Protein 4P1N (pdb70)

CATH classification: 6.10.140.1900

Organism: Kluyveromyces marxianus (strain DMKU3-1042 / BCC 29191 / NBRC 104275) (NCBI:txid1003335)

Foldseek 3Di:
DDPDCLVVLVLLLLLLVLLLVLLVVLVVVLVPDDDLVRNLVSLVLSLVSLVLSLLSLVVSVVVVVVCCVPPPPNDDDPSVVVSNVVSVVSNVVSVVSSVVSVVVNVVSPVVDDDPPPVDPDDDNLVVLLVVLVVLQVVLVVVVVVPCVVSNVVSLVSSLSSLVLVVDPSRDPVVNPVVSVCVNVVSVVVD/DVVLLVVLVLLLLLLVLLLVLLVVLVVVQCVDLVVNLVSLVLSLQSLVLSLLSLVVSVVSVVVCVVPPPDPSRVVSNVVSVVSNVVSVVSNVVSVVVNVVSPVVDDCPVVDDDDANLVVLLVVLVVLQVVLVVCVVVVHDLVSSLVSLVSSLSSLVLCLDPSRVFRPVQADVVRDGHHPDDPVRNVVSVVVSVVSVVVNVVSVVVVD/DVVVVCPVVVDDDDDDVDPVVVVVVVVVCVVVVVVVVVVVVVVVDPD/DVVVVVVVVVVPDDDDDDDDPVPPDDDDPVVVVVVVVVCVVVVVVVVVVVVVD

InterPro domains:
  IPR000719 Protein kinase domain [PF00069] (21-319)
  IPR000719 Protein kinase domain [PS50011] (21-321)
  IPR000719 Protein kinase domain [SM00220] (21-321)
  IPR008271 Serine/threonine-protein kinase, active site [PS00108] (164-176)
  IPR011009 Protein kinase-like domain superfamily [SSF56112] (12-341)
  IPR017441 Protein kinase, ATP binding site [PS00107] (27-50)
  IPR022708 Serine/threonine-protein kinase Atg1-like, tMIT domain [PF12063] (573-729)
  IPR045269 Serine/threonine-protein kinase Atg1-like [PTHR24348] (18-558)
  IPR048941 ATG1-like, MIT domain 2 [PF21127] (740-835)

Radius of gyration: 26.04 Å; Cα contacts (8 Å, |Δi|>4): 509; chains: 4; bounding box: 64×63×70 Å

Nearest PDB structures (foldseek):
  4p1n-assembly1_A  TM=1.005E+00  e=1.321E-25  Kluyveromyces marxianus
  4p1n-assembly1_B  TM=9.255E-01  e=1.155E-19  Kluyveromyces marxianus
  8srm-assembly1_C  TM=8.147E-01  e=5.857E-05  Homo sapiens
  8srm-assembly1_D  TM=7.429E-01  e=1.122E-03  Homo sapiens
  6xf1-assembly2_C  TM=4.183E-01  e=5.594E+00  Homo sapiens

GO terms:
  GO:0005515 protein binding (F, IPI)

Sequence (497 aa):
SDSNITPFVESLSAKAFVMYSFAEMKFSQILNLIPAPELKKLCMESLLLYLKSLTILASSMKLTSKWWYENESKNCTLKLNILVQWIRDRFNECLDKAEFLRLKLHTLNQSEDPQVLDDPTIFVEKLIYDRALDISRNAARLEMEGNYNTCELAYATSLWMLEILLDEHLSDESDKEMIRKYVSSIANRLDSNITPFVESLSAKAFVMYSFAEMKFSQILIPAPELKKLCMESLLLYLKSLTILASSMKLTSKWWYENCTLKLNILVQWIRDRFNECLDKAEFLRLKLHTLNQSEDVLDDEPTIFVEKLIYDRALDISRNAARLEMEGGNYNTCELAYATSLWMLEILLDEHLSSNEVYDDGYSSNITSLDESDKEMIRKYVSSIANRLKALKSKMSLLEFVKLLEDKKELNMKDISSSLIKFQSMKPNNDTLSDNLSMSMSIDEDLLEFVKLLEDKKELNMKPSTILPQQDISSSLIKFQSMKPNNDTLSDNLSMS

B-factor: mean 66.01, std 24.95, range [24.0, 143.3]

Solvent-accessible surface area: 24767 Å² total; per-residue (Å²): 99,70,72,77,0,10,83,132,0,52,37,29,1,8,22,1,15,1,0,12,30,11,0,44,70,27,19,66,94,27,145,151,110,74,80,55,102,91,28,54,98,19,0,62,5,0,2,29,0,0,18,21,0,0,40,3,1,12,30,1,9,159,51,0,34,124,6,59,161,106,40,175,50,44,32,8,51,31,74,2,2,10,12,0,4,0,0,29,20,7,0,45,38,0,0,86,45,0,50,90,0,76,55,68,21,115,92,27,73,136,92,88,130,69,149,82,146,145,77,147,95,41,82,24,64,89,20,0,0,34,72,0,13,58,21,4,33,85,3,0,115,47,50,102,114,67,61,88,123,74,6,52,36,22,6,37,33,1,33,66,4,3,80,3,28,75,39,93,164,10,112,111,70,83,18,29,106,66,10,151,67,20,29,68,34,9,57,85,80,74,88,96,58,15,18,67,129,0,57,38,20,1,7,19,1,4,10,0,13,32,15,0,43,74,30,17,68,104,21,155,120,80,55,103,104,30,32,110,24,0,23,7,0,0,6,0,0,0,1,0,0,26,0,1,3,25,1,7,119,68,0,33,50,41,61,129,142,124,38,82,36,78,1,5,12,15,0,3,0,0,38,20,5,0,38,39,0,0,88,46,0,66,93,0,17,126,65,13,127,68,27,62,156,94,47,137,108,99,146,82,79,114,79,32,37,2,1,74,17,0,0,30,30,0,3,43,8,0,77,44,0,0,42,53,6,94,142,66,22,75,73,74,37,0,45,41,3,0,28,20,0,20,66,1,0,59,0,3,56,31,84,148,0,8,26,4,5,4,13,26,61,67,186,73,49,35,49,27,0,0,31,107,68,1,50,76,60,0,105,134,14,28,64,28,0,28,88,20,26,136,38,0,99,76,107,65,141,67,131,140,15,20,40,75,13,133,106,66,52,93,20,118,62,155,109,44,55,64,37,2,114,137,17,74,73,52,59,84,95,5,62,77,12,3,70,40,0,27,140,36,22,43,36,124,109,97,25,107,131,15,24,48,85,4,120,116,55,53,97,18,112,12,56,76,92,127,110,18,44,156,61,54,40,60,26,1,5,120,53,8,69,77,33,63,84,101,6,67,69,3,2,74,58,0,36,170,76

Secondary structure (DSSP, 8-state):
--S--HHHHHHHHHHHHHHHHHHHHHHHHH-----HHHHHHHHHHHHHHHHHHHHHHHHHHHHHHHHHHH-SS----HHHHHHHHHHHHHHHHHHHHHHHHHHHHHHHHTT---S-----PPPHHHHHHHHHHHHHHHHHHHHHH--HHHHHHHHHHHHHHHHHHH-TT---HHHHHHHHHHHHHHHHH-/--SHHHHHHHHHHHHHHHHHHHHHHHHTT---HHHHHHHHHHHHHHHHHHHHHHHHHHHHHHHHHHH---HHHHHHHHHHHHHHHHHHHHHHHHHHHHHHHHHH---TTTSPPP-HHHHHHHHHHHHHHHHHHHHHTT--HHHHHHHHHHHHHHHHHHH-TTTSSEEEEE-SSS-EE----HHHHHHHHHHHHHHHHHHHHHHHHT-/-HHHHHHHHTPPPP----HHHHHHHHHHHHHHHHHHHHHHHHHTS--/-HHHHHHHHHHTPPPP----GGGSPPP-HHHHHHHHHHHHHHHHHHHHHHHH-

Structure (mmCIF, N/CA/C/O backbone):
data_4P1N
#
_entry.id   4P1N
#
_cell.length_a   51.995
_cell.length_b   96.622
_cell.length_c   63.330
_cell.angle_alpha   90.00
_cell.angle_beta   93.15
_cell.angle_gamma   90.00
#
_symmetry.space_group_name_H-M   'P 1 21 1'
#
loop_
_entity.id
_entity.type
_entity.pdbx_description
1 polymer 'Atg1 tMIT'
2 polymer 'Atg13 MIM'
3 water water
#
loop_
_atom_site.group_PDB
_atom_site.id
_atom_site.type_symbol
_atom_site.label_atom_id
_atom_site.label_alt_id
_atom_site.label_comp_id
_atom_site.label_asym_id
_atom_site.label_entity_id
_atom_site.label_seq_id
_atom_site.pdbx_PDB_ins_code
_atom_site.Cartn_x
_atom_site.Cartn_y
_atom_site.Cartn_z
_atom_site.occupancy
_atom_site.B_iso_or_equiv
_atom_site.auth_seq_id
_atom_site.auth_comp_id
_atom_site.auth_asym_id
_atom_site.auth_atom_id
_atom_site.pdbx_PDB_model_num
ATOM 1 N N . SER A 1 6 ? 60.259 20.001 51.152 1.00 112.53 567 SER A N 1
ATOM 2 C CA . SER A 1 6 ? 58.800 20.281 50.968 1.00 110.27 567 SER A CA 1
ATOM 3 C C . SER A 1 6 ? 58.202 19.373 49.874 1.00 109.67 567 SER A C 1
ATOM 4 O O . SER A 1 6 ? 58.573 19.474 48.698 1.00 111.27 567 SER A O 1
ATOM 7 N N . ASP A 1 7 ? 57.280 18.496 50.281 1.00 105.77 568 ASP A N 1
ATOM 8 C CA . ASP A 1 7 ? 56.754 17.421 49.425 1.00 103.84 568 ASP A CA 1
ATOM 9 C C . ASP A 1 7 ? 55.616 17.868 48.510 1.00 101.45 568 ASP A C 1
ATOM 10 O O . ASP A 1 7 ? 55.189 19.019 48.540 1.00 99.66 568 ASP A O 1
ATOM 12 N N . SER A 1 8 ? 55.110 16.940 47.706 1.00 100.92 569 SER A N 1
ATOM 13 C CA . SER A 1 8 ? 54.032 17.250 46.773 1.00 97.02 569 SER A CA 1
ATOM 14 C C . SER A 1 8 ? 52.799 17.788 47.500 1.00 90.88 569 SER A C 1
ATOM 15 O O . SER A 1 8 ? 51.973 18.455 46.879 1.00 88.34 569 SER A O 1
ATOM 18 N N . ASN A 1 9 ? 52.664 17.486 48.798 1.00 87.56 570 ASN A N 1
ATOM 19 C CA . ASN A 1 9 ? 51.652 18.140 49.623 1.00 83.55 570 ASN A CA 1
ATOM 20 C C . ASN A 1 9 ? 52.284 18.891 50.795 1.00 79.58 570 ASN A C 1
ATOM 21 O O . ASN A 1 9 ? 52.861 18.291 51.711 1.00 90.32 570 ASN A O 1
ATOM 26 N N . ILE A 1 10 ? 52.189 20.216 50.728 1.00 72.81 571 ILE A N 1
ATOM 27 C CA . ILE A 1 10 ? 52.5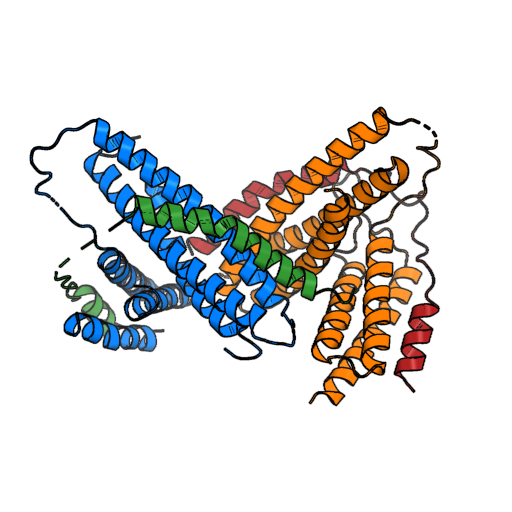90 21.114 51.819 1.00 61.75 571 ILE A CA 1
ATOM 28 C C . ILE A 1 10 ? 51.389 21.564 52.659 1.00 53.57 571 ILE A C 1
ATOM 29 O O . ILE A 1 10 ? 51.536 22.301 53.612 1.00 51.38 571 ILE A O 1
ATOM 34 N N . THR A 1 11 ? 50.207 21.082 52.325 1.00 51.41 572 THR A N 1
ATOM 35 C CA . THR A 1 11 ? 48.998 21.469 53.012 1.00 50.34 572 THR A CA 1
ATOM 36 C C . THR A 1 11 ? 49.121 21.348 54.525 1.00 51.21 572 THR A C 1
ATOM 37 O O . THR A 1 11 ? 48.897 22.329 55.222 1.00 51.08 572 THR A O 1
ATOM 41 N N . PRO A 1 12 ? 49.525 20.172 55.046 1.00 53.10 573 PRO A N 1
ATOM 42 C CA . PRO A 1 12 ? 49.645 20.103 56.518 1.00 52.92 573 PRO A CA 1
ATOM 43 C C . PRO A 1 12 ? 50.588 21.120 57.146 1.00 51.46 573 PRO A C 1
ATOM 44 O O . PRO A 1 12 ? 50.315 21.584 58.245 1.00 51.94 573 PRO A O 1
ATOM 48 N N . PHE A 1 13 ? 51.688 21.449 56.469 1.00 49.91 574 PHE A N 1
ATOM 49 C CA . PHE A 1 13 ? 52.592 22.498 56.951 1.00 50.03 574 PHE A CA 1
ATOM 50 C C . PHE A 1 13 ? 51.941 23.880 56.978 1.00 45.20 574 PHE A C 1
ATOM 51 O O . PHE A 1 13 ? 52.042 24.619 57.951 1.00 43.99 574 PHE A O 1
ATOM 59 N N . VAL A 1 14 ? 51.303 24.242 55.880 1.00 42.89 575 VAL A N 1
ATOM 60 C CA . VAL A 1 14 ? 50.640 25.536 55.797 1.00 41.62 575 VAL A CA 1
ATOM 61 C C . VAL A 1 14 ? 49.529 25.565 56.860 1.00 41.29 575 VAL A C 1
ATOM 62 O O . VAL A 1 14 ? 49.307 26.579 57.478 1.00 39.01 575 VAL A O 1
ATOM 66 N N . GLU A 1 15 ? 48.923 24.408 57.121 1.00 41.36 576 GLU A N 1
ATOM 67 C CA . GLU A 1 15 ? 47.821 24.298 58.065 1.00 44.10 576 GLU A CA 1
ATOM 68 C C . GLU A 1 15 ? 48.321 24.576 59.463 1.00 43.80 576 GLU A C 1
ATOM 69 O O . GLU A 1 15 ? 47.747 25.361 60.166 1.00 44.59 576 GLU A O 1
ATOM 75 N N . SER A 1 16 ? 49.466 24.007 59.827 1.00 43.84 577 SER A N 1
ATOM 76 C CA . SER A 1 16 ? 50.063 24.247 61.127 1.00 44.62 577 SER A CA 1
ATOM 77 C C . SER A 1 16 ? 50.512 25.717 61.323 1.00 44.01 577 SER A C 1
ATOM 78 O O . SER A 1 16 ? 50.275 26.330 62.375 1.00 44.86 577 SER A O 1
ATOM 81 N N . LEU A 1 17 ? 51.107 26.297 60.297 1.00 41.97 578 LEU A N 1
ATOM 82 C CA . LEU A 1 17 ? 51.437 27.708 60.328 1.00 41.25 578 LEU A CA 1
ATOM 83 C C . LEU A 1 17 ? 50.199 28.585 60.466 1.00 37.80 578 LEU A C 1
ATOM 84 O O . LEU A 1 17 ? 50.250 29.575 61.180 1.00 36.79 578 LEU A O 1
ATOM 89 N N . SER A 1 18 ? 49.119 28.249 59.777 1.00 36.55 579 SER A N 1
ATOM 90 C CA . SER A 1 18 ? 47.864 29.027 59.897 1.00 37.15 579 SER A CA 1
ATOM 91 C C . SER A 1 18 ? 47.278 29.000 61.300 1.00 37.00 579 SER A C 1
ATOM 92 O O . SER A 1 18 ? 46.816 30.024 61.805 1.00 35.99 579 SER A O 1
ATOM 95 N N . ALA A 1 19 ? 47.352 27.853 61.953 1.00 39.42 580 ALA A N 1
ATOM 96 C CA . ALA A 1 19 ? 46.921 27.747 63.354 1.00 42.24 580 ALA A CA 1
ATOM 97 C C . ALA A 1 19 ? 47.777 28.644 64.257 1.00 42.11 580 ALA A C 1
ATOM 98 O O . ALA A 1 19 ? 47.253 29.341 65.121 1.00 42.97 580 ALA A O 1
ATOM 100 N N . LYS A 1 20 ? 49.076 28.713 63.996 1.00 43.48 581 LYS A N 1
ATOM 101 C CA . LYS A 1 20 ? 49.941 29.597 64.760 1.00 43.71 581 LYS A CA 1
ATOM 102 C C . LYS A 1 20 ? 49.620 31.049 64.523 1.00 42.07 581 LYS A C 1
ATOM 103 O O . LYS A 1 20 ? 49.524 31.825 65.482 1.00 41.03 581 LYS A O 1
ATOM 109 N N . ALA A 1 21 ? 49.483 31.427 63.256 1.00 37.80 582 ALA A N 1
ATOM 110 C CA . ALA A 1 21 ? 49.074 32.785 62.923 1.00 39.91 582 ALA A CA 1
ATOM 111 C C . ALA A 1 21 ? 47.706 33.093 63.563 1.00 38.50 582 ALA A C 1
ATOM 112 O O . ALA A 1 21 ? 47.509 34.162 64.114 1.00 38.34 582 ALA A O 1
ATOM 114 N N . PHE A 1 22 ? 46.800 32.121 63.534 1.00 39.00 583 PHE A N 1
ATOM 115 C CA . PHE A 1 22 ? 45.482 32.352 64.059 1.00 40.02 583 PHE A CA 1
ATOM 116 C C . PHE A 1 22 ? 45.495 32.746 65.533 1.00 39.09 583 PHE A C 1
ATOM 117 O O . PHE A 1 22 ? 44.886 33.761 65.906 1.00 38.79 583 PHE A O 1
ATOM 125 N N . VAL A 1 23 ? 46.229 31.992 66.349 1.00 41.13 584 VAL A N 1
ATOM 126 C CA . VAL A 1 23 ? 46.224 32.254 67.773 1.00 44.62 584 VAL A CA 1
ATOM 127 C C . VAL A 1 23 ? 46.993 33.500 68.103 1.00 43.53 584 VAL A C 1
ATOM 128 O O . VAL A 1 23 ? 46.685 34.151 69.065 1.00 45.41 584 VAL A O 1
ATOM 132 N N . MET A 1 24 ? 47.960 33.868 67.272 1.00 43.28 585 MET A N 1
ATOM 133 C CA . MET A 1 24 ? 48.682 35.121 67.473 1.00 43.29 585 MET A CA 1
ATOM 134 C C . MET A 1 24 ? 47.766 36.311 67.126 1.00 41.82 585 MET A C 1
ATOM 135 O O . MET A 1 24 ? 47.690 37.290 67.866 1.00 40.38 585 MET A O 1
ATOM 140 N N . TYR A 1 25 ? 47.041 36.172 66.020 1.00 39.14 586 TYR A N 1
ATOM 141 C CA . TYR A 1 25 ? 46.092 37.171 65.561 1.00 39.09 586 TYR A CA 1
ATOM 142 C C . TYR A 1 25 ? 44.956 37.397 66.588 1.00 43.27 586 TYR A C 1
ATOM 143 O O . TYR A 1 25 ? 44.579 38.540 66.874 1.00 42.56 586 TYR A O 1
ATOM 152 N N . SER A 1 26 ? 44.431 36.320 67.163 1.00 43.63 587 SER A N 1
ATOM 153 C CA . SER A 1 26 ? 43.315 36.454 68.105 1.00 43.92 587 SER A CA 1
ATOM 154 C C . SER A 1 26 ? 43.815 37.133 69.364 1.00 46.11 587 SER A C 1
ATOM 155 O O . SER A 1 26 ? 43.083 37.900 69.996 1.00 46.91 587 SER A O 1
ATOM 158 N N . PHE A 1 27 ? 45.058 36.859 69.744 1.00 47.82 588 PHE A N 1
ATOM 159 C CA . PHE A 1 27 ? 45.605 37.513 70.924 1.00 48.16 588 PHE A CA 1
ATOM 160 C C . PHE A 1 27 ? 45.765 39.012 70.605 1.00 46.58 588 PHE A C 1
ATOM 161 O O . PHE A 1 27 ? 45.301 39.854 71.351 1.00 51.55 588 PHE A O 1
ATOM 169 N N . ALA A 1 28 ? 46.362 39.344 69.477 1.00 42.36 589 ALA A N 1
ATOM 170 C CA . ALA A 1 28 ? 46.456 40.748 69.056 1.00 42.12 589 ALA A CA 1
ATOM 171 C C . ALA A 1 28 ? 45.080 41.448 69.070 1.00 44.16 589 ALA A C 1
ATOM 172 O O . ALA A 1 28 ? 44.919 42.573 69.570 1.00 44.39 589 ALA A O 1
ATOM 174 N N . GLU A 1 29 ? 44.089 40.774 68.509 1.00 43.31 590 GLU A N 1
ATOM 175 C CA . GLU A 1 29 ? 42.741 41.301 68.415 1.00 47.72 590 GLU A CA 1
ATOM 176 C C . GLU A 1 29 ? 42.114 41.595 69.750 1.00 49.51 590 GLU A C 1
ATOM 177 O O . GLU A 1 29 ? 41.366 42.557 69.880 1.00 49.39 590 GLU A O 1
ATOM 183 N N . MET A 1 30 ? 42.352 40.739 70.731 1.00 53.09 591 MET A N 1
ATOM 184 C CA . MET A 1 30 ? 41.772 40.997 72.039 1.00 59.77 591 MET A CA 1
ATOM 185 C C . MET A 1 30 ? 42.364 42.260 72.705 1.00 59.33 591 MET A C 1
ATOM 186 O O . MET A 1 30 ? 41.634 43.002 73.378 1.00 58.81 591 MET A O 1
ATOM 191 N N . LYS A 1 31 ? 43.655 42.521 72.475 1.00 56.85 592 LYS A N 1
ATOM 192 C CA . LYS A 1 31 ? 44.285 43.780 72.894 1.00 59.13 592 LYS A CA 1
ATOM 193 C C . LYS A 1 31 ? 43.666 44.946 72.154 1.00 58.50 592 LYS A C 1
ATOM 194 O O . LYS A 1 31 ? 43.308 45.955 72.753 1.00 59.51 592 LYS A O 1
ATOM 200 N N . PHE A 1 32 ? 43.532 44.777 70.847 1.00 57.90 593 PHE A N 1
ATOM 201 C CA . PHE A 1 32 ? 43.052 45.823 69.956 1.00 58.08 593 PHE A CA 1
ATOM 202 C C . PHE A 1 32 ? 41.647 46.276 70.340 1.00 62.03 593 PHE A C 1
ATOM 203 O O . PHE A 1 32 ? 41.350 47.466 70.322 1.00 59.77 593 PHE A O 1
ATOM 211 N N . SER A 1 33 ? 40.786 45.318 70.672 1.00 61.25 594 SER A N 1
ATOM 212 C CA . SER A 1 33 ? 39.401 45.621 70.993 1.00 65.23 594 SER A CA 1
ATOM 213 C C . SER A 1 33 ? 39.267 46.519 72.238 1.00 66.40 594 SER A C 1
ATOM 214 O O . SER A 1 33 ? 38.280 47.248 72.374 1.00 64.74 594 SER A O 1
ATOM 217 N N . GLN A 1 34 ? 40.251 46.467 73.138 1.00 68.07 595 GLN A N 1
ATOM 218 C CA . GLN A 1 34 ? 40.263 47.349 74.328 1.00 71.76 595 GLN A CA 1
ATOM 219 C C . GLN A 1 34 ? 40.534 48.803 73.937 1.00 74.66 595 GLN A C 1
ATOM 220 O O . GLN A 1 34 ? 39.989 49.717 74.537 1.00 77.18 595 GLN A O 1
ATOM 226 N N . ILE A 1 35 ? 41.377 49.006 72.929 1.00 75.02 596 ILE A N 1
ATOM 227 C CA . ILE A 1 35 ? 41.606 50.330 72.365 1.00 79.67 596 ILE A CA 1
ATOM 228 C C . ILE A 1 35 ? 40.287 50.894 71.819 1.00 84.33 596 ILE A C 1
ATOM 229 O O . ILE A 1 35 ? 39.894 51.998 72.177 1.00 90.98 596 ILE A O 1
ATOM 234 N N . LEU A 1 36 ? 39.599 50.135 70.967 1.00 87.45 597 LEU A N 1
ATOM 235 C CA . LEU A 1 36 ? 38.295 50.569 70.432 1.00 90.69 597 LEU A CA 1
ATOM 236 C C . LEU A 1 36 ? 37.175 50.418 71.464 1.00 93.00 597 LEU A C 1
ATOM 237 O O . LEU A 1 36 ? 36.708 51.398 72.041 1.00 93.79 597 LEU A O 1
ATOM 242 N N . ASN A 1 91 ? 35.592 55.999 76.356 1.00 126.23 652 ASN A N 1
ATOM 243 C CA . ASN A 1 91 ? 36.081 57.297 76.799 1.00 131.12 652 ASN A CA 1
ATOM 244 C C . ASN A 1 91 ? 37.246 57.169 77.783 1.00 133.22 652 ASN A C 1
ATOM 245 O O . ASN A 1 91 ? 38.405 57.371 77.406 1.00 133.38 652 ASN A O 1
ATOM 247 N N . LEU A 1 92 ? 36.933 56.810 79.029 1.00 135.57 653 LEU A N 1
ATOM 248 C CA . LEU A 1 92 ? 37.901 56.853 80.133 1.00 134.86 653 LEU A CA 1
ATOM 249 C C . LEU A 1 92 ? 38.975 55.760 80.048 1.00 129.56 653 LEU A C 1
ATOM 250 O O . LEU A 1 92 ? 38.739 54.613 80.442 1.00 130.78 653 LEU A O 1
ATOM 252 N N . ILE A 1 93 ? 40.149 56.134 79.531 1.00 123.34 654 ILE A N 1
ATOM 253 C CA . ILE A 1 93 ? 41.319 55.245 79.461 1.00 112.97 654 ILE A CA 1
ATOM 254 C C . ILE A 1 93 ? 42.631 56.064 79.557 1.00 105.63 654 ILE A C 1
ATOM 255 O O . ILE A 1 93 ? 42.943 56.836 78.649 1.00 103.08 654 ILE A O 1
ATOM 260 N N . PRO A 1 94 ? 43.385 55.913 80.672 1.00 99.80 655 PRO A N 1
ATOM 261 C CA . PRO A 1 94 ? 44.661 56.612 80.892 1.00 96.15 655 PRO A CA 1
ATOM 262 C C . PRO A 1 94 ? 45.651 56.485 79.737 1.00 89.26 655 PRO A C 1
ATOM 263 O O . PRO A 1 94 ? 45.805 55.403 79.184 1.00 84.78 655 PRO A O 1
ATOM 267 N N . ALA A 1 95 ? 46.339 57.579 79.421 1.00 87.31 656 ALA A N 1
ATOM 268 C CA . ALA A 1 95 ? 47.348 57.621 78.352 1.00 84.14 656 ALA A CA 1
ATOM 269 C C . ALA A 1 95 ? 48.464 56.568 78.461 1.00 81.04 656 ALA A C 1
ATOM 270 O O . ALA A 1 95 ? 48.775 55.908 77.474 1.00 78.13 656 ALA A O 1
ATOM 272 N N . PRO A 1 96 ? 49.071 56.404 79.652 1.00 81.86 657 PRO A N 1
ATOM 273 C CA . PRO A 1 96 ? 50.188 55.451 79.751 1.00 80.77 657 PRO A CA 1
ATOM 274 C C . PRO A 1 96 ? 49.762 53.997 79.556 1.00 80.63 657 PRO A C 1
ATOM 275 O O . PRO A 1 96 ? 50.577 53.156 79.185 1.00 75.85 657 PRO A O 1
ATOM 279 N N . GLU A 1 97 ? 48.494 53.721 79.836 1.00 82.20 658 GLU A N 1
ATOM 280 C CA . GLU A 1 97 ? 47.928 52.399 79.672 1.00 81.08 658 GLU A CA 1
ATOM 281 C C . GLU A 1 97 ? 47.493 52.197 78.209 1.00 75.73 658 GLU A C 1
ATOM 282 O O . GLU A 1 97 ? 47.775 51.155 77.604 1.00 70.00 658 GLU A O 1
ATOM 288 N N . LEU A 1 98 ? 46.831 53.210 77.648 1.00 73.09 659 LEU A N 1
ATOM 289 C CA . LEU A 1 98 ? 46.509 53.255 76.223 1.00 71.01 659 LEU A CA 1
ATOM 290 C C . LEU A 1 98 ? 47.754 52.983 75.399 1.00 67.00 659 LEU A C 1
ATOM 291 O O . LEU A 1 98 ? 47.688 52.285 74.407 1.00 65.33 659 LEU A O 1
ATOM 296 N N . LYS A 1 99 ? 48.885 53.524 75.823 1.00 66.02 660 LYS A N 1
ATOM 297 C CA . LYS A 1 99 ? 50.134 53.399 75.078 1.00 66.31 660 LYS A CA 1
ATOM 298 C C . LYS A 1 99 ? 50.688 51.985 75.136 1.00 63.46 660 LYS A C 1
ATOM 299 O O . LYS A 1 99 ? 51.077 51.415 74.102 1.00 61.73 660 LYS A O 1
ATOM 305 N N . LYS A 1 100 ? 50.771 51.453 76.345 1.00 60.75 661 LYS A N 1
ATOM 306 C CA . LYS A 1 100 ? 51.242 50.099 76.553 1.00 62.29 661 LYS A CA 1
ATOM 307 C C . LYS A 1 100 ? 50.394 49.079 75.780 1.00 59.58 661 LYS A C 1
ATOM 308 O O . LYS A 1 100 ? 50.933 48.193 75.147 1.00 54.66 661 LYS A O 1
ATOM 314 N N . LEU A 1 101 ? 49.073 49.180 75.913 1.00 60.42 662 LEU A N 1
ATOM 315 C CA . LEU A 1 101 ? 48.165 48.343 75.157 1.00 62.21 662 LEU A CA 1
ATOM 316 C C . LEU A 1 101 ? 48.449 48.467 73.663 1.00 60.18 662 LEU A C 1
ATOM 317 O O . LEU A 1 101 ? 48.455 47.460 72.966 1.00 56.16 662 LEU A O 1
ATOM 322 N N . CYS A 1 102 ? 48.710 49.691 73.189 1.00 59.21 663 CYS A N 1
ATOM 323 C CA . CYS A 1 102 ? 48.930 49.912 71.757 1.00 58.48 663 CYS A CA 1
ATOM 324 C C . CYS A 1 102 ? 50.202 49.208 71.301 1.00 55.76 663 CYS A C 1
ATOM 325 O O . CYS A 1 102 ? 50.228 48.612 70.209 1.00 52.06 663 CYS A O 1
ATOM 328 N N . MET A 1 103 ? 51.228 49.219 72.150 1.00 52.71 664 MET A N 1
ATOM 329 C CA . MET A 1 103 ? 52.481 48.579 71.775 1.00 52.93 664 MET A CA 1
ATOM 330 C C . MET A 1 103 ? 52.330 47.092 71.738 1.00 49.17 664 MET A C 1
ATOM 331 O O . MET A 1 103 ? 52.839 46.464 70.835 1.00 46.23 664 MET A O 1
ATOM 336 N N . GLU A 1 104 ? 51.694 46.559 72.775 1.00 49.87 665 GLU A N 1
ATOM 337 C CA . GLU A 1 104 ? 51.470 45.128 72.910 1.00 50.56 665 GLU A CA 1
ATOM 338 C C . GLU A 1 104 ? 50.672 44.608 71.718 1.00 48.62 665 GLU A C 1
ATOM 339 O O . GLU A 1 104 ? 51.041 43.597 71.098 1.00 46.17 665 GLU A O 1
ATOM 345 N N . SER A 1 105 ? 49.618 45.331 71.369 1.00 46.69 666 SER A N 1
ATOM 346 C CA . SER A 1 105 ? 48.820 44.944 70.232 1.00 46.35 666 SER A CA 1
ATOM 347 C C . SER A 1 105 ? 49.640 44.969 68.926 1.00 45.54 666 SER A C 1
ATOM 348 O O . SER A 1 105 ? 49.541 44.053 68.120 1.00 43.07 666 SER A O 1
ATOM 351 N N . LEU A 1 106 ? 50.451 46.007 68.751 1.00 45.73 667 LEU A N 1
ATOM 352 C CA . LEU A 1 106 ? 51.317 46.151 67.590 1.00 46.31 667 LEU A CA 1
ATOM 353 C C . LEU A 1 106 ? 52.292 44.990 67.447 1.00 44.34 667 LEU A C 1
ATOM 354 O O . LEU A 1 106 ? 52.392 44.385 66.370 1.00 42.02 667 LEU A O 1
ATOM 359 N N . LEU A 1 107 ? 53.017 44.692 68.518 1.00 43.34 668 LEU A N 1
ATOM 360 C CA . LEU A 1 107 ? 53.982 43.583 68.485 1.00 44.36 668 LEU A CA 1
ATOM 361 C C . LEU A 1 107 ? 53.329 42.234 68.156 1.00 42.44 668 LEU A C 1
ATOM 362 O O . LEU A 1 107 ? 53.922 41.392 67.492 1.00 42.14 668 LEU A O 1
ATOM 367 N N . LEU A 1 108 ? 52.093 42.042 68.591 1.00 42.60 669 LEU A N 1
ATOM 368 C CA . LEU A 1 108 ? 51.373 40.808 68.328 1.00 40.46 669 LEU A CA 1
ATOM 369 C C . LEU A 1 108 ? 50.912 40.758 66.879 1.00 38.46 669 LEU A C 1
ATOM 370 O O . LEU A 1 108 ? 51.014 39.705 66.242 1.00 36.38 669 LEU A O 1
ATOM 375 N N . TYR A 1 109 ? 50.444 41.876 66.316 1.00 38.92 670 TYR A N 1
ATOM 376 C CA . TYR A 1 109 ? 50.163 41.874 64.865 1.00 38.01 670 TYR A CA 1
ATOM 377 C C . TYR A 1 109 ? 51.431 41.597 64.037 1.00 38.99 670 TYR A C 1
ATOM 378 O O . TYR A 1 109 ? 51.384 40.908 62.999 1.00 37.95 670 TYR A O 1
ATOM 387 N N . LEU A 1 110 ? 52.541 42.175 64.454 1.00 39.34 671 LEU A N 1
ATOM 388 C CA . LEU A 1 110 ? 53.811 41.972 63.741 1.00 41.70 671 LEU A CA 1
ATOM 389 C C . LEU A 1 110 ? 54.266 40.538 63.804 1.00 39.29 671 LEU A C 1
ATOM 390 O O . LEU A 1 110 ? 54.753 40.007 62.824 1.00 39.25 671 LEU A O 1
ATOM 395 N N . LYS A 1 111 ? 54.113 39.919 64.964 1.00 39.38 672 LYS A N 1
ATOM 396 C CA . LYS A 1 111 ? 54.392 38.524 65.087 1.00 40.53 672 LYS A CA 1
ATOM 397 C C . LYS A 1 111 ? 53.444 37.701 64.204 1.00 40.58 672 LYS A C 1
ATOM 398 O O . LYS A 1 111 ? 53.890 36.796 63.489 1.00 39.29 672 LYS A O 1
ATOM 404 N N . SER A 1 112 ? 52.134 38.000 64.257 1.00 38.23 673 SER A N 1
ATOM 405 C CA . SER A 1 112 ? 51.213 37.362 63.336 1.00 38.27 673 SER A CA 1
ATOM 406 C C . SER A 1 112 ? 51.720 37.511 61.893 1.00 36.82 673 SER A C 1
ATOM 407 O O . SER A 1 112 ? 51.713 36.557 61.150 1.00 34.06 673 SER A O 1
ATOM 410 N N . LEU A 1 113 ? 52.117 38.727 61.515 1.00 36.79 674 LEU A N 1
ATOM 411 C CA . LEU A 1 113 ? 52.572 39.009 60.154 1.00 36.66 674 LEU A CA 1
ATOM 412 C C . LEU A 1 113 ? 53.800 38.205 59.773 1.00 36.92 674 LEU A C 1
ATOM 413 O O . LEU A 1 113 ? 53.912 37.770 58.645 1.00 34.95 674 LEU A O 1
ATOM 418 N N . THR A 1 114 ? 54.701 37.994 60.722 1.00 37.60 675 THR A N 1
ATOM 419 C CA . THR A 1 114 ? 55.871 37.147 60.503 1.00 38.53 675 THR A CA 1
ATOM 420 C C . THR A 1 114 ? 55.462 35.694 60.189 1.00 38.23 675 THR A C 1
ATOM 421 O O . THR A 1 114 ? 56.006 35.074 59.300 1.00 37.61 675 THR A O 1
ATOM 425 N N . ILE A 1 115 ? 54.496 35.164 60.925 1.00 37.47 676 ILE A N 1
ATOM 426 C CA . ILE A 1 115 ? 54.079 33.787 60.742 1.00 37.78 676 ILE A CA 1
ATOM 427 C C . ILE A 1 115 ? 53.344 33.708 59.395 1.00 36.99 676 ILE A C 1
ATOM 428 O O . ILE A 1 115 ? 53.545 32.781 58.613 1.00 35.55 676 ILE A O 1
ATOM 433 N N . LEU A 1 116 ? 52.494 34.693 59.099 1.00 36.24 677 LEU A N 1
ATOM 434 C CA . LEU A 1 116 ? 51.768 34.673 57.808 1.00 34.42 677 LEU A CA 1
ATOM 435 C C . LEU A 1 116 ? 52.751 34.732 56.640 1.00 35.68 677 LEU A C 1
ATOM 436 O O . LEU A 1 116 ? 52.582 34.021 55.646 1.00 34.71 677 LEU A O 1
ATOM 441 N N . ALA A 1 117 ? 53.739 35.621 56.743 1.00 35.38 678 ALA A N 1
ATOM 442 C CA . ALA A 1 117 ? 54.744 35.776 55.678 1.00 38.99 678 ALA A CA 1
ATOM 443 C C . ALA A 1 117 ? 55.535 34.484 55.426 1.00 41.57 678 ALA A C 1
ATOM 444 O O . ALA A 1 117 ? 55.762 34.094 54.277 1.00 44.17 678 ALA A O 1
ATOM 446 N N . SER A 1 118 ? 55.943 33.823 56.502 1.00 39.93 679 SER A N 1
ATOM 447 C CA . SER A 1 118 ? 56.635 32.542 56.397 1.00 43.23 679 SER A CA 1
ATOM 448 C C . SER A 1 118 ? 55.810 31.491 55.668 1.00 41.51 679 SER A C 1
ATOM 449 O O . SER A 1 118 ? 56.339 30.638 54.949 1.00 41.76 679 SER A O 1
ATOM 452 N N . SER A 1 119 ? 54.490 31.554 55.825 1.00 41.31 680 SER A N 1
ATOM 453 C CA . SER A 1 119 ? 53.583 30.622 55.149 1.00 39.42 680 SER A CA 1
ATOM 454 C C . SER A 1 119 ? 53.625 30.835 53.671 1.00 37.39 680 SER A C 1
ATOM 455 O O . SER A 1 119 ? 53.619 29.885 52.873 1.00 39.86 680 SER A O 1
ATOM 458 N N . MET A 1 120 ? 53.576 32.095 53.304 1.00 35.86 681 MET A N 1
ATOM 459 C CA . MET A 1 120 ? 53.604 32.455 51.922 1.00 40.15 681 MET A CA 1
ATOM 460 C C . MET A 1 120 ? 54.984 32.090 51.355 1.00 39.69 681 MET A C 1
ATOM 461 O O . MET A 1 120 ? 55.097 31.576 50.241 1.00 42.74 681 MET A O 1
ATOM 466 N N . LYS A 1 121 ? 56.022 32.327 52.138 1.00 38.99 682 LYS A N 1
ATOM 467 C CA . LYS A 1 121 ? 57.371 32.077 51.674 1.00 41.73 682 LYS A CA 1
ATOM 468 C C . LYS A 1 121 ? 57.497 30.594 51.354 1.00 42.50 682 LYS A C 1
ATOM 469 O O . LYS A 1 121 ? 57.933 30.243 50.276 1.00 41.39 682 LYS A O 1
ATOM 475 N N . LEU A 1 122 ? 57.042 29.749 52.276 1.00 41.47 683 LEU A N 1
ATOM 476 C CA . LEU A 1 122 ? 57.058 28.313 52.071 1.00 45.10 683 LEU A CA 1
ATOM 477 C C . LEU A 1 122 ? 56.238 27.902 50.838 1.00 42.67 683 LEU A C 1
ATOM 478 O O . LEU A 1 122 ? 56.700 27.113 50.003 1.00 47.09 683 LEU A O 1
ATOM 483 N N . THR A 1 123 ? 55.032 28.435 50.712 1.00 38.83 684 THR A N 1
ATOM 484 C CA . THR A 1 123 ? 54.135 28.012 49.650 1.00 37.97 684 THR A CA 1
ATOM 485 C C . THR A 1 123 ? 54.679 28.453 48.297 1.00 37.34 684 THR A C 1
ATOM 486 O O . THR A 1 123 ? 54.584 27.732 47.337 1.00 36.56 684 THR A O 1
ATOM 490 N N . SER A 1 124 ? 55.269 29.640 48.252 1.00 38.15 685 SER A N 1
ATOM 491 C CA . SER A 1 124 ? 55.854 30.174 47.018 1.00 40.48 685 SER A CA 1
ATOM 492 C C . SER A 1 124 ? 57.079 29.379 46.563 1.00 43.18 685 SER A C 1
ATOM 493 O O . SER A 1 124 ? 57.220 29.064 45.395 1.00 42.99 685 SER A O 1
ATOM 496 N N . LYS A 1 125 ? 57.956 29.053 47.503 1.00 43.99 686 LYS A N 1
ATOM 497 C CA . LYS A 1 125 ? 59.085 28.209 47.210 1.00 48.75 686 LYS A CA 1
ATOM 498 C C . LYS A 1 125 ? 58.599 26.868 46.653 1.00 48.85 686 LYS A C 1
ATOM 499 O O . LYS A 1 125 ? 59.086 26.397 45.616 1.00 49.91 686 LYS A O 1
ATOM 505 N N . TRP A 1 126 ? 57.652 26.255 47.353 1.00 49.39 687 TRP A N 1
ATOM 506 C CA . TRP A 1 126 ? 57.062 24.964 46.910 1.00 49.21 687 TRP A CA 1
ATOM 507 C C . TRP A 1 126 ? 56.473 25.093 45.520 1.00 47.90 687 TRP A C 1
ATOM 508 O O . TRP A 1 126 ? 56.716 24.271 44.677 1.00 49.68 687 TRP A O 1
ATOM 519 N N . TRP A 1 127 ? 55.734 26.160 45.260 1.00 48.66 688 TRP A N 1
ATOM 520 C CA . TRP A 1 127 ? 55.071 26.318 43.965 1.00 48.54 688 TRP A CA 1
ATOM 521 C C . TRP A 1 127 ? 56.053 26.444 42.823 1.00 51.81 688 TRP A C 1
ATOM 522 O O . TRP A 1 127 ? 55.866 25.841 41.775 1.00 51.00 688 TRP A O 1
ATOM 533 N N . TYR A 1 128 ? 57.116 27.225 43.021 1.00 54.06 689 TYR A N 1
ATOM 534 C CA . TYR A 1 128 ? 58.131 27.392 41.980 1.00 56.09 689 TYR A CA 1
ATOM 535 C C . TYR A 1 128 ? 59.021 26.165 41.819 1.00 59.56 689 TYR A C 1
ATOM 536 O O . TYR A 1 128 ? 59.552 25.950 40.750 1.00 60.87 689 TYR A O 1
ATOM 545 N N . GLU A 1 129 ? 59.196 25.363 42.864 1.00 61.60 690 GLU A N 1
ATOM 546 C CA . GLU A 1 129 ? 60.087 24.194 42.760 1.00 68.07 690 GLU A CA 1
ATOM 547 C C . GLU A 1 129 ? 59.365 22.911 42.316 1.00 68.90 690 GLU A C 1
ATOM 548 O O . GLU A 1 129 ? 59.910 22.145 41.556 1.00 74.20 690 GLU A O 1
ATOM 554 N N . ASN A 1 130 ? 58.159 22.663 42.803 1.00 70.12 691 ASN A N 1
ATOM 555 C CA . ASN A 1 130 ? 57.456 21.431 42.448 1.00 74.54 691 ASN A CA 1
ATOM 556 C C . ASN A 1 130 ? 56.951 21.467 40.990 1.00 73.87 691 ASN A C 1
ATOM 557 O O . ASN A 1 130 ? 56.260 22.395 40.588 1.00 70.12 691 ASN A O 1
ATOM 562 N N . GLU A 1 131 ? 57.307 20.458 40.198 1.00 79.45 692 GLU A N 1
ATOM 563 C CA . GLU A 1 131 ? 56.991 20.481 38.753 1.00 84.68 692 GLU A CA 1
ATOM 564 C C . GLU A 1 131 ? 55.496 20.282 38.402 1.00 84.42 692 GLU A C 1
ATOM 565 O O . GLU A 1 131 ? 55.019 20.820 37.402 1.00 83.66 692 GLU A O 1
ATOM 571 N N . SER A 1 132 ? 54.772 19.528 39.230 1.00 86.78 693 SER A N 1
ATOM 572 C CA . SER A 1 132 ? 53.314 19.338 39.083 1.00 89.36 693 SER A CA 1
ATOM 573 C C . SER A 1 132 ? 52.509 20.613 38.757 1.00 88.71 693 SER A C 1
ATOM 574 O O . SER A 1 132 ? 51.801 20.681 37.752 1.00 89.41 693 SER A O 1
ATOM 577 N N . LYS A 1 133 ? 52.621 21.612 39.626 1.00 90.93 694 LYS A N 1
ATOM 578 C CA . LYS A 1 133 ? 51.654 22.715 39.691 1.00 90.27 694 LYS A CA 1
ATOM 579 C C . LYS A 1 133 ? 50.259 22.192 40.116 1.00 86.74 694 LYS A C 1
ATOM 580 O O . LYS A 1 133 ? 49.224 22.709 39.674 1.00 83.06 694 LYS A O 1
ATOM 582 N N . ASN A 1 134 ? 50.241 21.174 40.981 1.00 79.85 695 ASN A N 1
ATOM 583 C CA . ASN A 1 134 ? 48.984 20.597 41.480 1.00 77.84 695 ASN A CA 1
ATOM 584 C C . ASN A 1 134 ? 48.671 21.102 42.892 1.00 71.89 695 ASN A C 1
ATOM 585 O O . ASN A 1 134 ? 49.381 20.808 43.858 1.00 70.48 695 ASN A O 1
ATOM 590 N N . CYS A 1 135 ? 47.592 21.866 42.990 1.00 65.34 696 CYS A N 1
ATOM 591 C CA . CYS A 1 135 ? 47.200 22.472 44.228 1.00 57.40 696 CYS A CA 1
ATOM 592 C C . CYS A 1 135 ? 45.868 21.908 44.657 1.00 52.88 696 CYS A C 1
ATOM 593 O O . CYS A 1 135 ? 45.030 21.595 43.828 1.00 57.92 696 CYS A O 1
ATOM 596 N N . THR A 1 136 ? 45.681 21.743 45.956 1.00 45.84 697 THR A N 1
ATOM 597 C CA . THR A 1 136 ? 44.389 21.334 46.467 1.00 42.84 697 THR A CA 1
ATOM 598 C C . THR A 1 136 ? 43.514 22.558 46.669 1.00 37.91 697 THR A C 1
ATOM 599 O O . THR A 1 136 ? 43.992 23.680 46.848 1.00 34.52 697 THR A O 1
ATOM 603 N N . LEU A 1 137 ? 42.232 22.313 46.626 1.00 36.19 698 LEU A N 1
ATOM 604 C CA . LEU A 1 137 ? 41.245 23.272 47.031 1.00 38.25 698 LEU A CA 1
ATOM 605 C C . LEU A 1 137 ? 41.604 23.845 48.406 1.00 38.74 698 LEU A C 1
ATOM 606 O O . LEU A 1 137 ? 41.671 25.089 48.625 1.00 34.09 698 LEU A O 1
ATOM 611 N N . LYS A 1 138 ? 41.896 22.945 49.330 1.00 37.41 699 LYS A N 1
ATOM 612 C CA . LYS A 1 138 ? 42.268 23.353 50.677 1.00 37.94 699 LYS A CA 1
ATOM 613 C C . LYS A 1 138 ? 43.415 24.323 50.802 1.00 35.41 699 LYS A C 1
ATOM 614 O O . LYS A 1 138 ? 43.359 25.265 51.566 1.00 34.18 699 LYS A O 1
ATOM 620 N N . LEU A 1 139 ? 44.485 24.060 50.088 1.00 33.71 700 LEU A N 1
ATOM 621 C CA . LEU A 1 139 ? 45.618 24.931 50.119 1.00 34.97 700 LEU A CA 1
ATOM 622 C C . LEU A 1 139 ? 45.277 26.293 49.545 1.00 33.45 700 LEU A C 1
ATOM 623 O O . LEU A 1 139 ? 45.709 27.314 50.072 1.00 32.18 700 LEU A O 1
ATOM 628 N N . ASN A 1 140 ? 44.499 26.300 48.461 1.00 33.69 701 ASN A N 1
ATOM 629 C CA . ASN A 1 140 ? 43.979 27.545 47.914 1.00 33.80 701 ASN A CA 1
ATOM 630 C C . ASN A 1 140 ? 43.199 28.335 48.929 1.00 31.58 701 ASN A C 1
ATOM 631 O O . ASN A 1 140 ? 43.388 29.531 49.081 1.00 30.37 701 ASN A O 1
ATOM 636 N N . ILE A 1 141 ? 42.294 27.662 49.621 1.00 30.25 702 ILE A N 1
ATOM 637 C CA . ILE A 1 141 ? 41.496 28.340 50.634 1.00 31.20 702 ILE A CA 1
ATOM 638 C C . ILE A 1 141 ? 42.359 28.911 51.730 1.00 30.52 702 ILE A C 1
ATOM 639 O O . ILE A 1 141 ? 42.220 30.073 52.103 1.00 29.92 702 ILE A O 1
ATOM 644 N N . LEU A 1 142 ? 43.263 28.109 52.257 1.00 32.64 703 LEU A N 1
ATOM 645 C CA . LEU A 1 142 ? 44.157 28.609 53.310 1.00 33.94 703 LEU A CA 1
ATOM 646 C C . LEU A 1 142 ? 45.026 29.739 52.847 1.00 32.18 703 LEU A C 1
ATOM 647 O O . LEU A 1 142 ? 45.300 30.671 53.602 1.00 32.51 703 LEU A O 1
ATOM 652 N N . VAL A 1 143 ? 45.506 29.657 51.626 1.00 33.11 704 VAL A N 1
ATOM 653 C CA . VAL A 1 143 ? 46.317 30.747 51.120 1.00 33.21 704 VAL A CA 1
ATOM 654 C C . VAL A 1 143 ? 45.483 32.013 50.960 1.00 31.84 704 VAL A C 1
ATOM 655 O O . VAL A 1 143 ? 45.958 33.139 51.264 1.00 32.94 704 VAL A O 1
ATOM 659 N N . GLN A 1 144 ? 44.252 31.882 50.491 1.00 29.78 705 GLN A N 1
ATOM 660 C CA . GLN A 1 144 ? 43.354 33.069 50.524 1.00 29.27 705 GLN A CA 1
ATOM 661 C C . GLN A 1 144 ? 43.160 33.605 51.939 1.00 27.56 705 GLN A C 1
ATOM 662 O O . GLN A 1 144 ? 43.218 34.789 52.151 1.00 29.17 705 GLN A O 1
ATOM 668 N N . TRP A 1 145 ? 42.968 32.757 52.918 1.00 28.23 706 TRP A N 1
ATOM 669 C CA . TRP A 1 145 ? 42.806 33.225 54.310 1.00 29.73 706 TRP A CA 1
ATOM 670 C C . TRP A 1 145 ? 44.101 33.954 54.838 1.00 31.55 706 TRP A C 1
ATOM 671 O O . TRP A 1 145 ? 44.057 34.975 55.554 1.00 31.23 706 TRP A O 1
ATOM 682 N N . ILE A 1 146 ? 45.242 33.408 54.475 1.00 31.34 707 ILE A N 1
ATOM 683 C CA . ILE A 1 146 ? 46.519 33.977 54.823 1.00 30.82 707 ILE A CA 1
ATOM 684 C C . ILE A 1 146 ? 46.649 35.371 54.265 1.00 32.14 707 ILE A C 1
ATOM 685 O O . ILE A 1 146 ? 47.010 36.318 54.996 1.00 33.37 707 ILE A O 1
ATOM 690 N N . ARG A 1 147 ? 46.399 35.505 52.971 1.00 33.30 708 ARG A N 1
ATOM 691 C CA . ARG A 1 147 ? 46.451 36.820 52.328 1.00 35.12 708 ARG A CA 1
ATOM 692 C C . ARG A 1 147 ? 45.494 37.784 53.004 1.00 35.85 708 ARG A C 1
ATOM 693 O O . ARG A 1 147 ? 45.881 38.907 53.263 1.00 39.47 708 ARG A O 1
ATOM 701 N N . ASP A 1 148 ? 44.258 37.364 53.274 1.00 35.37 709 ASP A N 1
ATOM 702 C CA . ASP A 1 148 ? 43.245 38.250 53.882 1.00 37.98 709 ASP A CA 1
ATOM 703 C C . ASP A 1 148 ? 43.753 38.697 55.239 1.00 36.38 709 ASP A C 1
ATOM 704 O O . ASP A 1 148 ? 43.651 39.873 55.623 1.00 38.24 709 ASP A O 1
ATOM 709 N N . ARG A 1 149 ? 44.280 37.746 55.982 1.00 33.85 710 ARG A N 1
ATOM 710 C CA . ARG A 1 149 ? 44.690 38.034 57.352 1.00 35.93 710 ARG A CA 1
ATOM 711 C C . ARG A 1 149 ? 45.933 38.910 57.337 1.00 36.65 710 ARG A C 1
ATOM 712 O O . ARG A 1 149 ? 46.093 39.788 58.179 1.00 36.70 710 ARG A O 1
ATOM 720 N N . PHE A 1 150 ? 46.802 38.723 56.345 1.00 35.95 711 PHE A N 1
ATOM 721 C CA . PHE A 1 150 ? 48.009 39.548 56.240 1.00 34.40 711 PHE A CA 1
ATOM 722 C C . PHE A 1 150 ? 47.617 40.994 55.971 1.00 37.47 711 PHE A C 1
ATOM 723 O O . PHE A 1 150 ? 48.156 41.912 56.562 1.00 33.96 711 PHE A O 1
ATOM 731 N N . ASN A 1 151 ? 46.667 41.200 55.059 1.00 38.41 712 ASN A N 1
ATOM 732 C CA . ASN A 1 151 ? 46.148 42.553 54.801 1.00 39.86 712 ASN A CA 1
ATOM 733 C C . ASN A 1 151 ? 45.546 43.213 56.041 1.00 39.51 712 ASN A C 1
ATOM 734 O O . ASN A 1 151 ? 45.809 44.379 56.322 1.00 39.95 712 ASN A O 1
ATOM 739 N N . GLU A 1 152 ? 44.738 42.457 56.767 1.00 40.00 713 GLU A N 1
ATOM 740 C CA . GLU A 1 152 ? 44.099 42.931 57.985 1.00 42.51 713 GLU A CA 1
ATOM 741 C C . GLU A 1 152 ? 45.107 43.313 59.068 1.00 42.61 713 GLU A C 1
ATOM 742 O O . GLU A 1 152 ? 45.042 44.426 59.592 1.00 43.04 713 GLU A O 1
ATOM 748 N N . CYS A 1 153 ? 46.019 42.391 59.395 1.00 42.14 714 CYS A N 1
ATOM 749 C CA . CYS A 1 153 ? 47.085 42.629 60.381 1.00 40.28 714 CYS A CA 1
ATOM 750 C C . CYS A 1 153 ? 47.938 43.835 60.032 1.00 41.83 714 CYS A C 1
ATOM 751 O O . CYS A 1 153 ? 48.275 44.645 60.907 1.00 42.81 714 CYS A O 1
ATOM 754 N N . LEU A 1 154 ? 48.287 43.962 58.753 1.00 41.95 715 LEU A N 1
ATOM 755 C CA . LEU A 1 154 ? 49.111 45.059 58.282 1.00 42.81 715 LEU A CA 1
ATOM 756 C C . LEU A 1 154 ? 48.402 46.421 58.401 1.00 47.24 715 LEU A C 1
ATOM 757 O O . LEU A 1 154 ? 48.988 47.424 58.887 1.00 45.69 715 LEU A O 1
ATOM 762 N N . ASP A 1 155 ? 47.138 46.468 57.995 1.00 48.17 716 ASP A N 1
ATOM 763 C CA . ASP A 1 155 ? 46.346 47.679 58.207 1.00 50.65 716 ASP A CA 1
ATOM 764 C C . ASP A 1 155 ? 46.266 48.057 59.698 1.00 50.08 716 ASP A C 1
ATOM 765 O O . ASP A 1 155 ? 46.413 49.241 60.064 1.00 48.50 716 ASP A O 1
ATOM 770 N N . LYS A 1 156 ? 46.017 47.069 60.558 1.00 45.75 717 LYS A N 1
ATOM 771 C CA . LYS A 1 156 ? 45.889 47.364 61.979 1.00 45.01 717 LYS A CA 1
ATOM 772 C C . LYS A 1 156 ? 47.220 47.788 62.626 1.00 45.72 717 LYS A C 1
ATOM 773 O O . LYS A 1 156 ? 47.237 48.742 63.417 1.00 46.54 717 LYS A O 1
ATOM 779 N N . ALA A 1 157 ? 48.321 47.119 62.250 1.00 44.45 718 ALA A N 1
ATOM 780 C CA . ALA A 1 157 ? 49.659 47.496 62.693 1.00 43.76 718 ALA A CA 1
ATOM 781 C C . ALA A 1 157 ? 50.039 48.923 62.247 1.00 48.15 718 ALA A C 1
ATOM 782 O O . ALA A 1 157 ? 50.638 49.683 63.014 1.00 47.57 718 ALA A O 1
ATOM 784 N N . GLU A 1 158 ? 49.641 49.308 61.033 1.00 50.19 719 GLU A N 1
ATOM 785 C CA . GLU A 1 158 ? 49.880 50.663 60.563 1.00 53.64 719 GLU A CA 1
ATOM 786 C C . GLU A 1 158 ? 49.100 51.621 61.417 1.00 54.02 719 GLU A C 1
ATOM 787 O O . GLU A 1 158 ? 49.616 52.641 61.825 1.00 53.59 719 GLU A O 1
ATOM 793 N N . PHE A 1 159 ? 47.841 51.298 61.657 1.00 54.83 720 PHE A N 1
ATOM 794 C CA . PHE A 1 159 ? 46.981 52.151 62.473 1.00 55.87 720 PHE A CA 1
ATOM 795 C C . PHE A 1 159 ? 47.558 52.319 63.888 1.00 55.56 720 PHE A C 1
ATOM 796 O O . PHE A 1 159 ? 47.562 53.429 64.430 1.00 54.22 720 PHE A O 1
ATOM 804 N N . LEU A 1 160 ? 48.060 51.230 64.469 1.00 51.72 721 LEU A N 1
ATOM 805 C CA . LEU A 1 160 ? 48.690 51.298 65.787 1.00 52.43 721 LEU A CA 1
ATOM 806 C C . LEU A 1 160 ? 50.003 52.095 65.768 1.00 54.33 721 LEU A C 1
ATOM 807 O O . LEU A 1 160 ? 50.208 52.931 66.647 1.00 53.71 721 LEU A O 1
ATOM 812 N N . ARG A 1 161 ? 50.875 51.858 64.788 1.00 55.86 722 ARG A N 1
ATOM 813 C CA . ARG A 1 161 ? 52.078 52.687 64.630 1.00 60.46 722 ARG A CA 1
ATOM 814 C C . ARG A 1 161 ? 51.730 54.176 64.623 1.00 61.39 722 ARG A C 1
ATOM 815 O O . ARG A 1 161 ? 52.356 54.965 65.330 1.00 58.58 722 ARG A O 1
ATOM 823 N N . LEU A 1 162 ? 50.729 54.538 63.827 1.00 60.13 723 LEU A N 1
ATOM 824 C CA . LEU A 1 162 ? 50.289 55.913 63.727 1.00 61.50 723 LEU A CA 1
ATOM 825 C C . LEU A 1 162 ? 49.810 56.482 65.063 1.00 61.93 723 LEU A C 1
ATOM 826 O O . LEU A 1 162 ? 50.254 57.555 65.488 1.00 64.11 723 LEU A O 1
ATOM 828 N N . LYS A 1 163 ? 48.908 55.764 65.721 1.00 59.43 724 LYS A N 1
ATOM 829 C CA . LYS A 1 163 ? 48.341 56.192 67.002 1.00 62.44 724 LYS A CA 1
ATOM 830 C C . LYS A 1 163 ? 49.412 56.353 68.076 1.00 62.45 724 LYS A C 1
ATOM 831 O O . LYS A 1 163 ? 49.354 57.284 68.883 1.00 63.43 724 LYS A O 1
ATOM 837 N N . LEU A 1 164 ? 50.386 55.445 68.070 1.00 61.07 725 LEU A N 1
ATOM 838 C CA . LEU A 1 164 ? 51.560 55.529 68.931 1.00 63.16 725 LEU A CA 1
ATOM 839 C C . LEU A 1 164 ? 52.368 56.802 68.684 1.00 64.68 725 LEU A C 1
ATOM 840 O O . LEU A 1 164 ? 52.794 57.455 69.627 1.00 61.99 725 LEU A O 1
ATOM 845 N N . HIS A 1 165 ? 52.593 57.113 67.413 1.00 64.67 726 HIS A N 1
ATOM 846 C CA . HIS A 1 165 ? 53.346 58.282 67.025 1.00 68.42 726 HIS A CA 1
ATOM 847 C C . HIS A 1 165 ? 52.606 59.521 67.502 1.00 70.11 726 HIS A C 1
ATOM 848 O O . HIS A 1 165 ? 53.193 60.419 68.122 1.00 67.54 726 HIS A O 1
ATOM 855 N N . THR A 1 166 ? 51.304 59.551 67.251 1.00 69.07 727 THR A N 1
ATOM 856 C CA . THR A 1 166 ? 50.500 60.672 67.707 1.00 72.68 727 THR A CA 1
ATOM 857 C C . THR A 1 166 ? 50.593 60.851 69.214 1.00 72.40 727 THR A C 1
ATOM 858 O O . THR A 1 166 ? 50.778 61.952 69.673 1.00 74.57 727 THR A O 1
ATOM 862 N N . LEU A 1 167 ? 50.468 59.767 69.978 1.00 71.37 728 LEU A N 1
ATOM 863 C CA . LEU A 1 167 ? 50.466 59.865 71.435 1.00 73.54 728 LEU A CA 1
ATOM 864 C C . LEU A 1 167 ? 51.794 60.418 71.934 1.00 72.21 728 LEU A C 1
ATOM 865 O O . LEU A 1 167 ? 51.836 61.273 72.821 1.00 71.75 728 LEU A O 1
ATOM 870 N N . ASN A 1 168 ? 52.873 59.928 71.338 1.00 70.82 729 ASN A N 1
ATOM 871 C CA . ASN A 1 168 ? 54.222 60.356 71.690 1.00 75.01 729 ASN A CA 1
ATOM 872 C C . ASN A 1 168 ? 54.447 61.877 71.480 1.00 77.71 729 ASN A C 1
ATOM 873 O O . ASN A 1 168 ? 55.184 62.504 72.228 1.00 77.36 729 ASN A O 1
ATOM 878 N N . GLN A 1 169 ? 53.764 62.466 70.500 1.00 79.73 730 GLN A N 1
ATOM 879 C CA . GLN A 1 169 ? 53.862 63.899 70.223 1.00 86.38 730 GLN A CA 1
ATOM 880 C C . GLN A 1 169 ? 53.029 64.766 71.183 1.00 90.76 730 GLN A C 1
ATOM 881 O O . GLN A 1 169 ? 52.853 65.964 70.958 1.00 97.70 730 GLN A O 1
ATOM 887 N N . SER A 1 170 ? 52.540 64.169 72.265 1.00 91.62 731 SER A N 1
ATOM 888 C CA . SER A 1 170 ? 51.821 64.898 73.303 1.00 92.46 731 SER A CA 1
ATOM 889 C C . SER A 1 170 ? 52.568 64.813 74.630 1.00 92.28 731 SER A C 1
ATOM 890 O O . SER A 1 170 ? 51.971 65.013 75.685 1.00 95.89 731 SER A O 1
ATOM 893 N N . GLU A 1 171 ? 53.875 64.543 74.552 1.00 90.97 732 GLU A N 1
ATOM 894 C CA . GLU A 1 171 ? 54.765 64.266 75.698 1.00 88.65 732 GLU A CA 1
ATOM 895 C C . GLU A 1 171 ? 56.132 64.856 75.316 1.00 83.40 732 GLU A C 1
ATOM 896 O O . GLU A 1 171 ? 56.196 65.394 74.203 1.00 80.33 732 GLU A O 1
ATOM 902 N N . ASP A 1 172 ? 57.199 64.704 76.148 1.00 77.08 733 ASP A N 1
ATOM 903 C CA . ASP A 1 172 ? 58.612 65.020 75.726 1.00 76.80 733 ASP A CA 1
ATOM 904 C C . ASP A 1 172 ? 59.851 64.623 76.642 1.00 78.68 733 ASP A C 1
ATOM 905 O O . ASP A 1 172 ? 60.094 65.265 77.659 1.00 77.39 733 ASP A O 1
ATOM 910 N N . PRO A 1 173 ? 60.688 63.628 76.239 1.00 80.02 734 PRO A N 1
ATOM 911 C CA . PRO A 1 173 ? 61.349 62.814 77.269 1.00 82.08 734 PRO A CA 1
ATOM 912 C C . PRO A 1 173 ? 62.825 63.062 77.587 1.00 83.89 734 PRO A C 1
ATOM 913 O O . PRO A 1 173 ? 63.660 63.163 76.696 1.00 81.74 734 PRO A O 1
ATOM 917 N N . GLN A 1 174 ? 63.119 63.157 78.879 1.00 87.66 735 GLN A N 1
ATOM 918 C CA . GLN A 1 174 ? 64.494 63.149 79.391 1.00 92.28 735 GLN A CA 1
ATOM 919 C C . GLN A 1 174 ? 64.901 61.732 79.760 1.00 93.16 735 GLN A C 1
ATOM 920 O O . GLN A 1 174 ? 66.040 61.500 80.143 1.00 92.06 735 GLN A O 1
ATOM 926 N N . VAL A 1 175 ? 63.958 60.796 79.673 1.00 98.86 736 VAL A N 1
ATOM 927 C CA . VAL A 1 175 ? 64.266 59.369 79.757 1.00 103.79 736 VAL A CA 1
ATOM 928 C C . VAL A 1 175 ? 63.929 58.690 78.442 1.00 108.12 736 VAL A C 1
ATOM 929 O O . VAL A 1 175 ? 63.043 57.828 78.373 1.00 111.12 736 VAL A O 1
ATOM 933 N N . LEU A 1 176 ? 64.633 59.088 77.385 1.00 113.25 737 LEU A N 1
ATOM 934 C CA . LEU A 1 176 ? 64.828 58.182 76.249 1.00 114.96 737 LEU A CA 1
ATOM 935 C C . LEU A 1 176 ? 66.172 57.465 76.448 1.00 118.59 737 LEU A C 1
ATOM 936 O O . LEU A 1 176 ? 66.762 56.917 75.519 1.00 118.07 737 LEU A O 1
ATOM 941 N N 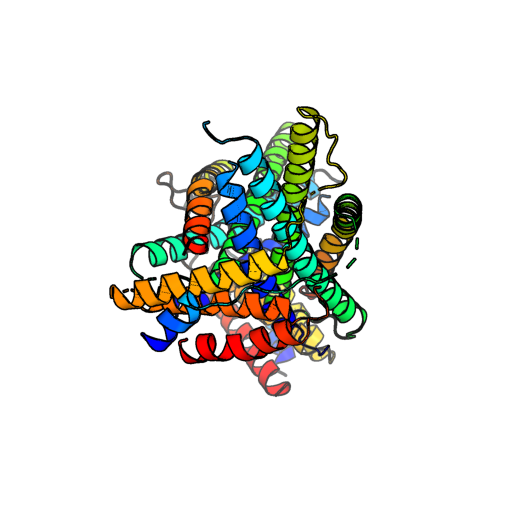. ASP A 1 177 ? 66.646 57.508 77.691 1.00 123.18 738 ASP A N 1
ATOM 942 C CA . ASP A 1 177 ? 67.505 56.476 78.234 1.00 122.69 738 ASP A CA 1
ATOM 943 C C . ASP A 1 177 ? 66.624 55.236 78.496 1.00 121.82 738 ASP A C 1
ATOM 944 O O . ASP A 1 177 ? 67.094 54.101 78.407 1.00 123.03 738 ASP A O 1
ATOM 949 N N . ASP A 1 178 ? 65.347 55.469 78.813 1.00 120.48 739 ASP A N 1
ATOM 950 C CA . ASP A 1 178 ? 64.348 54.406 78.965 1.00 114.65 739 ASP A CA 1
ATOM 951 C C . ASP A 1 178 ? 63.908 53.884 77.607 1.00 108.94 739 ASP A C 1
ATOM 952 O O . ASP A 1 178 ? 62.740 53.538 77.420 1.00 106.47 739 ASP A O 1
ATOM 954 N N . PRO A 1 180 ? 60.702 51.538 78.887 1.00 93.38 741 PRO A N 1
ATOM 955 C CA . PRO A 1 180 ? 61.107 50.149 79.091 1.00 93.68 741 PRO A CA 1
ATOM 956 C C . PRO A 1 180 ? 60.695 49.243 77.920 1.00 89.29 741 PRO A C 1
ATOM 957 O O . PRO A 1 180 ? 59.835 49.611 77.105 1.00 86.56 741 PRO A O 1
ATOM 961 N N . THR A 1 181 ? 61.302 48.067 77.833 1.00 83.01 742 THR A N 1
ATOM 962 C CA . THR A 1 181 ? 60.989 47.171 76.735 1.00 81.44 742 THR A CA 1
ATOM 963 C C . THR A 1 181 ? 59.719 46.362 77.018 1.00 76.69 742 THR A C 1
ATOM 964 O O . THR A 1 181 ? 59.440 45.975 78.168 1.00 71.60 742 THR A O 1
ATOM 968 N N . ILE A 1 182 ? 58.940 46.166 75.952 1.00 70.95 743 ILE A N 1
ATOM 969 C CA . ILE A 1 182 ? 57.878 45.182 75.914 1.00 66.66 743 ILE A CA 1
ATOM 970 C C . ILE A 1 182 ? 58.464 44.021 75.122 1.00 64.13 743 ILE A C 1
ATOM 971 O O . ILE A 1 182 ? 58.942 44.199 74.013 1.00 60.87 743 ILE A O 1
ATOM 976 N N . PHE A 1 183 ? 58.473 42.837 75.707 1.00 65.00 744 PHE A N 1
ATOM 977 C CA . PHE A 1 183 ? 58.931 41.670 74.989 1.00 65.77 744 PHE A CA 1
ATOM 978 C C . PHE A 1 183 ? 57.731 40.869 74.508 1.00 61.76 744 PHE A C 1
ATOM 979 O O . PHE A 1 183 ? 56.921 40.397 75.309 1.00 58.61 744 PHE A O 1
ATOM 987 N N . VAL A 1 184 ? 57.6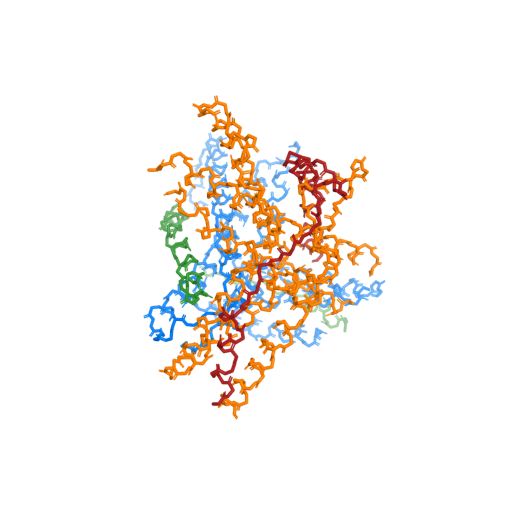18 40.735 73.193 1.00 58.33 745 VAL A N 1
ATOM 988 C CA . VAL A 1 184 ? 56.535 39.977 72.627 1.00 55.90 745 VAL A CA 1
ATOM 989 C C . VAL A 1 184 ? 56.520 38.567 73.244 1.00 56.05 745 VAL A C 1
ATOM 990 O O . VAL A 1 184 ? 55.464 38.098 73.640 1.00 56.05 745 VAL A O 1
ATOM 994 N N . GLU A 1 185 ? 57.679 37.931 73.405 1.00 57.93 746 GLU A N 1
ATOM 995 C CA . GLU A 1 185 ? 57.733 36.559 73.943 1.00 59.97 746 GLU A CA 1
ATOM 996 C C . GLU A 1 185 ? 57.133 36.408 75.339 1.00 62.20 746 GLU A C 1
ATOM 997 O O . GLU A 1 185 ? 56.537 35.371 75.657 1.00 60.82 746 GLU A O 1
ATOM 1003 N N . LYS A 1 186 ? 57.303 37.428 76.175 1.00 61.55 747 LYS A N 1
ATOM 1004 C CA . LYS A 1 186 ? 56.708 37.417 77.496 1.00 64.84 747 LYS A CA 1
ATOM 1005 C C . LYS A 1 186 ? 55.202 37.558 77.396 1.00 61.76 747 LYS A C 1
ATOM 1006 O O . LYS A 1 186 ? 54.444 36.939 78.162 1.00 61.05 747 LYS A O 1
ATOM 1012 N N . LEU A 1 187 ? 54.771 38.406 76.478 1.00 57.59 748 LEU A N 1
ATOM 1013 C CA . LEU A 1 187 ? 53.366 38.564 76.225 1.00 58.86 748 LEU A CA 1
ATOM 1014 C C . LEU A 1 187 ? 52.765 37.199 75.880 1.00 58.25 748 LEU A C 1
ATOM 1015 O O . LEU A 1 187 ? 51.778 36.800 76.476 1.00 61.29 748 LEU A O 1
ATOM 1020 N N . ILE A 1 188 ? 53.386 36.493 74.936 1.00 55.27 749 ILE A N 1
ATOM 1021 C CA . ILE A 1 188 ? 52.907 35.184 74.483 1.00 55.98 749 ILE A CA 1
ATOM 1022 C C . ILE A 1 188 ? 52.925 34.130 75.615 1.00 58.34 749 ILE A C 1
ATOM 1023 O O . ILE A 1 188 ? 51.936 33.441 75.864 1.00 56.98 749 ILE A O 1
ATOM 1028 N N . TYR A 1 189 ? 54.045 34.041 76.310 1.00 62.84 750 TYR A N 1
ATOM 1029 C CA . TYR A 1 189 ? 54.220 33.111 77.434 1.00 65.92 750 TYR A CA 1
ATOM 1030 C C . TYR A 1 189 ? 53.179 33.275 78.556 1.00 66.03 750 TYR A C 1
ATOM 1031 O O . TYR A 1 189 ? 52.534 32.314 78.963 1.00 67.41 750 TYR A O 1
ATOM 1040 N N . ASP A 1 190 ? 52.994 34.498 79.024 1.00 65.58 751 ASP A N 1
ATOM 1041 C CA . ASP A 1 190 ? 52.038 34.784 80.095 1.00 66.58 751 ASP A CA 1
ATOM 1042 C C . ASP A 1 190 ? 50.604 34.499 79.698 1.00 67.42 751 ASP A C 1
ATOM 1043 O O . ASP A 1 190 ? 49.841 33.889 80.457 1.00 66.04 751 ASP A O 1
ATOM 1048 N N . ARG A 1 191 ? 50.228 34.996 78.524 1.00 62.85 752 ARG A N 1
ATOM 1049 C CA . ARG A 1 191 ? 48.871 34.823 78.039 1.00 65.02 752 ARG A CA 1
ATOM 1050 C C . ARG A 1 191 ? 48.585 33.324 77.916 1.00 64.78 752 ARG A C 1
ATOM 1051 O O . ARG A 1 191 ? 47.517 32.867 78.328 1.00 64.54 752 ARG A O 1
ATOM 1059 N N . ALA A 1 192 ? 49.553 32.557 77.416 1.00 63.58 753 ALA A N 1
ATOM 1060 C CA . ALA A 1 192 ? 49.325 31.136 77.168 1.00 64.66 753 ALA A CA 1
ATOM 1061 C C . ALA A 1 192 ? 48.915 30.398 78.446 1.00 69.12 753 ALA A C 1
ATOM 1062 O O . ALA A 1 192 ? 48.084 29.476 78.420 1.00 73.02 753 ALA A O 1
ATOM 1064 N N . LEU A 1 193 ? 49.489 30.818 79.567 1.00 70.84 754 LEU A N 1
ATOM 1065 C CA . LEU A 1 193 ? 49.221 30.175 80.840 1.00 72.66 754 LEU A CA 1
ATOM 1066 C C . LEU A 1 193 ? 47.958 30.732 81.492 1.00 73.83 754 LEU A C 1
ATOM 1067 O O . LEU A 1 193 ? 47.215 29.985 82.135 1.00 73.57 754 LEU A O 1
ATOM 1072 N N . ASP A 1 194 ? 47.680 32.016 81.270 1.00 72.38 755 ASP A N 1
ATOM 1073 C CA . ASP A 1 194 ? 46.389 32.597 81.677 1.00 76.65 755 ASP A CA 1
ATOM 1074 C C . ASP A 1 194 ? 45.199 31.865 81.029 1.00 76.30 755 ASP A C 1
ATOM 1075 O O . ASP A 1 194 ? 44.150 31.684 81.652 1.00 78.22 755 ASP A O 1
ATOM 1077 N N . ILE A 1 195 ? 45.377 31.441 79.784 1.00 73.69 756 ILE A N 1
ATOM 1078 C CA . ILE A 1 195 ? 44.365 30.665 79.070 1.00 73.97 756 ILE A CA 1
ATOM 1079 C C . ILE A 1 195 ? 44.149 29.306 79.718 1.00 76.14 756 ILE A C 1
ATOM 1080 O O . ILE A 1 195 ? 43.014 28.920 79.963 1.00 76.96 756 ILE A O 1
ATOM 1085 N N . SER A 1 196 ? 45.243 28.578 79.934 1.00 76.63 757 SER A N 1
ATOM 1086 C CA . SER A 1 196 ? 45.204 27.243 80.513 1.00 79.46 757 SER A CA 1
ATOM 1087 C C . SER A 1 196 ? 44.631 27.267 81.967 1.00 82.91 757 SER A C 1
ATOM 1088 O O . SER A 1 196 ? 43.810 26.427 82.348 1.00 81.71 757 SER A O 1
ATOM 1091 N N . ARG A 1 197 ? 45.065 28.244 82.749 1.00 82.04 758 ARG A N 1
ATOM 1092 C CA . ARG A 1 197 ? 44.603 28.404 84.116 1.00 88.50 758 ARG A CA 1
ATOM 1093 C C . ARG A 1 197 ? 43.125 28.793 84.177 1.00 91.02 758 ARG A C 1
ATOM 1094 O O . ARG A 1 197 ? 42.397 28.348 85.065 1.00 89.15 758 ARG A O 1
ATOM 1096 N N . ASN A 1 198 ? 42.681 29.627 83.242 1.00 91.35 759 ASN A N 1
ATOM 1097 C CA . ASN A 1 198 ? 41.267 30.000 83.179 1.00 96.28 759 ASN A CA 1
ATOM 1098 C C . ASN A 1 198 ? 40.421 28.767 82.901 1.00 97.15 759 ASN A C 1
ATOM 1099 O O . ASN A 1 198 ? 39.353 28.576 83.496 1.00 97.48 759 ASN A O 1
ATOM 1104 N N . ALA A 1 199 ? 40.927 27.937 81.987 1.00 94.28 760 ALA A N 1
ATOM 1105 C CA . ALA A 1 199 ? 40.300 26.674 81.624 1.00 92.12 760 ALA A CA 1
ATOM 1106 C C . ALA A 1 199 ? 40.274 25.646 82.756 1.00 94.16 760 ALA A C 1
ATOM 1107 O O . ALA A 1 199 ? 39.257 24.963 82.944 1.00 96.40 760 ALA A O 1
ATOM 1109 N N . ALA A 1 200 ? 41.383 25.485 83.475 1.00 94.69 761 ALA A N 1
ATOM 1110 C CA . ALA A 1 200 ? 41.418 24.513 84.598 1.00 104.17 761 ALA A CA 1
ATOM 1111 C C . ALA A 1 200 ? 40.388 24.874 85.665 1.00 109.51 761 ALA A C 1
ATOM 1112 O O . ALA A 1 200 ? 39.691 24.003 86.186 1.00 112.59 761 ALA A O 1
ATOM 1114 N N . ARG A 1 201 ? 40.308 26.170 85.964 1.00 112.86 762 ARG A N 1
ATOM 1115 C CA . ARG A 1 201 ? 39.325 26.729 86.892 1.00 121.42 762 ARG A CA 1
ATOM 1116 C C . ARG A 1 201 ? 37.892 26.654 86.331 1.00 122.70 762 ARG A C 1
ATOM 1117 O O . ARG A 1 201 ? 36.943 26.437 87.086 1.00 126.23 762 ARG A O 1
ATOM 1125 N N . LEU A 1 202 ? 37.736 26.819 85.018 1.00 119.95 763 LEU A N 1
ATOM 1126 C CA . LEU A 1 202 ? 36.437 26.605 84.367 1.00 119.75 763 LEU A CA 1
ATOM 1127 C C . LEU A 1 202 ? 36.052 25.124 84.425 1.00 121.96 763 LEU A C 1
ATOM 1128 O O . LEU A 1 202 ? 34.893 24.789 84.687 1.00 122.75 763 LEU A O 1
ATOM 1133 N N . GLU A 1 203 ? 37.031 24.251 84.177 1.00 120.53 764 GLU A N 1
ATOM 1134 C CA . GLU A 1 203 ? 36.869 22.796 84.327 1.00 123.07 764 GLU A CA 1
ATOM 1135 C C . GLU A 1 203 ? 36.333 22.443 85.727 1.00 127.47 764 GLU A C 1
ATOM 1136 O O . GLU A 1 203 ? 35.439 21.603 85.879 1.00 132.25 764 GLU A O 1
ATOM 1142 N N . MET A 1 204 ? 36.881 23.101 86.744 1.00 128.63 765 MET A N 1
ATOM 1143 C CA . MET A 1 204 ? 36.409 22.937 88.126 1.00 132.33 765 MET A CA 1
ATOM 1144 C C . MET A 1 204 ? 34.968 23.445 88.324 1.00 133.56 765 MET A C 1
ATOM 1145 O O . MET A 1 204 ? 34.246 22.943 89.185 1.00 136.64 765 MET A O 1
ATOM 1150 N N . GLU A 1 205 ? 34.547 24.421 87.518 1.00 132.48 766 GLU A N 1
ATOM 1151 C CA . GLU A 1 205 ? 33.167 24.938 87.569 1.00 133.41 766 GLU A CA 1
ATOM 1152 C C . GLU A 1 205 ? 32.105 24.016 86.934 1.00 132.44 766 GLU A C 1
ATOM 1153 O O . GLU A 1 205 ? 30.909 24.231 87.141 1.00 135.47 766 GLU A O 1
ATOM 1159 N N . GLY A 1 206 ? 32.526 22.998 86.179 1.00 126.73 767 GLY A N 1
ATOM 1160 C CA . GLY A 1 206 ? 31.580 22.071 85.555 1.00 128.18 767 GLY A CA 1
ATOM 1161 C C . GLY A 1 206 ? 32.156 21.272 84.402 1.00 123.63 767 GLY A C 1
ATOM 1162 O O . GLY A 1 206 ? 32.942 21.783 83.608 1.00 119.46 767 GLY A O 1
ATOM 1163 N N . ASN A 1 208 ? 31.917 22.570 81.281 1.00 111.60 769 ASN A N 1
ATOM 1164 C CA . ASN A 1 208 ? 32.290 23.142 80.001 1.00 111.06 769 ASN A CA 1
ATOM 1165 C C . ASN A 1 208 ? 33.470 22.379 79.394 1.00 111.08 769 ASN A C 1
ATOM 1166 O O . ASN A 1 208 ? 34.556 22.926 79.229 1.00 111.15 769 ASN A O 1
ATOM 1168 N N . TYR A 1 209 ? 33.239 21.111 79.058 1.00 114.71 770 TYR A N 1
ATOM 1169 C CA . TYR A 1 209 ? 34.313 20.192 78.679 1.00 114.10 770 TYR A CA 1
ATOM 1170 C C . TYR A 1 209 ? 35.025 20.587 77.394 1.00 112.07 770 TYR A C 1
ATOM 1171 O O . TYR A 1 209 ? 36.254 20.541 77.332 1.00 115.67 770 TYR A O 1
ATOM 1173 N N . ASN A 1 210 ? 34.264 20.974 76.373 1.00 108.06 771 ASN A N 1
ATOM 1174 C CA . ASN A 1 210 ? 34.853 21.341 75.075 1.00 106.01 771 ASN A CA 1
ATOM 1175 C C . ASN A 1 210 ? 35.648 22.653 75.040 1.00 101.72 771 ASN A C 1
ATOM 1176 O O . ASN A 1 210 ? 36.641 22.749 74.316 1.00 98.45 771 ASN A O 1
ATOM 1181 N N . THR A 1 211 ? 35.183 23.658 75.780 1.00 101.51 772 THR A N 1
ATOM 1182 C CA . THR A 1 211 ? 35.871 24.955 75.888 1.00 103.10 772 THR A CA 1
ATOM 1183 C C . THR A 1 211 ? 37.246 24.791 76.531 1.00 101.01 772 THR A C 1
ATOM 1184 O O . THR A 1 211 ? 38.192 25.503 76.193 1.00 99.71 772 THR A O 1
ATOM 1188 N N . CYS A 1 212 ? 37.340 23.851 77.466 1.00 103.10 773 CYS A N 1
ATOM 1189 C CA . CYS A 1 212 ? 38.612 23.499 78.088 1.00 103.06 773 CYS A CA 1
ATOM 1190 C C . CYS A 1 212 ? 39.572 22.854 77.074 1.00 100.62 773 CYS A C 1
ATOM 1191 O O . CYS A 1 212 ? 40.772 23.103 77.122 1.00 97.72 773 CYS A O 1
ATOM 1194 N N . GLU A 1 213 ? 39.038 22.051 76.152 1.00 98.74 774 GLU A N 1
ATOM 1195 C CA . GLU A 1 213 ? 39.826 21.516 75.027 1.00 96.81 774 GLU A CA 1
ATOM 1196 C C . GLU A 1 213 ? 40.495 22.613 74.178 1.00 92.95 774 GLU A C 1
ATOM 1197 O O . GLU A 1 213 ? 41.714 22.606 73.986 1.00 91.69 774 GLU A O 1
ATOM 1199 N N . LEU A 1 214 ? 39.684 23.530 73.652 1.00 90.92 775 LEU A N 1
ATOM 1200 C CA . LEU A 1 214 ? 40.161 24.538 72.704 1.00 84.76 775 LEU A CA 1
ATOM 1201 C C . LEU A 1 214 ? 41.094 25.508 73.398 1.00 86.90 775 LEU A C 1
ATOM 1202 O O . LEU A 1 214 ? 42.213 25.755 72.931 1.00 89.87 775 LEU A O 1
ATOM 1204 N N . ALA A 1 215 ? 40.622 26.064 74.515 1.00 84.35 776 ALA A N 1
ATOM 1205 C CA . ALA A 1 215 ? 41.473 26.854 75.380 1.00 81.51 776 ALA A CA 1
ATOM 1206 C C . ALA A 1 215 ? 42.812 26.146 75.481 1.00 76.54 776 ALA A C 1
ATOM 1207 O O . ALA A 1 215 ? 43.847 26.708 75.147 1.00 77.11 776 ALA A O 1
ATOM 1209 N N . TYR A 1 216 ? 42.786 24.893 75.904 1.00 74.24 777 TYR A N 1
ATOM 1210 C CA . TYR A 1 216 ? 44.028 24.193 76.152 1.00 75.29 777 TYR A CA 1
ATOM 1211 C C . TYR A 1 216 ? 44.841 24.185 74.879 1.00 72.15 777 TYR A C 1
ATOM 1212 O O . TYR A 1 216 ? 45.986 24.609 74.911 1.00 70.32 777 TYR A O 1
ATOM 1221 N N . ALA A 1 217 ? 44.218 23.789 73.758 1.00 72.89 778 ALA A N 1
ATOM 1222 C CA . ALA A 1 217 ? 44.871 23.760 72.416 1.00 67.68 778 ALA A CA 1
ATOM 1223 C C . ALA A 1 217 ? 45.622 25.030 72.039 1.00 62.70 778 ALA A C 1
ATOM 1224 O O . ALA A 1 217 ? 46.729 24.976 71.513 1.00 57.10 778 ALA A O 1
ATOM 1226 N N . THR A 1 218 ? 44.983 26.164 72.291 1.00 61.08 779 THR A N 1
ATOM 1227 C CA . THR A 1 218 ? 45.521 27.457 71.933 1.00 58.01 779 THR A CA 1
ATOM 1228 C C . THR A 1 218 ? 46.806 27.772 72.690 1.00 57.96 779 THR A C 1
ATOM 1229 O O . THR A 1 218 ? 47.740 28.338 72.151 1.00 54.19 779 THR A O 1
ATOM 1233 N N . SER A 1 219 ? 46.851 27.359 73.947 1.00 63.92 780 SER A N 1
ATOM 1234 C CA . SER A 1 219 ? 48.034 27.530 74.775 1.00 63.24 780 SER A CA 1
ATOM 1235 C C . SER A 1 219 ? 49.289 26.873 74.175 1.00 62.33 780 SER A C 1
ATOM 1236 O O . SER A 1 219 ? 50.370 27.435 74.244 1.00 60.09 780 SER A O 1
ATOM 1239 N N . LEU A 1 220 ? 49.147 25.723 73.534 1.00 64.39 781 LEU A N 1
ATOM 1240 C CA . LEU A 1 220 ? 50.331 24.978 73.056 1.00 66.73 781 LEU A CA 1
ATOM 1241 C C . LEU A 1 220 ? 50.878 25.462 71.735 1.00 64.37 781 LEU A C 1
ATOM 1242 O O . LEU A 1 220 ? 52.084 25.453 71.514 1.00 67.17 781 LEU A O 1
ATOM 1247 N N . TRP A 1 221 ? 49.984 25.829 70.827 1.00 63.63 782 TRP A N 1
ATOM 1248 C CA . TRP A 1 221 ? 50.401 26.521 69.590 1.00 59.64 782 TRP A CA 1
ATOM 1249 C C . TRP A 1 221 ? 51.302 27.717 69.957 1.00 57.98 782 TRP A C 1
ATOM 1250 O O . TRP A 1 221 ? 52.317 27.971 69.305 1.00 56.53 782 TRP A O 1
ATOM 1261 N N . MET A 1 222 ? 50.918 28.422 71.020 1.00 57.51 783 MET A N 1
ATOM 1262 C CA . MET A 1 222 ? 51.592 29.651 71.429 1.00 58.76 783 MET A CA 1
ATOM 1263 C C . MET A 1 222 ? 52.982 29.380 71.898 1.00 61.63 783 MET A C 1
ATOM 1264 O O . MET A 1 222 ? 53.927 30.048 71.475 1.00 61.72 783 MET A O 1
ATOM 1269 N N . LEU A 1 223 ? 53.122 28.380 72.763 1.00 67.05 784 LEU A N 1
ATOM 1270 C CA . LEU A 1 223 ? 54.440 28.024 73.256 1.00 69.61 784 LEU A CA 1
ATOM 1271 C C . LEU A 1 223 ? 55.298 27.464 72.145 1.00 67.97 784 LEU A C 1
ATOM 1272 O O . LEU A 1 223 ? 56.511 27.601 72.174 1.00 65.65 784 LEU A O 1
ATOM 1277 N N . GLU A 1 224 ? 54.674 26.820 71.163 1.00 69.80 785 GLU A N 1
ATOM 1278 C CA . GLU A 1 224 ? 55.440 26.244 70.060 1.00 71.35 785 GLU A CA 1
ATOM 1279 C C . GLU A 1 224 ? 56.064 27.322 69.203 1.00 67.83 785 GLU A C 1
ATOM 1280 O O . GLU A 1 224 ? 57.198 27.177 68.753 1.00 73.94 785 GLU A O 1
ATOM 1286 N N . ILE A 1 225 ? 55.332 28.413 69.003 1.00 64.21 786 ILE A N 1
ATOM 1287 C CA . ILE A 1 225 ? 55.869 29.581 68.302 1.00 61.81 786 ILE A CA 1
ATOM 1288 C C . ILE A 1 225 ? 57.142 30.059 68.988 1.00 61.81 786 ILE A C 1
ATOM 1289 O O . ILE A 1 225 ? 58.099 30.432 68.326 1.00 63.71 786 ILE A O 1
ATOM 1294 N N . LEU A 1 226 ? 57.154 30.052 70.311 1.00 64.68 787 LEU A N 1
ATOM 1295 C CA . LEU A 1 226 ? 58.333 30.507 71.036 1.00 69.13 787 LEU A CA 1
ATOM 1296 C C . LEU A 1 226 ? 59.550 29.643 70.687 1.00 74.37 787 LEU A C 1
ATOM 1297 O O . LEU A 1 226 ? 60.602 30.168 70.361 1.00 76.80 787 LEU A O 1
ATOM 1302 N N . LEU A 1 227 ? 59.377 28.326 70.672 1.00 82.72 788 LEU A N 1
ATOM 1303 C CA . LEU A 1 227 ? 60.465 27.398 70.319 1.00 89.15 788 LEU A CA 1
ATOM 1304 C C . LEU A 1 227 ? 60.808 27.316 68.824 1.00 92.10 788 LEU A C 1
ATOM 1305 O O . LEU A 1 227 ? 61.745 26.615 68.455 1.00 90.51 788 LEU A O 1
ATOM 1310 N N . ASP A 1 228 ? 60.075 28.023 67.966 1.00 94.32 789 ASP A N 1
ATOM 1311 C CA . ASP A 1 228 ? 60.294 27.924 66.515 1.00 99.45 789 ASP A CA 1
ATOM 1312 C C . ASP A 1 228 ? 61.377 28.901 66.046 1.00 103.24 789 ASP A C 1
ATOM 1313 O O . ASP A 1 228 ? 61.274 30.104 66.287 1.00 104.99 789 ASP A O 1
ATOM 1318 N N . GLU A 1 229 ? 62.400 28.381 65.364 1.00 110.93 790 GLU A N 1
ATOM 1319 C CA . GLU A 1 229 ? 63.573 29.180 64.954 1.00 114.56 790 GLU A CA 1
ATOM 1320 C C . GLU A 1 229 ? 63.370 30.020 63.682 1.00 116.83 790 GLU A C 1
ATOM 1321 O O . GLU A 1 229 ? 64.124 30.963 63.439 1.00 115.01 790 GLU A O 1
ATOM 1323 N N . HIS A 1 230 ? 62.363 29.679 62.878 1.00 119.77 791 HIS A N 1
ATOM 1324 C CA . HIS A 1 230 ? 62.037 30.444 61.662 1.00 119.87 791 HIS A CA 1
ATOM 1325 C C . HIS A 1 230 ? 61.179 31.680 61.935 1.00 112.66 791 HIS A C 1
ATOM 1326 O O . HIS A 1 230 ? 60.969 32.494 61.037 1.00 108.36 791 HIS A O 1
ATOM 1333 N N . LEU A 1 231 ? 60.685 31.815 63.165 1.00 111.36 792 LEU A N 1
ATOM 1334 C CA . LEU A 1 231 ? 59.686 32.833 63.494 1.00 106.74 792 LEU A CA 1
ATOM 1335 C C . LEU A 1 231 ? 60.165 33.886 64.501 1.00 106.85 792 LEU A C 1
ATOM 1336 O O . LEU A 1 231 ? 59.429 34.835 64.786 1.00 103.49 792 LEU A O 1
ATOM 1338 N N . SER A 1 232 ? 61.383 33.732 65.027 1.00 106.88 793 SER A N 1
ATOM 1339 C CA . SER A 1 232 ? 61.909 34.642 66.053 1.00 105.12 793 SER A CA 1
ATOM 1340 C C . SER A 1 232 ? 62.329 35.998 65.479 1.00 102.13 793 SER A C 1
ATOM 1341 O O . SER A 1 232 ? 61.931 36.378 64.376 1.00 96.63 793 SER A O 1
ATOM 1344 N N . ASP A 1 249 ? 68.985 32.061 77.021 1.00 112.60 810 ASP A N 1
ATOM 1345 C CA . ASP A 1 249 ? 67.597 31.690 76.741 1.00 112.93 810 ASP A CA 1
ATOM 1346 C C . ASP A 1 249 ? 67.370 30.181 76.801 1.00 114.12 810 ASP A C 1
ATOM 1347 O O . ASP A 1 249 ? 66.238 29.724 76.633 1.00 110.58 810 ASP A O 1
ATOM 1349 N N . GLU A 1 250 ? 68.436 29.413 77.030 1.00 117.80 811 GLU A N 1
ATOM 1350 C CA . GLU A 1 250 ? 68.339 27.954 77.051 1.00 120.44 811 GLU A CA 1
ATOM 1351 C C . GLU A 1 250 ? 67.548 27.487 78.266 1.00 121.41 811 GLU A C 1
ATOM 1352 O O . GLU A 1 250 ? 66.779 26.533 78.175 1.00 122.47 811 GLU A O 1
ATOM 1354 N N . SER A 1 251 ? 67.749 28.168 79.396 1.00 122.57 812 SER A N 1
ATOM 1355 C CA . SER A 1 251 ? 66.979 27.925 80.625 1.00 121.19 812 SER A CA 1
ATOM 1356 C C . SER A 1 251 ? 65.490 28.170 80.383 1.00 115.08 812 SER A C 1
ATOM 1357 O O . SER A 1 251 ? 64.627 27.461 80.904 1.00 114.77 812 SER A O 1
ATOM 1360 N N . ASP A 1 252 ? 65.202 29.178 79.572 1.00 108.19 813 ASP A N 1
ATOM 1361 C CA . ASP A 1 252 ? 63.837 29.525 79.237 1.00 101.81 813 ASP A CA 1
ATOM 1362 C C . ASP A 1 252 ? 63.262 28.509 78.242 1.00 97.78 813 ASP A C 1
ATOM 1363 O O . ASP A 1 252 ? 62.176 27.958 78.459 1.00 90.76 813 ASP A O 1
ATOM 1368 N N . LYS A 1 253 ? 64.012 28.245 77.172 1.00 97.89 814 LYS A N 1
ATOM 1369 C CA . LYS A 1 253 ? 63.600 27.281 76.154 1.00 98.01 814 LYS A CA 1
ATOM 1370 C C . LYS A 1 253 ? 63.351 25.917 76.787 1.00 100.72 814 LYS A C 1
ATOM 1371 O O . LYS A 1 253 ? 62.365 25.259 76.456 1.00 98.95 814 LYS A O 1
ATOM 1373 N N . GLU A 1 254 ? 64.238 25.509 77.697 1.00 107.17 815 GLU A N 1
ATOM 1374 C CA . GLU A 1 254 ? 64.042 24.300 78.519 1.00 111.30 815 GLU A CA 1
ATOM 1375 C C . GLU A 1 254 ? 62.729 24.345 79.307 1.00 109.35 815 GLU A C 1
ATOM 1376 O O . GLU A 1 254 ? 61.934 23.405 79.277 1.00 108.91 815 GLU A O 1
ATOM 1382 N N . MET A 1 255 ? 62.538 25.436 80.039 1.00 108.98 816 MET A N 1
ATOM 1383 C CA . MET A 1 255 ? 61.304 25.692 80.781 1.00 110.90 816 MET A CA 1
ATOM 1384 C C . MET A 1 255 ? 60.083 25.509 79.862 1.00 109.46 816 MET A C 1
ATOM 1385 O O . MET A 1 255 ? 59.078 24.902 80.243 1.00 109.20 816 MET A O 1
ATOM 1390 N N . ILE A 1 256 ? 60.186 26.038 78.646 1.00 104.34 817 ILE A N 1
ATOM 1391 C CA . ILE A 1 256 ? 59.125 25.904 77.656 1.00 102.07 817 ILE A CA 1
ATOM 1392 C C . ILE A 1 256 ? 59.101 24.479 77.098 1.00 101.87 817 ILE A C 1
ATOM 1393 O O . ILE A 1 256 ? 58.035 23.846 77.047 1.00 96.14 817 ILE A O 1
ATOM 1398 N N . ARG A 1 257 ? 60.275 23.973 76.709 1.00 102.95 818 ARG A N 1
ATOM 1399 C CA . ARG A 1 257 ? 60.398 22.607 76.160 1.00 104.46 818 ARG A CA 1
ATOM 1400 C C . ARG A 1 257 ? 59.677 21.569 77.009 1.00 105.53 818 ARG A C 1
ATOM 1401 O O . ARG A 1 257 ? 59.211 20.560 76.480 1.00 100.52 818 ARG A O 1
ATOM 1409 N N . LYS A 1 258 ? 59.590 21.831 78.315 1.00 109.25 819 LYS A N 1
ATOM 1410 C CA . LYS A 1 258 ? 58.848 20.983 79.249 1.00 114.08 819 LYS A CA 1
ATOM 1411 C C . LYS A 1 258 ? 57.387 21.410 79.440 1.00 111.55 819 LYS A C 1
ATOM 1412 O O . LYS A 1 258 ? 56.540 20.580 79.769 1.00 112.06 819 LYS A O 1
ATOM 1414 N N . TYR A 1 259 ? 57.093 22.694 79.241 1.00 112.18 820 TYR A N 1
ATOM 1415 C CA . TYR A 1 259 ? 55.752 23.237 79.517 1.00 110.70 820 TYR A CA 1
ATOM 1416 C C . TYR A 1 259 ? 54.627 22.711 78.629 1.00 105.28 820 TYR A C 1
ATOM 1417 O O . TYR A 1 259 ? 53.470 22.646 79.064 1.00 102.15 820 TYR A O 1
ATOM 1426 N N . VAL A 1 260 ? 54.948 22.344 77.394 1.00 104.00 821 VAL A N 1
ATOM 1427 C CA . VAL A 1 260 ? 53.920 21.854 76.470 1.00 100.54 821 VAL A CA 1
ATOM 1428 C C . VAL A 1 260 ? 53.283 20.574 77.026 1.00 101.06 821 VAL A C 1
ATOM 1429 O O . VAL A 1 260 ? 52.083 20.321 76.851 1.00 95.57 821 VAL A O 1
ATOM 1431 N N . SER A 1 261 ? 54.103 19.797 77.731 1.00 100.01 822 SER A N 1
ATOM 1432 C CA . SER A 1 261 ? 53.752 18.447 78.147 1.00 99.66 822 SER A CA 1
ATOM 1433 C C . SER A 1 261 ? 52.631 18.396 79.178 1.00 98.43 822 SER A C 1
ATOM 1434 O O . SER A 1 261 ? 51.706 17.606 79.040 1.00 95.05 822 SER A O 1
ATOM 1437 N N . SER A 1 262 ? 52.712 19.230 80.212 1.00 100.97 823 SER A N 1
ATOM 1438 C CA . SER A 1 262 ? 51.643 19.284 81.215 1.00 103.17 823 SER A CA 1
ATOM 1439 C C . SER A 1 262 ? 50.304 19.695 80.606 1.00 102.62 823 SER A C 1
ATOM 1440 O O . SER A 1 262 ? 49.262 19.108 80.927 1.00 102.96 823 SER A O 1
ATOM 1443 N N . ILE A 1 263 ? 50.358 20.709 79.737 1.00 100.69 824 ILE A N 1
ATOM 1444 C CA . ILE A 1 263 ? 49.216 21.173 78.949 1.00 97.09 824 ILE A CA 1
ATOM 1445 C C . ILE A 1 263 ? 48.692 20.098 77.994 1.00 98.50 824 ILE A C 1
ATOM 1446 O O . ILE A 1 263 ? 47.470 19.941 77.841 1.00 97.75 824 ILE A O 1
ATOM 1448 N N . ALA A 1 264 ? 49.612 19.381 77.341 1.00 98.16 825 ALA A N 1
ATOM 1449 C CA . ALA A 1 264 ? 49.259 18.245 76.472 1.00 97.54 825 ALA A CA 1
ATOM 1450 C C . ALA A 1 264 ? 48.685 17.061 77.293 1.00 100.96 825 ALA A C 1
ATOM 1451 O O . ALA A 1 264 ? 47.723 16.409 76.877 1.00 98.43 825 ALA A O 1
ATOM 1453 N N . ASN A 1 265 ? 49.275 16.804 78.457 1.00 104.39 826 ASN A N 1
ATOM 1454 C CA . ASN A 1 265 ? 48.747 15.811 79.384 1.00 115.55 826 ASN A CA 1
ATOM 1455 C C . ASN A 1 265 ? 47.304 16.140 79.755 1.00 119.39 826 ASN A C 1
ATOM 1456 O O . ASN A 1 265 ? 46.408 15.303 79.596 1.00 122.73 826 ASN A O 1
ATOM 1458 N N . ARG A 1 266 ? 47.084 17.368 80.224 1.00 118.87 827 ARG A N 1
ATOM 1459 C CA . ARG A 1 266 ? 45.741 17.836 80.579 1.00 116.23 827 ARG A CA 1
ATOM 1460 C C . ARG A 1 266 ? 44.768 17.648 79.411 1.00 114.33 827 ARG A C 1
ATOM 1461 O O . ARG A 1 266 ? 43.767 16.940 79.542 1.00 114.99 827 ARG A O 1
ATOM 1469 N N . LEU A 1 267 ? 45.079 18.276 78.276 1.00 110.27 828 LEU A N 1
ATOM 1470 C CA . LEU A 1 267 ? 44.281 18.122 77.053 1.00 105.63 828 LEU A CA 1
ATOM 1471 C C . LEU A 1 267 ? 44.559 16.765 76.416 1.00 105.23 828 LEU A C 1
ATOM 1472 O O . LEU A 1 267 ? 43.878 15.784 76.710 1.00 107.42 828 LEU A O 1
ATOM 1474 N N . ASP B 1 7 ? 28.016 17.926 66.073 1.00 102.50 568 ASP B N 1
ATOM 1475 C CA . ASP B 1 7 ? 28.947 18.800 66.847 1.00 104.19 568 ASP B CA 1
ATOM 1476 C C . ASP B 1 7 ? 30.334 18.834 66.211 1.00 102.22 568 ASP B C 1
ATOM 1477 O O . ASP B 1 7 ? 30.855 19.902 65.887 1.00 107.25 568 ASP B O 1
ATOM 1479 N N . SER B 1 8 ? 30.926 17.655 66.050 1.00 103.62 569 SER B N 1
ATOM 1480 C CA . SER B 1 8 ? 32.190 17.502 65.337 1.00 99.68 569 SER B CA 1
ATOM 1481 C C . SER B 1 8 ? 31.906 17.180 63.869 1.00 98.16 569 SER B C 1
ATOM 1482 O O . SER B 1 8 ? 32.830 17.062 63.063 1.00 100.59 569 SER B O 1
ATOM 1484 N N . ASN B 1 9 ? 30.615 17.037 63.547 1.00 95.16 570 ASN B N 1
ATOM 1485 C CA . ASN B 1 9 ? 30.136 16.806 62.183 1.00 86.66 570 ASN B CA 1
ATOM 1486 C C . ASN B 1 9 ? 29.767 18.092 61.408 1.00 80.98 570 ASN B C 1
ATOM 1487 O O . ASN B 1 9 ? 29.624 18.054 60.165 1.00 78.08 570 ASN B O 1
ATOM 1489 N N . ILE B 1 10 ? 29.625 19.225 62.102 1.00 70.21 571 ILE B N 1
ATOM 1490 C CA . ILE B 1 10 ? 29.323 20.462 61.392 1.00 63.48 571 ILE B CA 1
ATOM 1491 C C . ILE B 1 10 ? 30.499 20.933 60.533 1.00 57.76 571 ILE B C 1
ATOM 1492 O O . ILE B 1 10 ? 30.298 21.538 59.493 1.00 52.97 571 ILE B O 1
ATOM 1497 N N . THR B 1 11 ? 31.721 20.668 60.978 1.00 55.66 572 THR B N 1
ATOM 1498 C CA . THR B 1 11 ? 32.887 21.116 60.250 1.00 55.57 572 THR B CA 1
ATOM 1499 C C . THR B 1 11 ? 32.972 20.521 58.841 1.00 51.75 572 THR B C 1
ATOM 1500 O O . THR B 1 11 ? 33.208 21.270 57.888 1.00 48.00 572 THR B O 1
ATOM 1504 N N . PRO B 1 12 ? 32.769 19.200 58.704 1.00 52.22 573 PRO B N 1
ATOM 1505 C CA . PRO B 1 12 ? 32.780 18.630 57.354 1.00 50.31 573 PRO B CA 1
ATOM 1506 C C . PRO B 1 12 ? 31.638 19.144 56.487 1.00 48.22 573 PRO B C 1
ATOM 1507 O O . PRO B 1 12 ? 31.804 19.217 55.276 1.00 45.61 573 PRO B O 1
ATOM 1511 N N . PHE B 1 13 ? 30.495 19.497 57.082 1.00 48.22 574 PHE B N 1
ATOM 1512 C CA . PHE B 1 13 ? 29.420 20.110 56.310 1.00 49.49 574 PHE B CA 1
ATOM 1513 C C . PHE B 1 13 ? 29.834 21.494 55.799 1.00 46.32 574 PHE B C 1
ATOM 1514 O O . PHE B 1 13 ? 29.554 21.860 54.663 1.00 43.32 574 PHE B O 1
ATOM 1522 N N . VAL B 1 14 ? 30.531 22.240 56.644 1.00 45.53 575 VAL B N 1
ATOM 1523 C CA . VAL B 1 14 ? 31.023 23.541 56.293 1.00 41.99 575 VAL B CA 1
ATOM 1524 C C . VAL B 1 14 ? 32.157 23.420 55.272 1.00 39.02 575 VAL B C 1
ATOM 1525 O O . VAL B 1 14 ? 32.201 24.192 54.352 1.00 35.65 575 VAL B O 1
ATOM 1529 N N . GLU B 1 15 ? 33.035 22.425 55.399 1.00 40.87 576 GLU B N 1
ATOM 1530 C CA . GLU B 1 15 ? 34.090 22.222 54.396 1.00 43.16 576 GLU B CA 1
ATOM 1531 C C . GLU B 1 15 ? 33.523 21.938 53.011 1.00 42.38 576 GLU B C 1
ATOM 1532 O O . GLU B 1 15 ? 34.045 22.416 52.017 1.00 38.13 576 GLU B O 1
ATOM 1538 N N . SER B 1 16 ? 32.495 21.094 52.984 1.00 42.03 577 SER B N 1
ATOM 1539 C CA . SER B 1 16 ? 31.749 20.737 51.765 1.00 42.71 577 SER B CA 1
ATOM 1540 C C . SER B 1 16 ? 31.080 21.972 51.087 1.00 38.61 577 SER B C 1
ATOM 1541 O O . SER B 1 16 ? 31.153 22.154 49.884 1.00 35.42 577 SER B O 1
ATOM 1544 N N . LEU B 1 17 ? 30.447 22.831 51.870 1.00 38.34 578 LEU B N 1
ATOM 1545 C CA . LEU B 1 17 ? 29.913 24.067 51.341 1.00 36.11 578 LEU B CA 1
ATOM 1546 C C . LEU B 1 17 ? 30.993 24.978 50.856 1.00 31.83 578 LEU B C 1
ATOM 1547 O O . LEU B 1 17 ? 30.797 25.646 49.859 1.00 32.84 578 LEU B O 1
ATOM 1552 N N . SER B 1 18 ? 32.125 25.001 51.540 1.00 33.23 579 SER B N 1
ATOM 1553 C CA . SER B 1 18 ? 33.246 25.895 51.184 1.00 32.18 579 SER B CA 1
ATOM 1554 C C . SER B 1 18 ? 33.909 25.449 49.897 1.00 30.93 579 SER B C 1
ATOM 1555 O O . SER B 1 18 ? 34.383 26.283 49.103 1.00 31.57 579 SER B O 1
ATOM 1558 N N . ALA B 1 19 ? 33.929 24.148 49.662 1.00 29.91 580 ALA B N 1
ATOM 1559 C CA . ALA B 1 19 ? 34.373 23.640 48.365 1.00 30.74 580 ALA B CA 1
ATOM 1560 C C . ALA B 1 19 ? 33.493 24.114 47.210 1.00 28.92 580 ALA B C 1
ATOM 1561 O O . ALA B 1 19 ? 33.961 24.552 46.131 1.00 27.18 580 ALA B O 1
ATOM 1563 N N . LYS B 1 20 ? 32.204 24.026 47.437 1.00 30.27 581 LYS B N 1
ATOM 1564 C CA . LYS B 1 20 ? 31.231 24.558 46.504 1.00 30.48 581 LYS B CA 1
ATOM 1565 C C . LYS B 1 20 ? 31.334 26.072 46.285 1.00 27.97 581 LYS B C 1
ATOM 1566 O O . LYS B 1 20 ? 31.263 26.555 45.126 1.00 28.20 581 LYS B O 1
ATOM 1572 N N . ALA B 1 21 ? 31.491 26.828 47.373 1.00 26.05 582 ALA B N 1
ATOM 1573 C CA . ALA B 1 21 ? 31.646 28.285 47.249 1.00 26.15 582 ALA B CA 1
ATOM 1574 C C . ALA B 1 21 ? 32.915 28.588 46.485 1.00 24.00 582 ALA B C 1
ATOM 1575 O O . ALA B 1 21 ? 32.933 29.381 45.535 1.00 26.22 582 ALA B O 1
ATOM 1577 N N . PHE B 1 22 ? 33.967 27.856 46.785 1.00 25.58 583 PHE B N 1
ATOM 1578 C CA . PHE B 1 22 ? 35.246 28.121 46.131 1.00 26.71 583 PHE B CA 1
ATOM 1579 C C . PHE B 1 22 ? 35.172 27.935 44.625 1.00 27.04 583 PHE B C 1
ATOM 1580 O O . PHE B 1 22 ? 35.671 28.735 43.852 1.00 27.60 583 PHE B O 1
ATOM 1588 N N . VAL B 1 23 ? 34.580 26.825 44.204 1.00 29.24 584 VAL B N 1
ATOM 1589 C CA . VAL B 1 23 ? 34.493 26.505 42.791 1.00 30.32 584 VAL B CA 1
ATOM 1590 C C . VAL B 1 23 ? 33.633 27.534 42.033 1.00 28.55 584 VAL B C 1
ATOM 1591 O O . VAL B 1 23 ? 33.930 27.945 40.927 1.00 30.23 584 VAL B O 1
ATOM 1595 N N . MET B 1 24 ? 32.583 28.000 42.666 1.00 28.18 585 MET B N 1
ATOM 1596 C CA . MET B 1 24 ? 31.720 28.988 42.069 1.00 28.93 585 MET B CA 1
ATOM 1597 C C . MET B 1 24 ? 32.421 30.372 42.045 1.00 27.82 585 MET B C 1
ATOM 1598 O O . MET B 1 24 ? 32.386 31.116 41.054 1.00 28.44 585 MET B O 1
ATOM 1603 N N . TYR B 1 25 ? 33.068 30.716 43.143 1.00 26.29 586 TYR B N 1
ATOM 1604 C CA . TYR B 1 25 ? 33.797 31.947 43.215 1.00 26.08 586 TYR B CA 1
ATOM 1605 C C . TYR B 1 25 ? 34.874 31.994 42.142 1.00 26.77 586 TYR B C 1
ATOM 1606 O O . TYR B 1 25 ? 35.046 33.047 41.483 1.00 25.76 586 TYR B O 1
ATOM 1615 N N . SER B 1 26 ? 35.620 30.898 41.981 1.00 27.92 587 SER B N 1
ATOM 1616 C CA . SER B 1 26 ? 36.715 30.884 40.983 1.00 29.95 587 SER B CA 1
ATOM 1617 C C . SER B 1 26 ? 36.139 31.016 39.550 1.00 30.49 587 SER B C 1
ATOM 1618 O O . SER B 1 26 ? 36.756 31.603 38.690 1.00 30.69 587 SER B O 1
ATOM 1621 N N . PHE B 1 27 ? 34.949 30.483 39.312 1.00 32.23 588 PHE B N 1
ATOM 1622 C CA . PHE B 1 27 ? 34.275 30.634 38.009 1.00 33.08 588 PHE B CA 1
ATOM 1623 C C . PHE B 1 27 ? 33.888 32.083 37.847 1.00 32.46 588 PHE B C 1
ATOM 1624 O O . PHE B 1 27 ? 34.233 32.689 36.849 1.00 36.01 588 PHE B O 1
ATOM 1632 N N . ALA B 1 28 ? 33.225 32.678 38.830 1.00 33.51 589 ALA B N 1
ATOM 1633 C CA . ALA B 1 28 ? 32.955 34.124 38.782 1.00 32.61 589 ALA B CA 1
ATOM 1634 C C . ALA B 1 28 ? 34.188 34.970 38.508 1.00 34.29 589 ALA B C 1
ATOM 1635 O O . ALA B 1 28 ? 34.134 35.933 37.709 1.00 37.28 589 ALA B O 1
ATOM 1637 N N . GLU B 1 29 ? 35.274 34.661 39.180 1.00 33.90 590 GLU B N 1
ATOM 1638 C CA . GLU B 1 29 ? 36.535 35.402 38.994 1.00 37.77 590 GLU B CA 1
ATOM 1639 C C . GLU B 1 29 ? 37.148 35.257 37.614 1.00 39.17 590 GLU B C 1
ATOM 1640 O O . GLU B 1 29 ? 37.792 36.187 37.136 1.00 42.34 590 GLU B O 1
ATOM 1646 N N . MET B 1 30 ? 36.996 34.083 37.010 1.00 39.88 591 MET B N 1
ATOM 1647 C CA . MET B 1 30 ? 37.451 33.875 35.645 1.00 45.09 591 MET B CA 1
ATOM 1648 C C . MET B 1 30 ? 36.617 34.760 34.648 1.00 45.91 591 MET B C 1
ATOM 1649 O O . MET B 1 30 ? 37.146 35.275 33.692 1.00 47.15 591 MET B O 1
ATOM 1654 N N . LYS B 1 31 ? 35.332 34.969 34.905 1.00 44.58 592 LYS B N 1
ATOM 1655 C CA . LYS B 1 31 ? 34.537 35.864 34.069 1.00 46.09 592 LYS B CA 1
ATOM 1656 C C . LYS B 1 31 ? 34.875 37.305 34.400 1.00 46.79 592 LYS B C 1
ATOM 1657 O O . LYS B 1 31 ? 35.041 38.107 33.509 1.00 48.46 592 LYS B O 1
ATOM 1663 N N . PHE B 1 32 ? 34.999 37.611 35.689 1.00 45.33 593 PHE B N 1
ATOM 1664 C CA . PHE B 1 32 ? 35.312 38.948 36.155 1.00 46.70 593 PHE B CA 1
ATOM 1665 C C . PHE B 1 32 ? 36.631 39.442 35.552 1.00 50.91 593 PHE B C 1
ATOM 1666 O O . PHE B 1 32 ? 36.702 40.578 35.084 1.00 50.73 593 PHE B O 1
ATOM 1674 N N . SER B 1 33 ? 37.651 38.596 35.575 1.00 50.19 594 SER B N 1
ATOM 1675 C CA . SER B 1 33 ? 38.974 38.937 35.007 1.00 53.85 594 SER B CA 1
ATOM 1676 C C . SER B 1 33 ? 38.942 39.427 33.574 1.00 56.74 594 SER B C 1
ATOM 1677 O O . SER B 1 33 ? 39.646 40.374 33.242 1.00 60.48 594 SER B O 1
ATOM 1680 N N . GLN B 1 34 ? 38.117 38.805 32.733 1.00 58.35 595 GLN B N 1
ATOM 1681 C CA . GLN B 1 34 ? 37.996 39.223 31.314 1.00 61.13 595 GLN B CA 1
ATOM 1682 C C . GLN B 1 34 ? 37.339 40.583 31.156 1.00 65.04 595 GLN B C 1
ATOM 1683 O O . GLN B 1 34 ? 37.202 41.088 30.043 1.00 68.11 595 GLN B O 1
ATOM 1689 N N . ILE B 1 35 ? 36.926 41.169 32.270 1.00 66.42 596 ILE B N 1
ATOM 1690 C CA . ILE B 1 35 ? 36.352 42.506 32.308 1.00 67.67 596 ILE B CA 1
ATOM 1691 C C . ILE B 1 35 ? 37.389 43.553 32.734 1.00 72.46 596 ILE B C 1
ATOM 1692 O O . ILE B 1 35 ? 37.234 44.732 32.431 1.00 73.78 596 ILE B O 1
ATOM 1697 N N . LEU B 1 36 ? 38.429 43.128 33.447 1.00 78.11 597 LEU B N 1
ATOM 1698 C CA . LEU B 1 36 ? 39.526 44.025 33.839 1.00 84.18 597 LEU B CA 1
ATOM 1699 C C . LEU B 1 36 ? 40.692 43.945 32.863 1.00 87.32 597 LEU B C 1
ATOM 1700 O O . LEU B 1 36 ? 40.526 43.534 31.714 1.00 89.04 597 LEU B O 1
ATOM 1705 N N . ILE B 1 93 ? 36.841 46.286 23.764 1.00 99.26 654 ILE B N 1
ATOM 1706 C CA . ILE B 1 93 ? 35.794 45.974 24.739 1.00 95.19 654 ILE B CA 1
ATOM 1707 C C . ILE B 1 93 ? 34.386 46.117 24.140 1.00 95.26 654 ILE B C 1
ATOM 1708 O O . ILE B 1 93 ? 33.637 47.017 24.532 1.00 96.70 654 ILE B O 1
ATOM 1710 N N . PRO B 1 94 ? 34.015 45.227 23.190 1.00 95.46 655 PRO B N 1
ATOM 1711 C CA . PRO B 1 94 ? 32.754 45.437 22.456 1.00 94.78 655 PRO B CA 1
ATOM 1712 C C . PRO B 1 94 ? 31.557 45.462 23.400 1.00 92.19 655 PRO B C 1
ATOM 1713 O O . PRO B 1 94 ? 31.522 44.712 24.375 1.00 86.99 655 PRO B O 1
ATOM 1717 N N . ALA B 1 95 ? 30.586 46.315 23.110 1.00 91.47 656 ALA B N 1
ATOM 1718 C CA . ALA B 1 95 ? 29.424 46.487 23.980 1.00 91.11 656 ALA B CA 1
ATOM 1719 C C . ALA B 1 95 ? 28.602 45.214 24.254 1.00 90.31 656 ALA B C 1
ATOM 1720 O O . ALA B 1 95 ? 28.158 45.014 25.387 1.00 87.27 656 ALA B O 1
ATOM 1722 N N . PRO B 1 96 ? 28.375 44.369 23.227 1.00 92.84 657 PRO B N 1
ATOM 1723 C CA . PRO B 1 96 ? 27.599 43.138 23.452 1.00 88.84 657 PRO B CA 1
ATOM 1724 C C . PRO B 1 96 ? 28.302 42.094 24.318 1.00 84.58 657 PRO B C 1
ATOM 1725 O O . PRO B 1 96 ? 27.657 41.434 25.132 1.00 76.56 657 PRO B O 1
ATOM 1729 N N . GLU B 1 97 ? 29.607 41.948 24.117 1.00 83.25 658 GLU B N 1
ATOM 1730 C CA . GLU B 1 97 ? 30.378 40.933 24.787 1.00 81.38 658 GLU B CA 1
ATOM 1731 C C . GLU B 1 97 ? 30.572 41.335 26.243 1.00 77.20 658 GLU B C 1
ATOM 1732 O O . GLU B 1 97 ? 30.439 40.494 27.153 1.00 69.99 658 GLU B O 1
ATOM 1738 N N . LEU B 1 98 ? 30.859 42.620 26.454 1.00 74.01 659 LEU B N 1
ATOM 1739 C CA . LEU B 1 98 ? 31.009 43.159 27.792 1.00 72.56 659 LEU B CA 1
ATOM 1740 C C . LEU B 1 98 ? 29.746 42.958 28.616 1.00 70.97 659 LEU B C 1
ATOM 1741 O O . LEU B 1 98 ? 29.806 42.470 29.755 1.00 63.66 659 LEU B O 1
ATOM 1746 N N . LYS B 1 99 ? 28.600 43.324 28.053 1.00 71.82 660 LYS B N 1
ATOM 1747 C CA . LYS B 1 99 ? 27.345 43.141 28.783 1.00 71.16 660 LYS B CA 1
ATOM 1748 C C . LYS B 1 99 ? 27.117 41.661 29.150 1.00 67.24 660 LYS B C 1
ATOM 1749 O O . LYS B 1 99 ? 26.613 41.358 30.232 1.00 60.97 660 LYS B O 1
ATOM 1755 N N . LYS B 1 100 ? 27.489 40.762 28.247 1.00 65.26 661 LYS B N 1
ATOM 1756 C CA . LYS B 1 100 ? 27.339 39.338 28.485 1.00 68.27 661 LYS B CA 1
ATOM 1757 C C . LYS B 1 100 ? 28.252 38.859 29.637 1.00 61.22 661 LYS B C 1
ATOM 1758 O O . LYS B 1 100 ? 27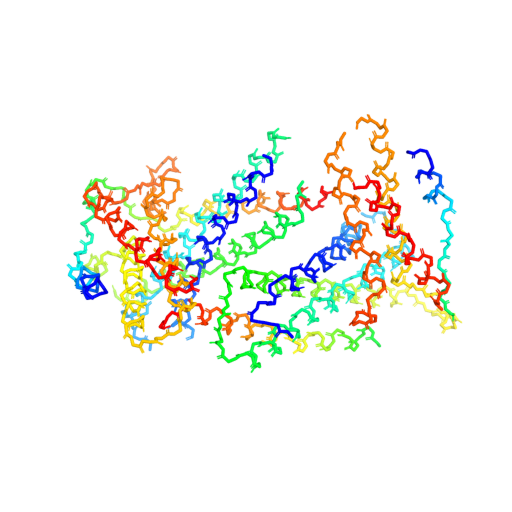.813 38.146 30.536 1.00 59.80 661 LYS B O 1
ATOM 1764 N N . LEU B 1 101 ? 29.511 39.268 29.596 1.00 56.49 662 LEU B N 1
ATOM 1765 C CA . LEU B 1 101 ? 30.452 38.953 30.634 1.00 57.47 662 LEU B CA 1
ATOM 1766 C C . LEU B 1 101 ? 30.041 39.519 31.992 1.00 55.56 662 LEU B C 1
ATOM 1767 O O . LEU B 1 101 ? 30.206 38.852 33.006 1.00 50.71 662 LEU B O 1
ATOM 1772 N N . CYS B 1 102 ? 29.538 40.749 32.002 1.00 54.65 663 CYS B N 1
ATOM 1773 C CA . CYS B 1 102 ? 29.132 41.411 33.233 1.00 54.05 663 CYS B CA 1
ATOM 1774 C C . CYS B 1 102 ? 27.953 40.661 33.884 1.00 53.51 663 CYS B C 1
ATOM 1775 O O . CYS B 1 102 ? 27.988 40.365 35.110 1.00 47.01 663 CYS B O 1
ATOM 1778 N N . MET B 1 103 ? 26.939 40.342 33.075 1.00 50.58 664 MET B N 1
ATOM 1779 C CA . MET B 1 103 ? 25.827 39.546 33.562 1.00 52.88 664 MET B CA 1
ATOM 1780 C C . MET B 1 103 ? 26.263 38.180 34.086 1.00 46.36 664 MET B C 1
ATOM 1781 O O . MET B 1 103 ? 25.832 37.785 35.136 1.00 44.84 664 MET B O 1
ATOM 1786 N N . GLU B 1 104 ? 27.066 37.475 33.309 1.00 46.15 665 GLU B N 1
ATOM 1787 C CA . GLU B 1 104 ? 27.548 36.145 33.647 1.00 46.15 665 GLU B CA 1
ATOM 1788 C C . GLU B 1 104 ? 28.310 36.177 34.963 1.00 43.94 665 GLU B C 1
ATOM 1789 O O . GLU B 1 104 ? 28.028 35.391 35.855 1.00 38.47 665 GLU B O 1
ATOM 1795 N N . SER B 1 105 ? 29.220 37.131 35.088 1.00 42.84 666 SER B N 1
ATOM 1796 C CA . SER B 1 105 ? 29.998 37.285 36.303 1.00 40.60 666 SER B CA 1
ATOM 1797 C C . SER B 1 105 ? 29.086 37.596 37.504 1.00 37.81 666 SER B C 1
ATOM 1798 O O . SER B 1 105 ? 29.187 36.965 38.551 1.00 34.53 666 SER B O 1
ATOM 1801 N N . LEU B 1 106 ? 28.155 38.512 37.340 1.00 38.20 667 LEU B N 1
ATOM 1802 C CA . LEU B 1 106 ? 27.252 38.871 38.408 1.00 39.64 667 LEU B CA 1
ATOM 1803 C C . LEU B 1 106 ? 26.491 37.683 38.914 1.00 37.00 667 LEU B C 1
ATOM 1804 O O . LEU B 1 106 ? 26.410 37.482 40.112 1.00 37.37 667 LEU B O 1
ATOM 1809 N N . LEU B 1 107 ? 25.853 36.961 37.998 1.00 35.46 668 LEU B N 1
ATOM 1810 C CA . LEU B 1 107 ? 25.075 35.790 38.347 1.00 35.96 668 LEU B CA 1
ATOM 1811 C C . LEU B 1 107 ? 25.887 34.742 39.120 1.00 33.15 668 LEU B C 1
ATOM 1812 O O . LEU B 1 107 ? 25.384 34.134 40.079 1.00 31.70 668 LEU B O 1
ATOM 1817 N N . LEU B 1 108 ? 27.135 34.541 38.707 1.00 32.13 669 LEU B N 1
ATOM 1818 C CA . LEU B 1 108 ? 28.055 33.625 39.405 1.00 30.39 669 LEU B CA 1
ATOM 1819 C C . LEU B 1 108 ? 28.450 34.143 40.761 1.00 28.60 669 LEU B C 1
ATOM 1820 O O . LEU B 1 108 ? 28.591 33.357 41.700 1.00 28.44 669 LEU B O 1
ATOM 1825 N N . TYR B 1 109 ? 28.617 35.455 40.918 1.00 28.53 670 TYR B N 1
ATOM 1826 C CA . TYR B 1 109 ? 28.850 35.978 42.245 1.00 28.84 670 TYR B CA 1
ATOM 1827 C C . TYR B 1 109 ? 27.592 35.790 43.100 1.00 30.58 670 TYR B C 1
ATOM 1828 O O . TYR B 1 109 ? 27.709 35.545 44.294 1.00 32.65 670 TYR B O 1
ATOM 1837 N N . LEU B 1 110 ? 26.401 35.944 42.534 1.00 30.40 671 LEU B N 1
ATOM 1838 C CA . LEU B 1 110 ? 25.189 35.797 43.350 1.00 31.27 671 LEU B CA 1
ATOM 1839 C C . LEU B 1 110 ? 24.999 34.346 43.782 1.00 30.16 671 LEU B C 1
ATOM 1840 O O . LEU B 1 110 ? 24.551 34.092 44.863 1.00 30.50 671 LEU B O 1
ATOM 1845 N N . LYS B 1 111 ? 25.364 33.392 42.940 1.00 28.48 672 LYS B N 1
ATOM 1846 C CA . LYS B 1 111 ? 25.322 32.034 43.352 1.00 27.62 672 LYS B CA 1
ATOM 1847 C C . LYS B 1 111 ? 26.361 31.743 44.428 1.00 27.61 672 LYS B C 1
ATOM 1848 O O . LYS B 1 111 ? 26.062 31.031 45.418 1.00 27.44 672 LYS B O 1
ATOM 1854 N N . SER B 1 112 ? 27.561 32.288 44.276 1.00 27.13 673 SER B N 1
ATOM 1855 C CA . SER B 1 112 ? 28.561 32.212 45.360 1.00 27.07 673 SER B CA 1
ATOM 1856 C C . SER B 1 112 ? 28.032 32.695 46.687 1.00 26.49 673 SER B C 1
ATOM 1857 O O . SER B 1 112 ? 28.164 32.039 47.731 1.00 25.15 673 SER B O 1
ATOM 1860 N N . LEU B 1 113 ? 27.405 33.844 46.657 1.00 28.60 674 LEU B N 1
ATOM 1861 C CA . LEU B 1 113 ? 26.797 34.384 47.859 1.00 29.62 674 LEU B CA 1
ATOM 1862 C C . LEU B 1 113 ? 25.725 33.486 48.490 1.00 29.62 674 LEU B C 1
ATOM 1863 O O . LEU B 1 113 ? 25.622 33.414 49.717 1.00 30.32 674 LEU B O 1
ATOM 1868 N N . THR B 1 114 ? 24.993 32.736 47.679 1.00 30.69 675 THR B N 1
ATOM 1869 C CA . THR B 1 114 ? 23.946 31.845 48.195 1.00 33.49 675 THR B CA 1
ATOM 1870 C C . THR B 1 114 ? 24.636 30.705 48.962 1.00 31.91 675 THR B C 1
ATOM 1871 O O . THR B 1 114 ? 24.226 30.316 50.051 1.00 32.48 675 THR B O 1
ATOM 1875 N N . ILE B 1 115 ? 25.704 30.197 48.401 1.00 31.37 676 ILE B N 1
ATOM 1876 C CA . ILE B 1 115 ? 26.443 29.104 49.053 1.00 31.31 676 ILE B CA 1
ATOM 1877 C C . ILE B 1 115 ? 27.125 29.585 50.321 1.00 32.08 676 ILE B C 1
ATOM 1878 O O . ILE B 1 115 ? 27.043 28.939 51.364 1.00 32.42 676 ILE B O 1
ATOM 1883 N N . LEU B 1 116 ? 27.763 30.752 50.258 1.00 30.83 677 LEU B N 1
ATOM 1884 C CA . LEU B 1 116 ? 28.417 31.315 51.414 1.00 29.38 677 LEU B CA 1
ATOM 1885 C C . LEU B 1 116 ? 27.378 31.580 52.532 1.00 33.12 677 LEU B C 1
ATOM 1886 O O . LEU B 1 116 ? 27.626 31.258 53.698 1.00 34.82 677 LEU B O 1
ATOM 1891 N N . ALA B 1 117 ? 26.257 32.206 52.188 1.00 32.58 678 ALA B N 1
ATOM 1892 C CA . ALA B 1 117 ? 25.177 32.502 53.155 1.00 35.16 678 ALA B CA 1
ATOM 1893 C C . ALA B 1 117 ? 24.661 31.247 53.837 1.00 37.70 678 ALA B C 1
ATOM 1894 O O . ALA B 1 117 ? 24.397 31.202 55.068 1.00 40.64 678 ALA B O 1
ATOM 1896 N N . SER B 1 118 ? 24.496 30.220 53.032 1.00 37.29 679 SER B N 1
ATOM 1897 C CA . SER B 1 118 ? 24.008 28.943 53.525 1.00 40.70 679 SER B CA 1
ATOM 1898 C C . SER B 1 118 ? 24.964 28.366 54.581 1.00 42.27 679 SER B C 1
ATOM 1899 O O . SER B 1 118 ? 24.546 27.796 55.575 1.00 40.57 679 SER B O 1
ATOM 1902 N N . SER B 1 119 ? 26.262 28.492 54.312 1.00 39.84 680 SER B N 1
ATOM 1903 C CA . SER B 1 119 ? 27.331 28.184 55.262 1.00 42.69 680 SER B CA 1
ATOM 1904 C C . SER B 1 119 ? 27.227 28.904 56.603 1.00 41.34 680 SER B C 1
ATOM 1905 O O . SER B 1 119 ? 27.336 28.293 57.684 1.00 41.72 680 SER B O 1
ATOM 1908 N N . MET B 1 120 ? 27.039 30.212 56.553 1.00 41.20 681 MET B N 1
ATOM 1909 C CA . MET B 1 120 ? 26.948 30.995 57.777 1.00 46.23 681 MET B CA 1
ATOM 1910 C C . MET B 1 120 ? 25.702 30.611 58.604 1.00 49.80 681 MET B C 1
ATOM 1911 O O . MET B 1 120 ? 25.752 30.508 59.838 1.00 46.85 681 MET B O 1
ATOM 1916 N N . LYS B 1 121 ? 24.590 30.421 57.905 1.00 49.23 682 LYS B N 1
ATOM 1917 C CA . LYS B 1 121 ? 23.324 30.014 58.526 1.00 53.02 682 LYS B CA 1
ATOM 1918 C C . LYS B 1 121 ? 23.437 28.677 59.256 1.00 52.10 682 LYS B C 1
ATOM 1919 O O . LYS B 1 121 ? 23.033 28.553 60.398 1.00 53.90 682 LYS B O 1
ATOM 1925 N N . LEU B 1 122 ? 24.004 27.692 58.580 1.00 48.69 683 LEU B N 1
ATOM 1926 C CA . LEU B 1 122 ? 24.219 26.375 59.145 1.00 52.18 683 LEU B CA 1
ATOM 1927 C C . LEU B 1 122 ? 25.075 26.468 60.394 1.00 53.90 683 LEU B C 1
ATOM 1928 O O . LEU B 1 122 ? 24.764 25.869 61.430 1.00 53.78 683 LEU B O 1
ATOM 1933 N N . THR B 1 123 ? 26.160 27.227 60.288 1.00 50.98 684 THR B N 1
ATOM 1934 C CA . THR B 1 123 ? 27.060 27.441 61.395 1.00 52.38 684 THR B CA 1
ATOM 1935 C C . THR B 1 123 ? 26.368 28.207 62.496 1.00 54.79 684 THR B C 1
ATOM 1936 O O . THR B 1 123 ? 26.524 27.891 63.672 1.00 54.40 684 THR B O 1
ATOM 1940 N N . SER B 1 124 ? 25.605 29.210 62.100 1.00 56.86 685 SER B N 1
ATOM 1941 C CA . SER B 1 124 ? 24.903 30.089 63.026 1.00 60.23 685 SER B CA 1
ATOM 1942 C C . SER B 1 124 ? 23.894 29.275 63.820 1.00 65.43 685 SER B C 1
ATOM 1943 O O . SER B 1 124 ? 23.842 29.352 65.036 1.00 66.63 685 SER B O 1
ATOM 1946 N N . LYS B 1 125 ? 23.116 28.468 63.116 1.00 65.98 686 LYS B N 1
ATOM 1947 C CA . LYS B 1 125 ? 22.146 27.594 63.751 1.00 67.50 686 LYS B CA 1
ATOM 1948 C C . LYS B 1 125 ? 22.821 26.606 64.724 1.00 69.38 686 LYS B C 1
ATOM 1949 O O . LYS B 1 125 ? 22.350 26.390 65.845 1.00 69.62 686 LYS B O 1
ATOM 1951 N N . TRP B 1 126 ? 23.925 26.012 64.292 1.00 68.33 687 TRP B N 1
ATOM 1952 C CA . TRP B 1 126 ? 24.652 25.029 65.108 1.00 70.96 687 TRP B CA 1
ATOM 1953 C C . TRP B 1 126 ? 25.216 25.689 66.358 1.00 73.37 687 TRP B C 1
ATOM 1954 O O . TRP B 1 126 ? 25.112 25.148 67.467 1.00 80.20 687 TRP B O 1
ATOM 1965 N N . TRP B 1 127 ? 25.777 26.878 66.176 1.00 70.48 688 TRP B N 1
ATOM 1966 C CA . TRP B 1 127 ? 26.343 27.641 67.280 1.00 73.11 688 TRP B CA 1
ATOM 1967 C C . TRP B 1 127 ? 25.310 27.921 68.406 1.00 77.75 688 TRP B C 1
ATOM 1968 O O . TRP B 1 127 ? 25.621 27.730 69.587 1.00 74.13 688 TRP B O 1
ATOM 1979 N N . TYR B 1 128 ? 24.096 28.341 68.046 1.00 80.93 689 TYR B N 1
ATOM 1980 C CA . TYR B 1 128 ? 23.088 28.721 69.058 1.00 88.51 689 TYR B CA 1
ATOM 1981 C C . TYR B 1 128 ? 22.273 27.561 69.644 1.00 91.27 689 TYR B C 1
ATOM 1982 O O . TYR B 1 128 ? 21.791 27.676 70.754 1.00 93.00 689 TYR B O 1
ATOM 1991 N N . GLU B 1 129 ? 22.131 26.454 68.913 1.00 93.52 690 GLU B N 1
ATOM 1992 C CA . GLU B 1 129 ? 21.482 25.253 69.453 1.00 98.27 690 GLU B CA 1
ATOM 1993 C C . GLU B 1 129 ? 22.442 24.463 70.325 1.00 103.93 690 GLU B C 1
ATOM 1994 O O . GLU B 1 129 ? 22.289 24.440 71.543 1.00 116.75 690 GLU B O 1
ATOM 2000 N N . ASN B 1 130 ? 23.427 23.816 69.707 1.00 106.96 691 ASN B N 1
ATOM 2001 C CA . ASN B 1 130 ? 24.366 22.967 70.444 1.00 110.49 691 ASN B CA 1
ATOM 2002 C C . ASN B 1 130 ? 25.119 23.752 71.517 1.00 110.66 691 ASN B C 1
ATOM 2003 O O . ASN B 1 130 ? 25.869 23.180 72.302 1.00 111.31 691 ASN B O 1
ATOM 2008 N N . CYS B 1 135 ? 34.029 25.467 69.367 1.00 91.32 696 CYS B N 1
ATOM 2009 C CA . CYS B 1 135 ? 34.422 25.803 67.999 1.00 88.69 696 CYS B CA 1
ATOM 2010 C C . CYS B 1 135 ? 35.891 25.503 67.658 1.00 83.54 696 CYS B C 1
ATOM 2011 O O . CYS B 1 135 ? 36.805 26.186 68.124 1.00 83.95 696 CYS B O 1
ATOM 2014 N N . THR B 1 136 ? 36.099 24.513 66.798 1.00 76.98 697 THR B N 1
ATOM 2015 C CA . THR B 1 136 ? 37.438 24.099 66.362 1.00 73.64 697 THR B CA 1
ATOM 2016 C C . THR B 1 136 ? 38.237 25.252 65.720 1.00 65.67 697 THR B C 1
ATOM 2017 O O . THR B 1 136 ? 37.676 26.237 65.225 1.00 57.85 697 THR B O 1
ATOM 2021 N N . LEU B 1 137 ? 39.554 25.128 65.738 1.00 63.21 698 LEU B N 1
ATOM 2022 C CA . LEU B 1 137 ? 40.402 26.10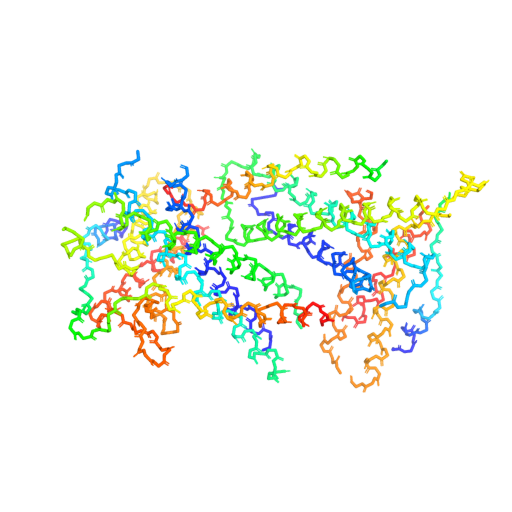7 65.069 1.00 61.03 698 LEU B CA 1
ATOM 2023 C C . LEU B 1 137 ? 40.028 26.154 63.586 1.00 56.40 698 LEU B C 1
ATOM 2024 O O . LEU B 1 137 ? 39.804 27.240 63.031 1.00 49.45 698 LEU B O 1
ATOM 2029 N N . LYS B 1 138 ? 39.932 24.968 62.974 1.00 57.52 699 LYS B N 1
ATOM 2030 C CA . LYS B 1 138 ? 39.597 24.800 61.555 1.00 56.43 699 LYS B CA 1
ATOM 2031 C C . LYS B 1 138 ? 38.344 25.529 61.177 1.00 50.27 699 LYS B C 1
ATOM 2032 O O . LYS B 1 138 ? 38.321 26.277 60.196 1.00 47.14 699 LYS B O 1
ATOM 2038 N N . LEU B 1 139 ? 37.287 25.263 61.926 1.00 46.14 700 LEU B N 1
ATOM 2039 C CA . LEU B 1 139 ? 36.018 25.944 61.717 1.00 45.85 700 LEU B CA 1
ATOM 2040 C C . LEU B 1 139 ? 36.158 27.472 61.790 1.00 44.02 700 LEU B C 1
ATOM 2041 O O . LEU B 1 139 ? 35.606 28.169 60.955 1.00 42.46 700 LEU B O 1
ATOM 2046 N N . ASN B 1 140 ? 36.854 27.980 62.806 1.00 44.96 701 ASN B N 1
ATOM 2047 C CA . ASN B 1 140 ? 37.114 29.428 62.918 1.00 46.26 701 ASN B CA 1
ATOM 2048 C C . ASN B 1 140 ? 37.757 30.002 61.678 1.00 42.60 701 ASN B C 1
ATOM 2049 O O . ASN B 1 140 ? 37.290 30.999 61.112 1.00 37.32 701 ASN B O 1
ATOM 2054 N N . ILE B 1 141 ? 38.787 29.312 61.218 1.00 41.88 702 ILE B N 1
ATOM 2055 C CA . ILE B 1 141 ? 39.489 29.721 60.004 1.00 39.54 702 ILE B CA 1
ATOM 2056 C C . ILE B 1 141 ? 38.530 29.727 58.820 1.00 37.79 702 ILE B C 1
ATOM 2057 O O . ILE B 1 141 ? 38.401 30.752 58.141 1.00 37.00 702 ILE B O 1
ATOM 2062 N N . LEU B 1 142 ? 37.797 28.629 58.627 1.00 37.47 703 LEU B N 1
ATOM 2063 C CA . LEU B 1 142 ? 36.863 28.510 57.522 1.00 37.14 703 LEU B CA 1
ATOM 2064 C C . LEU B 1 142 ? 35.850 29.601 57.503 1.00 35.80 703 LEU B C 1
ATOM 2065 O O . LEU B 1 142 ? 35.515 30.140 56.445 1.00 34.75 703 LEU B O 1
ATOM 2070 N N . VAL B 1 143 ? 35.299 29.875 58.675 1.00 36.46 704 VAL B N 1
ATOM 2071 C CA . VAL B 1 143 ? 34.295 30.886 58.809 1.00 35.72 704 VAL B CA 1
ATOM 2072 C C . VAL B 1 143 ? 34.853 32.284 58.541 1.00 34.57 704 VAL B C 1
ATOM 2073 O O . VAL B 1 143 ? 34.188 33.062 57.869 1.00 34.95 704 VAL B O 1
ATOM 2077 N N . GLN B 1 144 ? 36.045 32.606 59.046 1.00 32.75 705 GLN B N 1
ATOM 2078 C CA . GLN B 1 144 ? 36.716 33.838 58.589 1.00 33.33 705 GLN B CA 1
ATOM 2079 C C . GLN B 1 144 ? 36.829 33.924 57.061 1.00 31.11 705 GLN B C 1
ATOM 2080 O O . GLN B 1 144 ? 36.467 34.962 56.459 1.00 29.59 705 GLN B O 1
ATOM 2086 N N . TRP B 1 145 ? 37.254 32.818 56.431 1.00 30.33 706 TRP B N 1
ATOM 2087 C CA . TRP B 1 145 ? 37.312 32.753 54.971 1.00 28.98 706 TRP B CA 1
ATOM 2088 C C . TRP B 1 145 ? 35.979 33.001 54.290 1.00 29.51 706 TRP B C 1
ATOM 2089 O O . TRP B 1 145 ? 35.897 33.793 53.354 1.00 29.97 706 TRP B O 1
ATOM 2100 N N . ILE B 1 146 ? 34.932 32.304 54.744 1.00 30.21 707 ILE B N 1
ATOM 2101 C CA . ILE B 1 146 ? 33.582 32.440 54.202 1.00 28.05 707 ILE B CA 1
ATOM 2102 C C . ILE B 1 146 ? 33.148 33.874 54.307 1.00 29.65 707 ILE B C 1
ATOM 2103 O O . ILE B 1 146 ? 32.660 34.452 53.353 1.00 29.58 707 ILE B O 1
ATOM 2108 N N . ARG B 1 147 ? 33.362 34.475 55.469 1.00 32.61 708 ARG B N 1
ATOM 2109 C CA . ARG B 1 147 ? 33.005 35.868 55.669 1.00 34.97 708 ARG B CA 1
ATOM 2110 C C . ARG B 1 147 ? 33.747 36.832 54.720 1.00 34.03 708 ARG B C 1
ATOM 2111 O O . ARG B 1 147 ? 33.106 37.713 54.138 1.00 33.29 708 ARG B O 1
ATOM 2119 N N . ASP B 1 148 ? 35.058 36.642 54.582 1.00 32.10 709 ASP B N 1
ATOM 2120 C CA . ASP B 1 148 ? 35.909 37.421 53.642 1.00 33.62 709 ASP B CA 1
ATOM 2121 C C . ASP B 1 148 ? 35.354 37.242 52.205 1.00 30.69 709 ASP B C 1
ATOM 2122 O O . ASP B 1 148 ? 35.236 38.187 51.447 1.00 30.25 709 ASP B O 1
ATOM 2127 N N . ARG B 1 149 ? 35.075 36.013 51.800 1.00 28.22 710 ARG B N 1
ATOM 2128 C CA . ARG B 1 149 ? 34.541 35.801 50.435 1.00 27.60 710 ARG B CA 1
ATOM 2129 C C . ARG B 1 149 ? 33.177 36.414 50.226 1.00 29.23 710 ARG B C 1
ATOM 2130 O O . ARG B 1 149 ? 32.897 36.989 49.164 1.00 28.17 710 ARG B O 1
ATOM 2138 N N . PHE B 1 150 ? 32.340 36.356 51.257 1.00 30.95 711 PHE B N 1
ATOM 2139 C CA . PHE B 1 150 ? 31.007 36.950 51.206 1.00 29.84 711 PHE B CA 1
ATOM 2140 C C . PHE B 1 150 ? 31.121 38.450 50.938 1.00 32.29 711 PHE B C 1
ATOM 2141 O O . PHE B 1 150 ? 30.480 38.942 50.031 1.00 32.75 711 PHE B O 1
ATOM 2149 N N . ASN B 1 151 ? 31.966 39.162 51.689 1.00 33.68 712 ASN B N 1
ATOM 2150 C CA . ASN B 1 151 ? 32.142 40.619 51.536 1.00 36.59 712 ASN B CA 1
ATOM 2151 C C . ASN B 1 151 ? 32.768 40.986 50.216 1.00 35.30 712 ASN B C 1
ATOM 2152 O O . ASN B 1 151 ? 32.326 41.921 49.567 1.00 35.24 712 ASN B O 1
ATOM 2157 N N . GLU B 1 152 ? 33.785 40.237 49.812 1.00 33.61 713 GLU B N 1
ATOM 2158 C CA . GLU B 1 152 ? 34.333 40.381 48.469 1.00 35.48 713 GLU B CA 1
ATOM 2159 C C . GLU B 1 152 ? 33.279 40.143 47.349 1.00 34.72 713 GLU B C 1
ATOM 2160 O O . GLU B 1 152 ? 33.146 40.964 46.422 1.00 34.62 713 GLU B O 1
ATOM 2166 N N . CYS B 1 153 ? 32.545 39.029 47.407 1.00 33.98 714 CYS B N 1
ATOM 2167 C CA . CYS B 1 153 ? 31.550 38.724 46.355 1.00 34.84 714 CYS B CA 1
ATOM 2168 C C . CYS B 1 153 ? 30.462 39.803 46.271 1.00 35.74 714 CYS B C 1
ATOM 2169 O O . CYS B 1 153 ? 29.981 40.180 45.154 1.00 35.72 714 CYS B O 1
ATOM 2172 N N . LEU B 1 154 ? 30.026 40.230 47.445 1.00 34.72 715 LEU B N 1
ATOM 2173 C CA . LEU B 1 154 ? 29.036 41.262 47.542 1.00 39.37 715 LEU B CA 1
ATOM 2174 C C . LEU B 1 154 ? 29.556 42.584 46.927 1.00 42.73 715 LEU B C 1
ATOM 2175 O O . LEU B 1 154 ? 28.818 43.234 46.185 1.00 41.05 715 LEU B O 1
ATOM 2180 N N . ASP B 1 155 ? 30.793 42.999 47.257 1.00 42.17 716 ASP B N 1
ATOM 2181 C CA . ASP B 1 155 ? 31.339 44.221 46.647 1.00 44.46 716 ASP B CA 1
ATOM 2182 C C . ASP B 1 155 ? 31.438 44.122 45.128 1.00 42.96 716 ASP B C 1
ATOM 2183 O O . ASP B 1 155 ? 31.060 45.059 44.414 1.00 46.12 716 ASP B O 1
ATOM 2188 N N . LYS B 1 156 ? 31.942 42.998 44.634 1.00 39.78 717 LYS B N 1
ATOM 2189 C CA . LYS B 1 156 ? 32.017 42.759 43.200 1.00 38.52 717 LYS B CA 1
ATOM 2190 C C . LYS B 1 156 ? 30.655 42.703 42.494 1.00 40.06 717 LYS B C 1
ATOM 2191 O O . LYS B 1 156 ? 30.482 43.275 41.393 1.00 42.18 717 LYS B O 1
ATOM 2197 N N . ALA B 1 157 ? 29.691 42.029 43.104 1.00 38.88 718 ALA B N 1
ATOM 2198 C CA . ALA B 1 157 ? 28.349 41.968 42.531 1.00 38.65 718 ALA B CA 1
ATOM 2199 C C . ALA B 1 157 ? 27.675 43.355 42.489 1.00 42.88 718 ALA B C 1
ATOM 2200 O O . ALA B 1 157 ? 26.996 43.667 41.525 1.00 40.70 718 ALA B O 1
ATOM 2202 N N . GLU B 1 158 ? 27.853 44.172 43.527 1.00 45.54 719 GLU B N 1
ATOM 2203 C CA . GLU B 1 158 ? 27.297 45.529 43.532 1.00 49.81 719 GLU B CA 1
ATOM 2204 C C . GLU B 1 158 ? 27.951 46.382 42.455 1.00 50.25 719 GLU B C 1
ATOM 2205 O O . GLU B 1 158 ? 27.286 47.143 41.741 1.00 54.18 719 GLU B O 1
ATOM 2211 N N . PHE B 1 159 ? 29.258 46.276 42.352 1.00 47.13 720 PHE B N 1
ATOM 2212 C CA . PHE B 1 159 ? 29.955 46.945 41.284 1.00 48.92 720 PHE B CA 1
ATOM 2213 C C . PHE B 1 159 ? 29.318 46.529 39.967 1.00 50.43 720 PHE B C 1
ATOM 2214 O O . PHE B 1 159 ? 28.862 47.394 39.215 1.00 52.24 720 PHE B O 1
ATOM 2222 N N . LEU B 1 160 ? 29.205 45.225 39.718 1.00 47.84 721 LEU B N 1
ATOM 2223 C CA . LEU B 1 160 ? 28.652 44.739 38.443 1.00 49.65 721 LEU B CA 1
ATOM 2224 C C . LEU B 1 160 ? 27.203 45.145 38.192 1.00 51.53 721 LEU B C 1
ATOM 2225 O O . LEU B 1 160 ? 26.808 45.381 37.041 1.00 49.42 721 LEU B O 1
ATOM 2230 N N . ARG B 1 161 ? 26.399 45.226 39.252 1.00 55.12 722 ARG B N 1
ATOM 2231 C CA . ARG B 1 161 ? 24.984 45.591 39.092 1.00 59.96 722 ARG B CA 1
ATOM 2232 C C . ARG B 1 161 ? 24.886 47.017 38.623 1.00 62.88 722 ARG B C 1
ATOM 2233 O O . ARG B 1 161 ? 23.978 47.365 37.855 1.00 61.09 722 ARG B O 1
ATOM 2235 N N . LEU B 1 162 ? 25.835 47.824 39.091 1.00 66.20 723 LEU B N 1
ATOM 2236 C CA . LEU B 1 162 ? 25.867 49.262 38.821 1.00 71.04 723 LEU B CA 1
ATOM 2237 C C . LEU B 1 162 ? 26.413 49.492 37.427 1.00 70.00 723 LEU B C 1
ATOM 2238 O O . LEU B 1 162 ? 25.906 50.324 36.672 1.00 70.50 723 LEU B O 1
ATOM 2243 N N . LYS B 1 163 ? 27.438 48.734 37.073 1.00 66.85 724 LYS B N 1
ATOM 2244 C CA . LYS B 1 163 ? 27.941 48.759 35.704 1.00 69.19 724 LYS B CA 1
ATOM 2245 C C . LYS B 1 163 ? 26.809 48.371 34.739 1.00 67.13 724 LYS B C 1
ATOM 2246 O O . LYS B 1 163 ? 26.613 49.021 33.708 1.00 63.75 724 LYS B O 1
ATOM 2252 N N . LEU B 1 164 ? 26.028 47.358 35.101 1.00 61.77 725 LEU B N 1
ATOM 2253 C CA . LEU B 1 164 ? 24.941 46.915 34.217 1.00 65.16 725 LEU B CA 1
ATOM 2254 C C . LEU B 1 164 ? 23.831 47.969 33.991 1.00 67.96 725 LEU B C 1
ATOM 2255 O O . LEU B 1 164 ? 23.387 48.146 32.859 1.00 65.45 725 LEU B O 1
ATOM 2260 N N . HIS B 1 165 ? 23.413 48.655 35.056 1.00 69.34 726 HIS B N 1
ATOM 2261 C CA . HIS B 1 165 ? 22.519 49.816 34.944 1.00 75.03 726 HIS B CA 1
ATOM 2262 C C . HIS B 1 165 ? 23.041 50.877 33.983 1.00 77.00 726 HIS B C 1
ATOM 2263 O O . HIS B 1 165 ? 22.273 51.463 33.205 1.00 80.57 726 HIS B O 1
ATOM 2270 N N . THR B 1 166 ? 24.336 51.159 34.087 1.00 74.81 727 THR B N 1
ATOM 2271 C CA . THR B 1 166 ? 25.001 52.106 33.198 1.00 79.17 727 THR B CA 1
ATOM 2272 C C . THR B 1 166 ? 24.862 51.700 31.718 1.00 79.15 727 THR B C 1
ATOM 2273 O O . THR B 1 166 ? 24.423 52.506 30.876 1.00 78.77 727 THR B O 1
ATOM 2277 N N . LEU B 1 167 ? 25.208 50.449 31.429 1.00 74.55 728 LEU B N 1
ATOM 2278 C CA . LEU B 1 167 ? 25.208 49.912 30.068 1.00 76.26 728 LEU B CA 1
ATOM 2279 C C . LEU B 1 167 ? 23.804 49.801 29.472 1.00 78.52 728 LEU B C 1
ATOM 2280 O O . LEU B 1 167 ? 23.619 50.063 28.292 1.00 80.13 728 LEU B O 1
ATOM 2285 N N . ASN B 1 168 ? 22.822 49.408 30.281 1.00 78.35 729 ASN B N 1
ATOM 2286 C CA . ASN B 1 168 ? 21.446 49.286 29.807 1.00 83.53 729 ASN B CA 1
ATOM 2287 C C . ASN B 1 168 ? 20.807 50.675 29.539 1.00 88.43 729 ASN B C 1
ATOM 2288 O O . ASN B 1 168 ? 19.795 50.774 28.846 1.00 86.50 729 ASN B O 1
ATOM 2293 N N . GLN B 1 169 ? 21.422 51.726 30.087 1.00 91.44 730 GLN B N 1
ATOM 2294 C CA . GLN B 1 169 ? 21.047 53.122 29.825 1.00 96.44 730 GLN B CA 1
ATOM 2295 C C . GLN B 1 169 ? 21.858 53.795 28.706 1.00 101.08 730 GLN B C 1
ATOM 2296 O O . GLN B 1 169 ? 21.333 54.667 28.004 1.00 104.90 730 GLN B O 1
ATOM 2302 N N . SER B 1 170 ? 23.136 53.430 28.580 1.00 102.67 731 SER B N 1
ATOM 2303 C CA . SER B 1 170 ? 24.105 54.166 27.741 1.00 107.04 731 SER B CA 1
ATOM 2304 C C . SER B 1 170 ? 24.310 53.546 26.357 1.00 111.12 731 SER B C 1
ATOM 2305 O O . SER B 1 170 ? 24.786 54.217 25.430 1.00 117.66 731 SER B O 1
ATOM 2308 N N . GLU B 1 171 ? 23.972 52.266 26.232 1.00 110.38 732 GLU B N 1
ATOM 2309 C CA . GLU B 1 171 ? 23.853 51.610 24.933 1.00 113.15 732 GLU B CA 1
ATOM 2310 C C . GLU B 1 171 ? 22.374 51.349 24.679 1.00 114.27 732 GLU B C 1
ATOM 2311 O O . GLU B 1 171 ? 21.596 51.215 25.631 1.00 110.58 732 GLU B O 1
ATOM 2313 N N . ASP B 1 172 ? 22.001 51.284 23.400 1.00 117.86 733 ASP B N 1
ATOM 2314 C CA . ASP B 1 172 ? 20.600 51.188 22.978 1.00 119.10 733 ASP B CA 1
ATOM 2315 C C . ASP B 1 172 ? 19.875 49.964 23.532 1.00 113.62 733 ASP B C 1
ATOM 2316 O O . ASP B 1 172 ? 18.657 49.988 23.705 1.00 113.17 733 ASP B O 1
ATOM 2318 N N . VAL B 1 175 ? 16.238 46.048 21.328 1.00 104.76 736 VAL B N 1
ATOM 2319 C CA . VAL B 1 175 ? 16.992 44.798 21.332 1.00 105.14 736 VAL B CA 1
ATOM 2320 C C . VAL B 1 175 ? 17.409 44.366 22.748 1.00 102.85 736 VAL B C 1
ATOM 2321 O O . VAL B 1 175 ? 17.978 43.291 22.926 1.00 100.67 736 VAL B O 1
ATOM 2323 N N . LEU B 1 176 ? 17.125 45.202 23.748 1.00 105.79 737 LEU B N 1
ATOM 2324 C CA . LEU B 1 176 ? 17.234 44.812 25.161 1.00 101.03 737 LEU B CA 1
ATOM 2325 C C . LEU B 1 176 ? 16.194 43.726 25.459 1.00 102.91 737 LEU B C 1
ATOM 2326 O O . LEU B 1 176 ? 16.452 42.795 26.211 1.00 99.92 737 LEU B O 1
ATOM 2331 N N . ASP B 1 177 ? 15.009 43.874 24.869 1.00 111.06 738 ASP B N 1
ATOM 2332 C CA . ASP B 1 177 ? 13.944 42.879 24.969 1.00 113.25 738 ASP B CA 1
ATOM 2333 C C . ASP B 1 177 ? 14.357 41.564 24.299 1.00 111.34 738 ASP B C 1
ATOM 2334 O O . ASP B 1 177 ? 14.052 40.480 24.800 1.00 110.13 738 ASP B O 1
ATOM 2339 N N . ASP B 1 178 ? 15.063 41.673 23.176 1.00 111.88 739 ASP B N 1
ATOM 2340 C CA . ASP B 1 178 ? 15.400 40.514 22.345 1.00 112.14 739 ASP B CA 1
ATOM 2341 C C . ASP B 1 178 ? 16.549 39.650 22.890 1.00 108.69 739 ASP B C 1
ATOM 2342 O O . ASP B 1 178 ? 16.575 38.446 22.632 1.00 108.25 739 ASP B O 1
ATOM 2344 N N . GLU B 1 179 ? 17.488 40.240 23.633 1.00 103.22 740 GLU B N 1
ATOM 2345 C CA . GLU B 1 179 ? 18.670 39.497 24.098 1.00 102.59 740 GLU B CA 1
ATOM 2346 C C . GLU B 1 179 ? 18.284 38.137 24.701 1.00 95.67 740 GLU B C 1
ATOM 2347 O O . GLU B 1 179 ? 17.318 38.044 25.457 1.00 95.86 740 GLU B O 1
ATOM 2353 N N . PRO B 1 180 ? 19.036 37.078 24.365 1.00 92.21 741 PRO B N 1
ATOM 2354 C CA . PRO B 1 180 ? 18.739 35.763 24.943 1.00 89.69 741 PRO B CA 1
ATOM 2355 C C . PRO B 1 180 ? 18.924 35.819 26.456 1.00 79.39 741 PRO B C 1
ATOM 2356 O O . PRO B 1 180 ? 19.862 36.468 26.902 1.00 75.71 741 PRO B O 1
ATOM 2360 N N . THR B 1 181 ? 18.028 35.196 27.226 1.00 75.08 742 THR B N 1
ATOM 2361 C CA . THR B 1 181 ? 18.088 35.292 28.684 1.00 73.14 742 THR B CA 1
ATOM 2362 C C . THR B 1 181 ? 19.225 34.414 29.194 1.00 69.24 742 THR B C 1
ATOM 2363 O O . THR B 1 181 ? 19.356 33.259 28.802 1.00 71.30 742 THR B O 1
ATOM 2367 N N . ILE B 1 182 ? 20.057 34.988 30.048 1.00 64.60 743 ILE B N 1
ATOM 2368 C CA . ILE B 1 182 ? 21.177 34.280 30.602 1.00 59.52 743 ILE B CA 1
ATOM 2369 C C . ILE B 1 182 ? 20.721 33.680 31.901 1.00 57.51 743 ILE B C 1
ATOM 2370 O O . ILE B 1 182 ? 20.207 34.394 32.763 1.00 60.52 743 ILE B O 1
ATOM 2375 N N . PHE B 1 183 ? 20.856 32.359 31.990 1.00 52.86 744 PHE B N 1
ATOM 2376 C CA . PHE B 1 183 ? 20.515 31.583 33.160 1.00 51.30 744 PHE B CA 1
ATOM 2377 C C . PHE B 1 183 ? 21.818 31.109 33.805 1.00 47.30 744 PHE B C 1
ATOM 2378 O O . PHE B 1 183 ? 22.683 30.508 33.144 1.00 42.91 744 PHE B O 1
ATOM 2386 N N . VAL B 1 184 ? 21.934 31.322 35.108 1.00 43.69 745 VAL B N 1
ATOM 2387 C CA . VAL B 1 184 ? 23.098 30.853 35.825 1.00 40.10 745 VAL B CA 1
ATOM 2388 C C . VAL B 1 184 ? 23.191 29.309 35.752 1.00 40.98 745 VAL B C 1
ATOM 2389 O O . VAL B 1 184 ? 24.279 28.721 35.772 1.00 39.73 745 VAL B O 1
ATOM 2393 N N . GLU B 1 185 ? 22.065 28.619 35.644 1.00 42.66 746 GLU B N 1
ATOM 2394 C CA . GLU B 1 185 ? 22.206 27.174 35.722 1.00 44.37 746 GLU B CA 1
ATOM 2395 C C . GLU B 1 185 ? 22.786 26.589 34.435 1.00 43.88 746 GLU B C 1
ATOM 2396 O O . GLU B 1 185 ? 23.536 25.626 34.484 1.00 44.36 746 GLU B O 1
ATOM 2402 N N . LYS B 1 186 ? 22.561 27.266 33.324 1.00 43.09 747 LYS B N 1
ATOM 2403 C CA . LYS B 1 186 ? 23.192 26.906 32.074 1.00 48.02 747 LYS B CA 1
ATOM 2404 C C . LYS B 1 186 ? 24.705 27.153 32.081 1.00 44.99 747 LYS B C 1
ATOM 2405 O O . LYS B 1 186 ? 25.484 26.319 31.641 1.00 47.03 747 LYS B O 1
ATOM 2411 N N . LEU B 1 187 ? 25.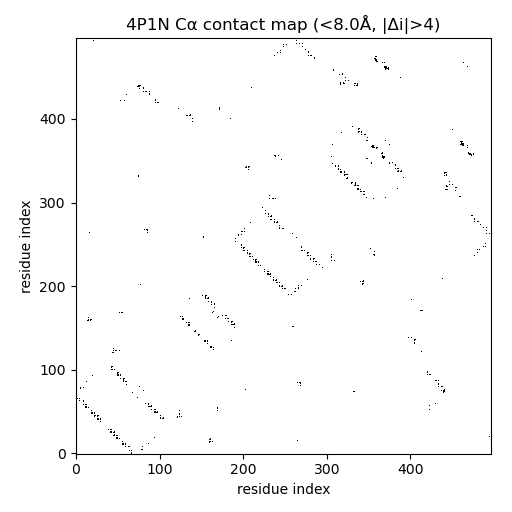116 28.303 32.595 1.00 44.25 748 LEU B N 1
ATOM 2412 C CA . LEU B 1 187 ? 26.526 28.590 32.889 1.00 40.84 748 LEU B CA 1
ATOM 2413 C C . LEU B 1 187 ? 27.199 27.475 33.696 1.00 36.90 748 LEU B C 1
ATOM 2414 O O . LEU B 1 187 ? 28.228 26.971 33.331 1.00 33.73 748 LEU B O 1
ATOM 2419 N N . ILE B 1 188 ? 26.615 27.109 34.824 1.00 37.27 749 ILE B N 1
ATOM 2420 C CA . ILE B 1 188 ? 27.218 26.077 35.675 1.00 35.16 749 ILE B CA 1
ATOM 2421 C C . ILE B 1 188 ? 27.294 24.725 34.940 1.00 36.61 749 ILE B C 1
ATOM 2422 O O . ILE B 1 188 ? 28.336 24.044 34.913 1.00 35.07 749 ILE B O 1
ATOM 2427 N N . TYR B 1 189 ? 26.181 24.349 34.321 1.00 41.13 750 TYR B N 1
ATOM 2428 C CA . TYR B 1 189 ? 26.056 23.061 33.591 1.00 41.98 750 TYR B CA 1
ATOM 2429 C C . TYR B 1 189 ? 27.069 22.905 32.477 1.00 42.00 750 TYR B C 1
ATOM 2430 O O . TYR B 1 189 ? 27.820 21.923 32.451 1.00 41.90 750 TYR B O 1
ATOM 2439 N N . ASP B 1 190 ? 27.098 23.874 31.567 1.00 42.42 751 ASP B N 1
ATOM 2440 C CA . ASP B 1 190 ? 28.082 23.892 30.465 1.00 43.31 751 ASP B CA 1
ATOM 2441 C C . ASP B 1 190 ? 29.510 23.876 30.964 1.00 42.87 751 ASP B C 1
ATOM 2442 O O . ASP B 1 190 ? 30.354 23.155 30.421 1.00 41.32 751 ASP B O 1
ATOM 2447 N N . ARG B 1 191 ? 29.782 24.676 32.000 1.00 40.89 752 ARG B N 1
ATOM 2448 C CA . ARG B 1 191 ? 31.126 24.776 32.516 1.00 40.02 752 ARG B CA 1
ATOM 2449 C C . ARG B 1 191 ? 31.551 23.459 33.171 1.00 38.82 752 ARG B C 1
ATOM 2450 O O . ARG B 1 191 ? 32.665 22.974 32.945 1.00 42.27 752 ARG B O 1
ATOM 2458 N N . ALA B 1 192 ? 30.679 22.859 33.963 1.00 39.46 753 ALA B N 1
ATOM 2459 C CA . ALA B 1 192 ? 31.012 21.566 34.599 1.00 38.42 753 ALA B CA 1
ATOM 2460 C C . ALA B 1 192 ? 31.310 20.442 33.572 1.00 39.79 753 ALA B C 1
ATOM 2461 O O . ALA B 1 192 ? 32.211 19.647 33.762 1.00 36.61 753 ALA B O 1
ATOM 2463 N N . LEU B 1 193 ? 30.513 20.369 32.519 1.00 42.15 754 LEU B N 1
ATOM 2464 C CA . LEU B 1 193 ? 30.678 19.354 31.480 1.00 43.94 754 LEU B CA 1
ATOM 2465 C C . LEU B 1 193 ? 31.915 19.622 30.616 1.00 44.98 754 LEU B C 1
ATOM 2466 O O . LEU B 1 193 ? 32.599 18.680 30.242 1.00 43.33 754 LEU B O 1
ATOM 2471 N N . ASP B 1 194 ? 32.226 20.891 30.327 1.00 44.97 755 ASP B N 1
ATOM 2472 C CA . ASP B 1 194 ? 33.498 21.223 29.659 1.00 45.52 755 ASP B CA 1
ATOM 2473 C C . ASP B 1 194 ? 34.705 20.775 30.466 1.00 42.61 755 ASP B C 1
ATOM 2474 O O . ASP B 1 194 ? 35.639 20.224 29.925 1.00 43.50 755 ASP B O 1
ATOM 2479 N N . ILE B 1 195 ? 34.694 21.050 31.763 1.00 41.45 756 ILE B N 1
ATOM 2480 C CA . ILE B 1 195 ? 35.804 20.664 32.626 1.00 41.76 756 ILE B CA 1
ATOM 2481 C C . ILE B 1 195 ? 35.999 19.144 32.627 1.00 43.86 756 ILE B C 1
ATOM 2482 O O . ILE B 1 195 ? 37.138 18.683 32.533 1.00 42.63 756 ILE B O 1
ATOM 2487 N N . SER B 1 196 ? 34.901 18.374 32.730 1.00 42.35 757 SER B N 1
ATOM 2488 C CA . SER B 1 196 ? 35.006 16.905 32.701 1.00 44.41 757 SER B CA 1
ATOM 2489 C C . SER B 1 196 ? 35.397 16.360 31.306 1.00 47.58 757 SER B C 1
ATOM 2490 O O . SER B 1 196 ? 36.111 15.354 31.209 1.00 45.80 757 SER B O 1
ATOM 2493 N N . ARG B 1 197 ? 34.891 17.001 30.253 1.00 47.22 758 ARG B N 1
ATOM 2494 C CA . ARG B 1 197 ? 35.248 16.630 28.907 1.00 52.50 758 ARG B CA 1
ATOM 2495 C C . ARG B 1 197 ? 36.741 16.840 28.700 1.00 51.64 758 ARG B C 1
ATOM 2496 O O . ARG B 1 197 ? 37.412 15.951 28.227 1.00 52.06 758 ARG B O 1
ATOM 2504 N N . ASN B 1 198 ? 37.245 18.028 29.042 1.00 49.72 759 ASN B N 1
ATOM 2505 C CA . ASN B 1 198 ? 38.686 18.283 29.017 1.00 49.37 759 ASN B CA 1
ATOM 2506 C C . ASN B 1 198 ? 39.505 17.322 29.916 1.00 49.42 759 ASN B C 1
ATOM 2507 O O . ASN B 1 198 ? 40.620 16.947 29.564 1.00 50.06 759 ASN B O 1
ATOM 2512 N N . ALA B 1 199 ? 38.995 16.973 31.101 1.00 46.41 760 ALA B N 1
ATOM 2513 C CA . ALA B 1 199 ? 39.718 16.041 31.980 1.00 46.79 760 ALA B CA 1
ATOM 2514 C C . ALA B 1 199 ? 39.900 14.649 31.357 1.00 49.27 760 ALA B C 1
ATOM 2515 O O . ALA B 1 199 ? 40.952 14.026 31.519 1.00 47.95 760 ALA B O 1
ATOM 2517 N N . ALA B 1 200 ? 38.867 14.182 30.657 1.00 50.19 761 ALA B N 1
ATOM 2518 C CA . ALA B 1 200 ? 38.863 12.888 30.017 1.00 52.87 761 ALA B CA 1
ATOM 2519 C C . ALA B 1 200 ? 39.801 12.815 28.795 1.00 58.13 761 ALA B C 1
ATOM 2520 O O . ALA B 1 200 ? 40.496 11.799 28.609 1.00 59.17 761 ALA B O 1
ATOM 2522 N N . ARG B 1 201 ? 39.807 13.864 27.961 1.00 58.12 762 ARG B N 1
ATOM 2523 C CA . ARG B 1 201 ? 40.792 13.978 26.872 1.00 60.67 762 ARG B CA 1
ATOM 2524 C C . ARG B 1 201 ? 42.203 13.996 27.465 1.00 61.11 762 ARG B C 1
ATOM 2525 O O . ARG B 1 201 ? 43.099 13.305 26.989 1.00 62.54 762 ARG B O 1
ATOM 2527 N N . LEU B 1 202 ? 42.383 14.753 28.538 1.00 59.90 763 LEU B N 1
ATOM 2528 C CA . LEU B 1 202 ? 43.664 14.781 29.229 1.00 62.91 763 LEU B CA 1
ATOM 2529 C C . LEU B 1 202 ? 44.054 13.375 29.712 1.00 67.23 763 LEU B C 1
ATOM 2530 O O . LEU B 1 202 ? 45.169 12.888 29.446 1.00 65.66 763 LEU B O 1
ATOM 2535 N N . GLU B 1 203 ? 43.114 12.731 30.402 1.00 64.27 764 GLU B N 1
ATOM 2536 C CA . GLU B 1 203 ? 43.337 11.411 30.966 1.00 66.82 764 GLU B CA 1
ATOM 2537 C C . GLU B 1 203 ? 43.813 10.438 29.884 1.00 70.01 764 GLU B C 1
ATOM 2538 O O . GLU B 1 203 ? 44.737 9.665 30.124 1.00 71.08 764 GLU B O 1
ATOM 2544 N N . MET B 1 204 ? 43.209 10.497 28.694 1.00 72.56 765 MET B N 1
ATOM 2545 C CA . MET B 1 204 ? 43.595 9.589 27.609 1.00 75.91 765 MET B CA 1
ATOM 2546 C C . MET B 1 204 ? 44.907 9.967 26.898 1.00 76.44 765 MET B C 1
ATOM 2547 O O . MET B 1 204 ? 45.491 9.137 26.217 1.00 74.96 765 MET B O 1
ATOM 2552 N N . GLU B 1 205 ? 45.392 11.186 27.103 1.00 76.06 766 GLU B N 1
ATOM 2553 C CA . GLU B 1 205 ? 46.697 11.596 26.580 1.00 78.73 766 GLU B CA 1
ATOM 2554 C C . GLU B 1 205 ? 47.844 11.319 27.567 1.00 77.97 766 GLU B C 1
ATOM 2555 O O . GLU B 1 205 ? 48.952 11.817 27.377 1.00 81.53 766 GLU B O 1
ATOM 2561 N N . GLY B 1 206 ? 47.583 10.516 28.606 1.00 75.86 767 GLY B N 1
ATOM 2562 C CA . GLY B 1 206 ? 48.587 10.186 29.623 1.00 71.72 767 GLY B CA 1
ATOM 2563 C C . GLY B 1 206 ? 48.894 11.339 30.565 1.00 68.21 767 GLY B C 1
ATOM 2564 O O . GLY B 1 206 ? 49.938 11.373 31.222 1.00 67.33 767 GLY B O 1
ATOM 2565 N N . GLY B 1 207 ? 47.978 12.293 30.646 1.00 66.49 768 GLY B N 1
ATOM 2566 C CA . GLY B 1 207 ? 48.209 13.493 31.428 1.00 62.55 768 GLY B CA 1
ATOM 2567 C C . GLY B 1 207 ? 48.263 13.200 32.904 1.00 62.79 768 GLY B C 1
ATOM 2568 O O . GLY B 1 207 ? 47.972 12.082 33.347 1.00 62.83 768 GLY B O 1
ATOM 2569 N N . ASN B 1 208 ? 48.603 14.228 33.667 1.00 62.93 769 ASN B N 1
ATOM 2570 C CA . ASN B 1 208 ? 48.759 14.099 35.100 1.00 63.87 769 ASN B CA 1
ATOM 2571 C C . ASN B 1 208 ? 47.449 13.720 35.805 1.00 61.50 769 ASN B C 1
ATOM 2572 O O . ASN B 1 208 ? 46.441 14.414 35.691 1.00 62.01 769 ASN B O 1
ATOM 2577 N N . TYR B 1 209 ? 47.477 12.615 36.537 1.00 61.01 770 TYR B N 1
ATOM 2578 C CA . TYR B 1 209 ? 46.272 12.090 37.165 1.00 61.04 770 TYR B CA 1
ATOM 2579 C C . TYR B 1 209 ? 45.646 12.988 38.221 1.00 56.24 770 TYR B C 1
ATOM 2580 O O . TYR B 1 209 ? 44.429 13.038 38.334 1.00 52.99 770 TYR B O 1
ATOM 2589 N N . ASN B 1 210 ? 46.468 13.675 39.003 1.00 55.81 771 ASN B N 1
ATOM 2590 C CA . ASN B 1 210 ? 45.956 14.580 40.011 1.00 55.71 771 ASN B CA 1
ATOM 2591 C C . ASN B 1 210 ? 45.153 15.680 39.354 1.00 54.56 771 ASN B C 1
ATOM 2592 O O . ASN B 1 210 ? 44.065 16.025 39.827 1.00 49.77 771 ASN B O 1
ATOM 2597 N N . THR B 1 211 ? 45.684 16.191 38.241 1.00 54.42 772 THR B N 1
ATOM 2598 C CA . THR B 1 211 ? 45.030 17.262 37.483 1.00 54.43 772 THR B CA 1
ATOM 2599 C C . THR B 1 211 ? 43.657 16.785 37.063 1.00 50.74 772 THR B C 1
ATOM 2600 O O . THR B 1 211 ? 42.669 17.472 37.276 1.00 50.29 772 THR B O 1
ATOM 2604 N N . CYS B 1 212 ? 43.599 15.570 36.522 1.00 50.33 773 CYS B N 1
ATOM 2605 C CA . CYS B 1 212 ? 42.335 14.974 36.107 1.00 49.68 773 CYS B CA 1
ATOM 2606 C C . CYS B 1 212 ? 41.371 14.788 37.272 1.00 48.67 773 CYS B C 1
ATOM 2607 O O . CYS B 1 212 ? 40.181 15.044 37.111 1.00 47.47 773 CYS B O 1
ATOM 2610 N N . GLU B 1 213 ? 41.901 14.377 38.429 1.00 47.55 774 GLU B N 1
ATOM 2611 C CA . GLU B 1 213 ? 41.086 14.105 39.619 1.00 49.96 774 GLU B CA 1
ATOM 2612 C C . GLU B 1 213 ? 40.401 15.353 40.130 1.00 46.80 774 GLU B C 1
ATOM 2613 O O . GLU B 1 213 ? 39.225 15.341 40.463 1.00 44.22 774 GLU B O 1
ATOM 2619 N N . LEU B 1 214 ? 41.162 16.433 40.198 1.00 50.10 775 LEU B N 1
ATOM 2620 C CA . LEU B 1 214 ? 40.640 17.701 40.656 1.00 50.02 775 LEU B CA 1
ATOM 2621 C C . LEU B 1 214 ? 39.608 18.257 39.696 1.00 43.14 775 LEU B C 1
ATOM 2622 O O . LEU B 1 214 ? 38.605 18.808 40.136 1.00 44.01 775 LEU B O 1
ATOM 2627 N N . ALA B 1 215 ? 39.833 18.100 38.391 1.00 40.82 776 ALA B N 1
ATOM 2628 C CA . ALA B 1 215 ? 38.844 18.528 37.415 1.00 39.28 776 ALA B CA 1
ATOM 2629 C C . ALA B 1 215 ? 37.511 17.792 37.585 1.00 40.93 776 ALA B C 1
ATOM 2630 O O . ALA B 1 215 ? 36.468 18.426 37.729 1.00 40.39 776 ALA B O 1
ATOM 2632 N N . TYR B 1 216 ? 37.527 16.463 37.622 1.00 41.43 777 TYR B N 1
ATOM 2633 C CA . TYR B 1 216 ? 36.270 15.740 37.837 1.00 40.88 777 TYR B CA 1
ATOM 2634 C C . TYR B 1 216 ? 35.601 16.194 39.142 1.00 39.13 777 TYR B C 1
ATOM 2635 O O . TYR B 1 216 ? 34.402 16.386 39.176 1.00 37.26 777 TYR B O 1
ATOM 2644 N N . ALA B 1 217 ? 36.375 16.331 40.218 1.00 37.27 778 ALA B N 1
ATOM 2645 C CA . ALA B 1 217 ? 35.798 16.692 41.507 1.00 37.58 778 ALA B CA 1
ATOM 2646 C C . ALA B 1 217 ? 35.150 18.092 41.390 1.00 36.75 778 ALA B C 1
ATOM 2647 O O . ALA B 1 217 ? 34.050 18.361 41.935 1.00 35.68 778 ALA B O 1
ATOM 2649 N N . THR B 1 218 ? 35.828 18.968 40.655 1.00 34.40 779 THR B N 1
ATOM 2650 C CA . THR B 1 218 ? 35.299 20.313 40.397 1.00 36.62 779 THR B CA 1
ATOM 2651 C C . THR B 1 218 ? 33.967 20.282 39.666 1.00 36.26 779 THR B C 1
ATOM 2652 O O . THR B 1 218 ? 33.023 20.953 40.110 1.00 36.31 779 THR B O 1
ATOM 2656 N N . SER B 1 219 ? 33.865 19.483 38.602 1.00 36.24 780 SER B N 1
ATOM 2657 C CA . SER B 1 219 ? 32.589 19.313 37.895 1.00 37.34 780 SER B CA 1
ATOM 2658 C C . SER B 1 219 ? 31.506 18.797 38.795 1.00 37.16 780 SER B C 1
ATOM 2659 O O . SER B 1 219 ? 30.348 19.146 38.643 1.00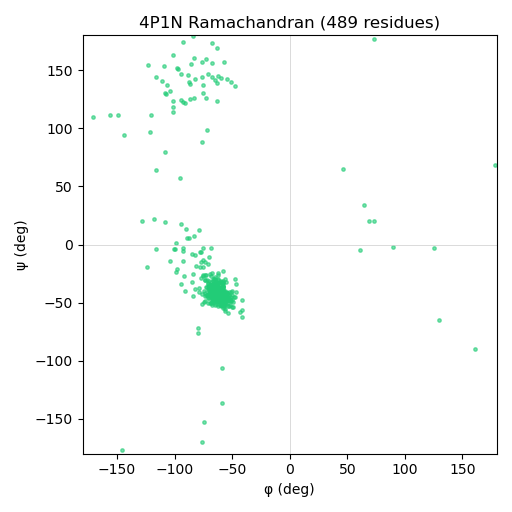 36.68 780 SER B O 1
ATOM 2662 N N . LEU B 1 220 ? 31.858 17.888 39.695 1.00 37.20 781 LEU B N 1
ATOM 2663 C CA . LEU B 1 220 ? 30.883 17.299 40.559 1.00 37.17 781 LEU B CA 1
ATOM 2664 C C . LEU B 1 220 ? 30.409 18.309 41.587 1.00 36.71 781 LEU B C 1
ATOM 2665 O O . LEU B 1 220 ? 29.227 18.410 41.835 1.00 37.12 781 LEU B O 1
ATOM 2670 N N . TRP B 1 221 ? 31.331 19.060 42.188 1.00 36.21 782 TRP B N 1
ATOM 2671 C CA . TRP B 1 221 ? 30.896 20.116 43.103 1.00 35.95 782 TRP B CA 1
ATOM 2672 C C . TRP B 1 221 ? 29.918 21.048 42.416 1.00 34.48 782 TRP B C 1
ATOM 2673 O O . TRP B 1 221 ? 28.890 21.381 42.978 1.00 34.89 782 TRP B O 1
ATOM 2684 N N . MET B 1 222 ? 30.226 21.428 41.180 1.00 36.27 783 MET B N 1
ATOM 2685 C CA . MET B 1 222 ? 29.379 22.356 40.399 1.00 35.23 783 MET B CA 1
ATOM 2686 C C . MET B 1 222 ? 28.002 21.830 40.163 1.00 37.64 783 MET B C 1
ATOM 2687 O O . MET B 1 222 ? 27.029 22.526 40.420 1.00 38.36 783 MET B O 1
ATOM 2692 N N . LEU B 1 223 ? 27.902 20.588 39.695 1.00 40.28 784 LEU B N 1
ATOM 2693 C CA . LEU B 1 223 ? 26.610 19.986 39.422 1.00 41.26 784 LEU B CA 1
ATOM 2694 C C . LEU B 1 223 ? 25.811 19.685 40.679 1.00 42.37 784 LEU B C 1
ATOM 2695 O O . LEU B 1 223 ? 24.566 19.689 40.643 1.00 42.93 784 LEU B O 1
ATOM 2700 N N . GLU B 1 224 ? 26.479 19.378 41.784 1.00 42.11 785 GLU B N 1
ATOM 2701 C CA . GLU B 1 224 ? 25.740 19.165 43.044 1.00 44.51 785 GLU B CA 1
ATOM 2702 C C . GLU B 1 224 ? 25.020 20.414 43.490 1.00 41.14 785 GLU B C 1
ATOM 2703 O O . GLU B 1 224 ? 23.942 20.350 44.050 1.00 41.47 785 GLU B O 1
ATOM 2709 N N . ILE B 1 225 ? 25.605 21.568 43.191 1.00 39.64 786 ILE B N 1
ATOM 2710 C CA . ILE B 1 225 ? 24.955 22.815 43.485 1.00 38.69 786 ILE B CA 1
ATOM 2711 C C . ILE B 1 225 ? 23.561 22.830 42.856 1.00 38.94 786 ILE B C 1
ATOM 2712 O O . ILE B 1 225 ? 22.593 23.250 43.486 1.00 39.65 786 ILE B O 1
ATOM 2717 N N . LEU B 1 226 ? 23.469 22.332 41.630 1.00 40.24 787 LEU B N 1
ATOM 2718 C CA . LEU B 1 226 ? 22.233 22.349 40.877 1.00 41.36 787 LEU B CA 1
ATOM 2719 C C . LEU B 1 226 ? 21.219 21.314 41.346 1.00 45.44 787 LEU B C 1
ATOM 2720 O O . LEU B 1 226 ? 20.051 21.429 41.021 1.00 46.98 787 LEU B O 1
ATOM 2725 N N . LEU B 1 227 ? 21.674 20.297 42.069 1.00 48.55 788 LEU B N 1
ATOM 2726 C CA . LEU B 1 227 ? 20.799 19.257 42.612 1.00 51.63 788 LEU B CA 1
ATOM 2727 C C . LEU B 1 227 ? 20.508 19.498 44.079 1.00 53.19 788 LEU B C 1
ATOM 2728 O O . LEU B 1 227 ? 19.748 18.769 44.666 1.00 53.23 788 LEU B O 1
ATOM 2733 N N . ASP B 1 228 ? 21.119 20.511 44.676 1.00 51.25 789 ASP B N 1
ATOM 2734 C CA . ASP B 1 228 ? 20.902 20.779 46.075 1.00 54.87 789 ASP B CA 1
ATOM 2735 C C . ASP B 1 228 ? 19.738 21.756 46.242 1.00 57.49 789 ASP B C 1
ATOM 2736 O O . ASP B 1 228 ? 19.778 22.901 45.749 1.00 54.09 789 ASP B O 1
ATOM 2741 N N . GLU B 1 229 ? 18.723 21.319 46.984 1.00 57.43 790 GLU B N 1
ATOM 2742 C CA . GLU B 1 229 ? 17.499 22.104 47.152 1.00 61.31 790 GLU B CA 1
ATOM 2743 C C . GLU B 1 229 ? 17.743 23.457 47.797 1.00 57.96 790 GLU B C 1
ATOM 2744 O O . GLU B 1 229 ? 17.133 24.420 47.396 1.00 62.35 790 GLU B O 1
ATOM 2746 N N . HIS B 1 230 ? 18.643 23.534 48.767 1.00 58.26 791 HIS B N 1
ATOM 2747 C CA . HIS B 1 230 ? 18.954 24.809 49.404 1.00 59.58 791 HIS B CA 1
ATOM 2748 C C . HIS B 1 230 ? 19.884 25.688 48.544 1.00 53.32 791 HIS B C 1
ATOM 2749 O O . HIS B 1 230 ? 20.152 26.796 48.957 1.00 53.08 791 HIS B O 1
ATOM 2756 N N . LEU B 1 231 ? 20.408 25.190 47.410 1.00 46.26 792 LEU B N 1
ATOM 2757 C CA . LEU B 1 231 ? 21.386 25.937 46.586 1.00 40.58 792 LEU B CA 1
ATOM 2758 C C . LEU B 1 231 ? 20.986 26.130 45.119 1.00 39.75 792 LEU B C 1
ATOM 2759 O O . LEU B 1 231 ? 21.539 26.996 44.444 1.00 39.39 792 LEU B O 1
ATOM 2764 N N . SER B 1 232 ? 20.060 25.304 44.635 1.00 40.48 793 SER B N 1
ATOM 2765 C CA . SER B 1 232 ? 19.675 25.266 43.239 1.00 42.94 793 SER B CA 1
ATOM 2766 C C . SER B 1 232 ? 18.620 26.299 42.895 1.00 43.45 793 SER B C 1
ATOM 2767 O O . SER B 1 232 ? 18.311 26.477 41.736 1.00 45.39 793 SER B O 1
ATOM 2770 N N . SER B 1 233 ? 18.075 26.970 43.888 1.00 44.38 794 SER B N 1
ATOM 2771 C CA . SER B 1 233 ? 17.168 28.090 43.640 1.00 49.19 794 SER B CA 1
ATOM 2772 C C . SER B 1 233 ? 17.863 29.288 43.005 1.00 45.97 794 SER B C 1
ATOM 2773 O O . SER B 1 233 ? 18.990 29.590 43.352 1.00 42.69 794 SER B O 1
ATOM 2776 N N . ASN B 1 234 ? 17.155 29.982 42.110 1.00 45.65 795 ASN B N 1
ATOM 2777 C CA . ASN B 1 234 ? 17.752 31.020 41.292 1.00 43.22 795 ASN B CA 1
ATOM 2778 C C . ASN B 1 234 ? 17.559 32.374 41.949 1.00 43.73 795 ASN B C 1
ATOM 2779 O O . ASN B 1 234 ? 16.424 32.807 42.196 1.00 43.17 795 ASN B O 1
ATOM 2784 N N . GLU B 1 235 ? 18.675 33.069 42.175 1.00 40.94 796 GLU B N 1
ATOM 2785 C CA . GLU B 1 235 ? 18.620 34.236 42.982 1.00 41.62 796 GLU B CA 1
ATOM 2786 C C . GLU B 1 235 ? 18.043 35.486 42.294 1.00 42.69 796 GLU B C 1
ATOM 2787 O O . GLU B 1 235 ? 17.848 36.477 42.944 1.00 39.09 796 GLU B O 1
ATOM 2793 N N . VAL B 1 236 ? 17.759 35.444 40.996 1.00 44.63 797 VAL B N 1
ATOM 2794 C CA . VAL B 1 236 ? 17.097 36.580 40.363 1.00 46.26 797 VAL B CA 1
ATOM 2795 C C . VAL B 1 236 ? 15.606 36.316 40.219 1.00 46.54 797 VAL B C 1
ATOM 2796 O O . VAL B 1 236 ? 14.900 37.182 39.790 1.00 48.79 797 VAL B O 1
ATOM 2800 N N . TYR B 1 237 ? 15.141 35.129 40.590 1.00 47.53 798 TYR B N 1
ATOM 2801 C CA . TYR B 1 237 ? 13.700 34.811 40.548 1.00 51.78 798 TYR B CA 1
ATOM 2802 C C . TYR B 1 237 ? 13.126 34.739 41.947 1.00 52.25 798 TYR B C 1
ATOM 2803 O O . TYR B 1 237 ? 12.952 33.665 42.501 1.00 53.64 798 TYR B O 1
ATOM 2812 N N . ASP B 1 238 ? 12.848 35.905 42.508 1.00 54.52 799 ASP B N 1
ATOM 2813 C CA . ASP B 1 238 ? 12.361 36.033 43.882 1.00 57.14 799 ASP B CA 1
ATOM 2814 C C . ASP B 1 238 ? 10.834 35.921 43.866 1.00 56.68 799 ASP B C 1
ATOM 2815 O O . ASP B 1 238 ? 10.154 36.445 42.979 1.00 55.98 799 ASP B O 1
ATOM 2820 N N . ASP B 1 239 ? 10.337 35.214 44.870 1.00 57.29 800 ASP B N 1
ATOM 2821 C CA . ASP B 1 239 ? 8.890 34.969 45.133 1.00 61.54 800 ASP B CA 1
ATOM 2822 C C . ASP B 1 239 ? 8.000 36.207 45.337 1.00 62.43 800 ASP B C 1
ATOM 2823 O O . ASP B 1 239 ? 6.798 36.182 45.077 1.00 63.24 800 ASP B O 1
ATOM 2828 N N . GLY B 1 240 ? 8.565 37.264 45.901 1.00 60.62 801 GLY B N 1
ATOM 2829 C CA . GLY B 1 240 ? 7.720 38.309 46.539 1.00 64.32 801 GLY B CA 1
ATOM 2830 C C . GLY B 1 240 ? 7.471 37.999 48.015 1.00 63.35 801 GLY B C 1
ATOM 2831 O O . GLY B 1 240 ? 6.810 38.761 48.710 1.00 70.84 801 GLY B O 1
ATOM 2832 N N . TYR B 1 241 ? 7.990 36.865 48.474 1.00 58.25 802 TYR B N 1
ATOM 2833 C CA . TYR B 1 241 ? 7.903 36.413 49.842 1.00 56.50 802 TYR B CA 1
ATOM 2834 C C . TYR B 1 241 ? 9.305 36.092 50.262 1.00 55.47 802 TYR B C 1
ATOM 2835 O O . TYR B 1 241 ? 9.528 35.365 51.206 1.00 55.81 802 TYR B O 1
ATOM 2844 N N . SER B 1 242 ? 10.257 36.643 49.539 1.00 56.53 803 SER B N 1
ATOM 2845 C CA . SER B 1 242 ? 11.641 36.445 49.847 1.00 58.15 803 SER B CA 1
ATOM 2846 C C . SER B 1 242 ? 12.113 35.004 49.587 1.00 57.36 803 SER B C 1
ATOM 2847 O O . SER B 1 242 ? 13.113 34.585 50.152 1.00 54.99 803 SER B O 1
ATOM 2850 N N . SER B 1 243 ? 11.396 34.238 48.756 1.00 57.38 804 SER B N 1
ATOM 2851 C CA . SER B 1 243 ? 11.911 32.935 48.308 1.00 55.40 804 SER B CA 1
ATOM 2852 C C . SER B 1 243 ? 12.365 32.962 46.862 1.00 52.89 804 SER B C 1
ATOM 2853 O O . SER B 1 243 ? 11.651 33.420 45.967 1.00 56.58 804 SER B O 1
ATOM 2856 N N . ASN B 1 244 ? 13.499 32.347 46.627 1.00 48.57 805 ASN B N 1
ATOM 2857 C CA . ASN B 1 244 ? 13.996 32.132 45.286 1.00 48.05 805 ASN B CA 1
ATOM 2858 C C . ASN B 1 244 ? 13.456 30.838 44.768 1.00 48.22 805 ASN B C 1
ATOM 2859 O O . ASN B 1 244 ? 13.269 29.889 45.517 1.00 50.50 805 ASN B O 1
ATOM 2864 N N . ILE B 1 245 ? 13.207 30.816 43.472 1.00 47.47 806 ILE B N 1
ATOM 2865 C CA . ILE B 1 245 ? 12.490 29.760 42.849 1.00 48.48 806 ILE B CA 1
ATOM 2866 C C . ILE B 1 245 ? 13.475 28.980 41.957 1.00 49.41 806 ILE B C 1
ATOM 2867 O O . ILE B 1 245 ? 14.341 29.580 41.293 1.00 43.90 806 ILE B O 1
ATOM 2872 N N . THR B 1 246 ? 13.337 27.654 41.950 1.00 50.29 807 THR B N 1
ATOM 2873 C CA . THR B 1 246 ? 14.160 26.840 41.069 1.00 52.91 807 THR B CA 1
ATOM 2874 C C . THR B 1 246 ? 13.612 26.983 39.668 1.00 53.34 807 THR B C 1
ATOM 2875 O O . THR B 1 246 ? 12.409 27.000 39.452 1.00 53.99 807 THR B O 1
ATOM 2879 N N . SER B 1 247 ? 14.525 27.133 38.736 1.00 52.59 808 SER B N 1
ATOM 2880 C CA . SER B 1 247 ? 14.227 27.452 37.354 1.00 58.84 808 SER B CA 1
ATOM 2881 C C . SER B 1 247 ? 14.372 26.214 36.471 1.00 57.33 808 SER B C 1
ATOM 2882 O O . SER B 1 247 ? 13.979 26.217 35.308 1.00 60.53 808 SER B O 1
ATOM 2885 N N . LEU B 1 248 ? 15.004 25.184 37.022 1.00 55.12 809 LEU B N 1
ATOM 2886 C CA . LEU B 1 248 ? 15.195 23.930 36.343 1.00 56.74 809 LEU B CA 1
ATOM 2887 C C . LEU B 1 248 ? 13.868 23.188 36.367 1.00 60.41 809 LEU B C 1
ATOM 2888 O O . LEU B 1 248 ? 13.142 23.273 37.362 1.00 60.39 809 LEU B O 1
ATOM 2893 N N . ASP B 1 249 ? 13.568 22.466 35.292 1.00 64.24 810 ASP B N 1
ATOM 2894 C CA . ASP B 1 249 ? 12.483 21.480 35.318 1.00 69.69 810 ASP B CA 1
ATOM 2895 C C . ASP B 1 249 ? 13.007 20.089 35.682 1.00 68.31 810 ASP B C 1
ATOM 2896 O O . ASP B 1 249 ? 14.213 19.884 35.827 1.00 64.40 810 ASP B O 1
ATOM 2901 N N . GLU B 1 250 ? 12.081 19.146 35.840 1.00 72.00 811 GLU B N 1
ATOM 2902 C CA . GLU B 1 250 ? 12.407 17.805 36.320 1.00 73.20 811 GLU B CA 1
ATOM 2903 C C . GLU B 1 250 ? 13.307 17.017 35.371 1.00 72.64 811 GLU B C 1
ATOM 2904 O O . GLU B 1 250 ? 14.158 16.252 35.824 1.00 70.95 811 GLU B O 1
ATOM 2910 N N . SER B 1 251 ? 13.097 17.171 34.063 1.00 73.30 812 SER B N 1
ATOM 2911 C CA . SER B 1 251 ? 13.935 16.482 33.071 1.00 73.65 812 SER B CA 1
ATOM 2912 C C . SER B 1 251 ? 15.347 17.053 33.083 1.00 66.46 812 SER B C 1
ATOM 2913 O O . SER B 1 251 ? 16.300 16.359 32.758 1.00 68.12 812 SER B O 1
ATOM 2916 N N . ASP B 1 252 ? 15.492 18.315 33.469 1.00 63.84 813 ASP B N 1
ATOM 2917 C CA . ASP B 1 252 ? 16.822 18.892 33.652 1.00 58.73 813 ASP B CA 1
ATOM 2918 C C . ASP B 1 252 ? 17.507 18.228 34.832 1.00 56.69 813 ASP B C 1
ATOM 2919 O O . ASP B 1 252 ? 18.653 17.773 34.720 1.00 55.28 813 ASP B O 1
ATOM 2924 N N . LYS B 1 253 ? 16.799 18.162 35.956 1.00 55.26 814 LYS B N 1
ATOM 2925 C CA . LYS B 1 253 ? 17.339 17.541 37.157 1.00 55.45 814 LYS B CA 1
ATOM 2926 C C . LYS B 1 253 ? 17.725 16.081 36.914 1.00 57.58 814 LYS B C 1
ATOM 2927 O O . LYS B 1 253 ? 18.769 15.613 37.370 1.00 54.71 814 LYS B O 1
ATOM 2933 N N . GLU B 1 254 ? 16.891 15.371 36.177 1.00 59.89 815 GLU B N 1
ATOM 2934 C CA . GLU B 1 254 ? 17.187 13.978 35.843 1.00 65.08 815 GLU B CA 1
ATOM 2935 C C . GLU B 1 254 ? 18.404 13.849 34.906 1.00 60.88 815 GLU B C 1
ATOM 2936 O O . GLU B 1 254 ? 19.236 12.980 35.091 1.00 59.80 815 GLU B O 1
ATOM 2942 N N . MET B 1 255 ? 18.516 14.721 33.919 1.00 60.03 816 MET B N 1
ATOM 2943 C CA . MET B 1 255 ? 19.707 14.755 33.079 1.00 60.89 816 MET B CA 1
ATOM 2944 C C . MET B 1 255 ? 20.996 15.077 33.870 1.00 58.03 816 MET B C 1
ATOM 2945 O O . MET B 1 255 ? 22.025 14.421 33.679 1.00 58.02 816 MET B O 1
ATOM 2950 N N . ILE B 1 256 ? 20.940 16.083 34.750 1.00 55.32 817 ILE B N 1
ATOM 2951 C CA . ILE B 1 256 ? 22.080 16.447 35.608 1.00 51.63 817 ILE B CA 1
ATOM 2952 C C . ILE B 1 256 ? 22.425 15.291 36.540 1.00 51.89 817 ILE B C 1
ATOM 2953 O O . ILE B 1 256 ? 23.607 14.977 36.736 1.00 49.81 817 ILE B O 1
ATOM 2958 N N . ARG B 1 257 ? 21.410 14.636 37.092 1.00 55.16 818 ARG B N 1
ATOM 2959 C CA . ARG B 1 257 ? 21.645 13.443 37.893 1.00 58.53 818 ARG B CA 1
ATOM 2960 C C . ARG B 1 257 ? 22.447 12.384 37.119 1.00 59.63 818 ARG B C 1
ATOM 2961 O O . ARG B 1 257 ? 23.342 11.754 37.681 1.00 58.36 818 ARG B O 1
ATOM 2969 N N . LYS B 1 258 ? 22.126 12.192 35.840 1.00 60.38 819 LYS B N 1
ATOM 2970 C CA . LYS B 1 258 ? 22.823 11.200 35.030 1.00 61.65 819 LYS B CA 1
ATOM 2971 C C . LYS B 1 258 ? 24.296 11.580 34.887 1.00 56.87 819 LYS B C 1
ATOM 2972 O O . LYS B 1 258 ? 25.188 10.781 35.154 1.00 55.47 819 LYS B O 1
ATOM 2978 N N . TYR B 1 259 ? 24.551 12.814 34.487 1.00 56.25 820 TYR B N 1
ATOM 2979 C CA . TYR B 1 259 ? 25.939 13.320 34.394 1.00 52.17 820 TYR B CA 1
ATOM 2980 C C . TYR B 1 259 ? 26.710 13.207 35.686 1.00 48.15 820 TYR B C 1
ATOM 2981 O O . TYR B 1 259 ? 27.876 12.806 35.681 1.00 48.65 820 TYR B O 1
ATOM 2990 N N . VAL B 1 260 ? 26.066 13.516 36.804 1.00 48.80 821 VAL B N 1
ATOM 2991 C CA . VAL B 1 260 ? 26.710 13.350 38.114 1.00 48.27 821 VAL B CA 1
ATOM 2992 C C . VAL B 1 260 ? 27.170 11.913 38.292 1.00 49.04 821 VAL B C 1
ATOM 2993 O O . VAL B 1 260 ? 28.313 11.676 38.710 1.00 47.57 821 VAL B O 1
ATOM 2997 N N . SER B 1 261 ? 26.289 10.971 37.957 1.00 50.57 822 SER B N 1
ATOM 2998 C CA . SER B 1 261 ? 26.598 9.549 38.064 1.00 53.05 822 SER B CA 1
ATOM 2999 C C . SER B 1 261 ? 27.791 9.149 37.248 1.00 50.93 822 SER B C 1
ATOM 3000 O O . SER B 1 261 ? 28.688 8.510 37.750 1.00 51.53 822 SER B O 1
ATOM 3003 N N . SER B 1 262 ? 27.807 9.518 35.983 1.00 52.76 823 SER B N 1
ATOM 3004 C CA . SER B 1 262 ? 28.912 9.133 35.102 1.00 53.30 823 SER B CA 1
ATOM 3005 C C . SER B 1 262 ? 30.216 9.820 35.457 1.00 50.02 823 SER B C 1
ATOM 3006 O O . SER B 1 262 ? 31.280 9.199 35.420 1.00 46.93 823 SER B O 1
ATOM 3009 N N . ILE B 1 263 ? 30.149 11.095 35.868 1.00 48.18 824 ILE B N 1
ATOM 3010 C CA . ILE B 1 263 ? 31.381 11.774 36.268 1.00 44.82 824 ILE B CA 1
ATOM 3011 C C . ILE B 1 263 ? 31.941 11.135 37.531 1.00 44.53 824 ILE B C 1
ATOM 3012 O O . ILE B 1 263 ? 33.140 10.866 37.602 1.00 43.60 824 ILE B O 1
ATOM 3017 N N . ALA B 1 264 ? 31.091 10.866 38.516 1.00 45.69 825 ALA B N 1
ATOM 3018 C CA . ALA B 1 264 ? 31.560 10.197 39.730 1.00 46.71 825 ALA B CA 1
ATOM 3019 C C . ALA B 1 264 ? 32.198 8.849 39.367 1.00 48.95 825 ALA B C 1
ATOM 3020 O O . ALA B 1 264 ? 33.231 8.455 39.926 1.00 47.52 825 ALA B O 1
ATOM 3022 N N . ASN B 1 265 ? 31.593 8.150 38.426 1.00 52.49 826 ASN B N 1
ATOM 3023 C CA . ASN B 1 265 ? 32.114 6.829 38.060 1.00 57.45 826 ASN B CA 1
ATOM 3024 C C . ASN B 1 265 ? 33.443 6.945 37.327 1.00 55.01 826 ASN B C 1
ATOM 3025 O O . ASN B 1 265 ? 34.339 6.162 37.564 1.00 56.25 826 ASN B O 1
ATOM 3030 N N . ARG B 1 266 ? 33.591 7.979 36.514 1.00 53.26 827 ARG B N 1
ATOM 3031 C CA . ARG B 1 266 ? 34.865 8.273 35.881 1.00 54.65 827 ARG B CA 1
ATOM 3032 C C . ARG B 1 266 ? 35.938 8.563 36.934 1.00 53.09 827 ARG B C 1
ATOM 3033 O O . ARG B 1 266 ? 37.065 8.081 36.837 1.00 52.44 827 ARG B O 1
ATOM 3041 N N . LEU B 1 267 ? 35.577 9.352 37.942 1.00 50.08 828 LEU B N 1
ATOM 3042 C CA . LEU B 1 267 ? 36.503 9.686 39.012 1.00 48.88 828 LEU B CA 1
ATOM 3043 C C . LEU B 1 267 ? 36.942 8.433 39.813 1.00 50.10 828 LEU B C 1
ATOM 3044 O O . LEU B 1 267 ? 38.121 8.281 40.142 1.00 48.92 828 LEU B O 1
ATOM 3049 N N . LYS B 1 268 ? 36.007 7.540 40.119 1.00 54.94 829 LYS B N 1
ATOM 3050 C CA . LYS B 1 268 ? 36.345 6.296 40.831 1.00 57.70 829 LYS B CA 1
ATOM 3051 C C . LYS B 1 268 ? 37.290 5.404 40.024 1.00 57.04 829 LYS B C 1
ATOM 3052 O O . LYS B 1 268 ? 38.249 4.811 40.565 1.00 57.57 829 LYS B O 1
ATOM 3058 N N . ALA B 1 269 ? 37.014 5.274 38.734 1.00 57.55 830 ALA B N 1
ATOM 3059 C CA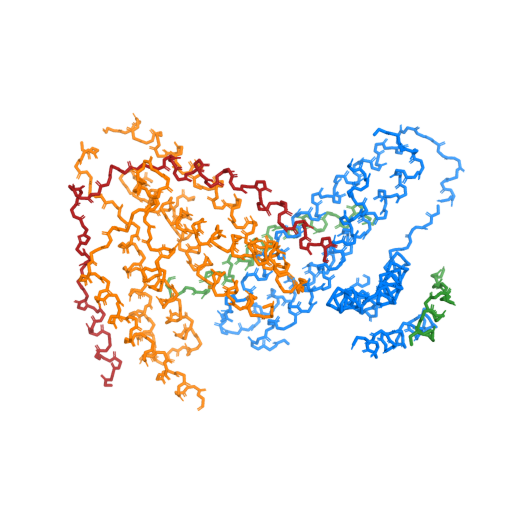 . ALA B 1 269 ? 37.898 4.489 37.844 1.00 58.35 830 ALA B CA 1
ATOM 3060 C C . ALA B 1 269 ? 39.296 5.074 37.866 1.00 57.60 830 ALA B C 1
ATOM 3061 O O . ALA B 1 269 ? 40.294 4.370 38.044 1.00 59.71 830 ALA B O 1
ATOM 3063 N N . LEU B 1 270 ? 39.369 6.382 37.690 1.00 55.16 831 LEU B N 1
ATOM 3064 C CA . LEU B 1 270 ? 40.646 7.060 37.725 1.00 56.41 831 LEU B CA 1
ATOM 3065 C C . LEU B 1 270 ? 41.380 6.821 39.053 1.00 55.16 831 LEU B C 1
ATOM 3066 O O . LEU B 1 270 ? 42.582 6.578 39.077 1.00 54.96 831 LEU B O 1
ATOM 3071 N N . LYS B 1 271 ? 40.667 6.894 40.160 1.00 56.56 832 LYS B N 1
ATOM 3072 C CA . LYS B 1 271 ? 41.298 6.651 41.473 1.00 61.16 832 LYS B CA 1
ATOM 3073 C C . LYS B 1 271 ? 41.852 5.240 41.606 1.00 62.88 832 LYS B C 1
ATOM 3074 O O . LYS B 1 271 ? 42.897 5.032 42.241 1.00 64.38 832 LYS B O 1
ATOM 3080 N N . SER B 1 272 ? 41.156 4.283 40.998 1.00 62.80 833 SER B N 1
ATOM 3081 C CA . SER B 1 272 ? 41.607 2.900 40.990 1.00 68.69 833 SER B CA 1
ATOM 3082 C C . SER B 1 272 ? 42.943 2.768 40.299 1.00 69.88 833 SER B C 1
ATOM 3083 O O . SER B 1 272 ? 43.823 2.076 40.792 1.00 70.73 833 SER B O 1
ATOM 3086 N N . LYS B 1 273 ? 43.076 3.424 39.151 1.00 71.89 834 LYS B N 1
ATOM 3087 C CA . LYS B 1 273 ? 44.322 3.421 38.386 1.00 76.57 834 LYS B CA 1
ATOM 3088 C C . LYS B 1 273 ? 45.504 4.068 39.115 1.00 74.93 834 LYS B C 1
ATOM 3089 O O . LYS B 1 273 ? 46.628 3.632 38.932 1.00 75.57 834 LYS B O 1
ATOM 3095 N N . MET B 1 274 ? 45.280 5.100 39.926 1.00 76.52 835 MET B N 1
ATOM 3096 C CA . MET B 1 274 ? 46.414 5.751 40.612 1.00 79.44 835 MET B CA 1
ATOM 3097 C C . MET B 1 274 ? 46.779 5.149 41.995 1.00 80.94 835 MET B C 1
ATOM 3098 O O . MET B 1 274 ? 47.689 5.643 42.664 1.00 82.40 835 MET B O 1
ATOM 3103 N N . SER B 1 275 ? 46.123 4.050 42.382 1.00 81.50 836 SER B N 1
ATOM 3104 C CA . SER B 1 275 ? 46.313 3.448 43.707 1.00 83.48 836 SER B CA 1
ATOM 3105 C C . SER B 1 275 ? 46.886 2.047 43.632 1.00 88.76 836 SER B C 1
ATOM 3106 O O . SER B 1 275 ? 46.217 1.100 43.195 1.00 90.57 836 SER B O 1
ATOM 3110 N N . LEU C 2 7 ? 44.580 17.721 88.626 1.00 109.48 446 LEU C N 1
ATOM 3111 C CA . LEU C 2 7 ? 43.815 19.001 88.465 1.00 108.94 446 LEU C CA 1
ATOM 3112 C C . LEU C 2 7 ? 44.382 20.127 89.342 1.00 108.92 446 LEU C C 1
ATOM 3113 O O . LEU C 2 7 ? 44.585 21.250 88.861 1.00 105.26 446 LEU C O 1
ATOM 3118 N N . LEU C 2 8 ? 44.613 19.838 90.622 1.00 110.45 447 LEU C N 1
ATOM 3119 C CA . LEU C 2 8 ? 45.213 20.819 91.523 1.00 111.43 447 LEU C CA 1
ATOM 3120 C C . LEU C 2 8 ? 46.705 21.011 91.244 1.00 110.64 447 LEU C C 1
ATOM 3121 O O . LEU C 2 8 ? 47.172 22.150 91.205 1.00 112.12 447 LEU C O 1
ATOM 3126 N N . GLU C 2 9 ? 47.447 19.917 91.043 1.00 110.06 448 GLU C N 1
ATOM 3127 C CA . GLU C 2 9 ? 48.841 20.002 90.535 1.00 106.95 448 GLU C CA 1
ATOM 3128 C C . GLU C 2 9 ? 48.963 20.947 89.321 1.00 99.83 448 GLU C C 1
ATOM 3129 O O . GLU C 2 9 ? 49.922 21.723 89.197 1.00 95.55 448 GLU C O 1
ATOM 3135 N N . PHE C 2 10 ? 47.975 20.869 88.438 1.00 95.42 449 PHE C N 1
ATOM 3136 C CA . PHE C 2 10 ? 47.936 21.696 87.255 1.00 92.59 449 PHE C CA 1
ATOM 3137 C C . PHE C 2 10 ? 47.686 23.172 87.634 1.00 90.03 449 PHE C C 1
ATOM 3138 O O . PHE C 2 10 ? 48.436 24.055 87.222 1.00 85.98 449 PHE C O 1
ATOM 3146 N N . VAL C 2 11 ? 46.668 23.432 88.453 1.00 91.21 450 VAL C N 1
ATOM 3147 C CA . VAL C 2 11 ? 46.356 24.812 88.883 1.00 89.76 450 VAL C CA 1
ATOM 3148 C C . VAL C 2 11 ? 47.543 25.423 89.636 1.00 89.90 450 VAL C C 1
ATOM 3149 O O . VAL C 2 11 ? 47.898 26.581 89.414 1.00 87.27 450 VAL C O 1
ATOM 3153 N N . LYS C 2 12 ? 48.144 24.632 90.525 1.00 92.18 451 LYS C N 1
ATOM 3154 C CA . LYS C 2 12 ? 49.326 25.044 91.282 1.00 93.47 451 LYS C CA 1
ATOM 3155 C C . LYS C 2 12 ? 50.493 25.443 90.375 1.00 91.19 451 LYS C C 1
ATOM 3156 O O . LYS C 2 12 ? 51.037 26.529 90.520 1.00 90.32 451 LYS C O 1
ATOM 3158 N N . LEU C 2 13 ? 50.857 24.568 89.435 1.00 90.22 452 LEU C N 1
ATOM 3159 C CA . LEU C 2 13 ? 51.998 24.800 88.544 1.00 89.03 452 LEU C CA 1
ATOM 3160 C C . LEU C 2 13 ? 51.827 26.109 87.770 1.00 87.88 452 LEU C C 1
ATOM 3161 O O . LEU C 2 13 ? 52.775 26.888 87.641 1.00 86.18 452 LEU C O 1
ATOM 3166 N N . LEU C 2 14 ? 50.616 26.326 87.244 1.00 88.40 453 LEU C N 1
ATOM 3167 C CA . LEU C 2 14 ? 50.271 27.548 86.498 1.00 87.29 453 LEU C CA 1
ATOM 3168 C C . LEU C 2 14 ? 50.240 28.781 87.402 1.00 90.75 453 LEU C C 1
ATOM 3169 O O . LEU C 2 14 ? 50.680 29.859 86.996 1.00 89.18 453 LEU C O 1
ATOM 3171 N N . GLU C 2 15 ? 49.709 28.619 88.619 1.00 95.21 454 GLU C N 1
ATOM 3172 C CA . GLU C 2 15 ? 49.747 29.680 89.627 1.00 99.92 454 GLU C CA 1
ATOM 3173 C C . GLU C 2 15 ? 51.194 29.958 90.066 1.00 103.75 454 GLU C C 1
ATOM 3174 O O . GLU C 2 15 ? 51.540 31.098 90.379 1.00 106.72 454 GLU C O 1
ATOM 3180 N N . ASP C 2 16 ? 52.020 28.906 90.072 1.00 105.90 455 ASP C N 1
ATOM 3181 C CA . ASP C 2 16 ? 53.414 28.943 90.546 1.00 107.27 455 ASP C CA 1
ATOM 3182 C C . ASP C 2 16 ? 54.447 29.335 89.488 1.00 105.26 455 ASP C C 1
ATOM 3183 O O . ASP C 2 16 ? 55.650 29.285 89.761 1.00 106.06 455 ASP C O 1
ATOM 3188 N N . LYS C 2 17 ? 53.988 29.714 88.295 1.00 100.63 456 LYS C N 1
ATOM 3189 C CA . LYS C 2 17 ? 54.869 29.958 87.143 1.00 98.76 456 LYS C CA 1
ATOM 3190 C C . LYS C 2 17 ? 55.992 30.967 87.445 1.00 100.75 456 LYS C C 1
ATOM 3191 O O . LYS C 2 17 ? 55.783 31.941 88.180 1.00 96.56 456 LYS C O 1
ATOM 3197 N N . LYS C 2 18 ? 57.178 30.703 86.886 1.00 102.27 457 LYS C N 1
ATOM 3198 C CA . LYS C 2 18 ? 58.296 31.655 86.899 1.00 104.14 457 LYS C CA 1
ATOM 3199 C C . LYS C 2 18 ? 58.322 32.415 85.573 1.00 103.05 457 LYS C C 1
ATOM 3200 O O . LYS C 2 18 ? 57.890 31.889 84.538 1.00 97.32 457 LYS C O 1
ATOM 3202 N N . GLU C 2 19 ? 58.824 33.649 85.607 1.00 104.69 458 GLU C N 1
ATOM 3203 C CA . GLU C 2 19 ? 58.897 34.483 84.406 1.00 103.08 458 GLU C CA 1
ATOM 3204 C C . GLU C 2 19 ? 60.130 34.149 83.588 1.00 103.22 458 GLU C C 1
ATOM 3205 O O . GLU C 2 19 ? 61.092 33.556 84.088 1.00 103.94 458 GLU C O 1
ATOM 3211 N N . LEU C 2 20 ? 60.075 34.546 82.321 1.00 101.63 459 LEU C N 1
ATOM 3212 C CA . LEU C 2 20 ? 61.190 34.410 81.402 1.00 102.09 459 LEU C CA 1
ATOM 3213 C C . LEU C 2 20 ? 62.263 35.422 81.744 1.00 106.29 459 LEU C C 1
ATOM 3214 O O . LEU C 2 20 ? 61.986 36.416 82.406 1.00 109.74 459 LEU C O 1
ATOM 3219 N N . ASN C 2 21 ? 63.482 35.162 81.283 1.00 110.26 460 ASN C N 1
ATOM 3220 C CA . ASN C 2 21 ? 64.583 36.109 81.406 1.00 116.26 460 ASN C CA 1
ATOM 3221 C C . ASN C 2 21 ? 65.130 36.474 80.028 1.00 118.48 460 ASN C C 1
ATOM 3222 O O . ASN C 2 21 ? 65.939 35.732 79.472 1.00 122.11 460 ASN C O 1
ATOM 3227 N N . MET C 2 22 ? 64.681 37.598 79.470 1.00 118.75 461 MET C N 1
ATOM 3228 C CA . MET C 2 22 ? 65.278 38.141 78.243 1.00 120.31 461 MET C CA 1
ATOM 3229 C C . MET C 2 22 ? 66.518 38.962 78.593 1.00 125.79 461 MET C C 1
ATOM 3230 O O . MET C 2 22 ? 66.439 39.887 79.405 1.00 128.27 461 MET C O 1
ATOM 3235 N N . LYS C 2 23 ? 67.646 38.630 77.960 1.00 128.10 462 LYS C N 1
ATOM 3236 C CA . LYS C 2 23 ? 68.959 39.193 78.308 1.00 133.34 462 LYS C CA 1
ATOM 3237 C C . LYS C 2 23 ? 68.913 40.695 78.601 1.00 134.70 462 LYS C C 1
ATOM 3238 O O . LYS C 2 23 ? 69.655 41.487 77.996 1.00 138.44 462 LYS C O 1
ATOM 3240 N N . ASP C 2 32 ? 63.354 49.384 63.333 1.00 78.48 471 ASP C N 1
ATOM 3241 C CA . ASP C 2 32 ? 62.951 47.993 63.290 1.00 75.47 471 ASP C CA 1
ATOM 3242 C C . ASP C 2 32 ? 61.465 47.857 62.956 1.00 73.25 471 ASP C C 1
ATOM 3243 O O . ASP C 2 32 ? 61.113 47.294 61.909 1.00 73.12 471 ASP C O 1
ATOM 3245 N N . ILE C 2 33 ? 60.595 48.337 63.847 1.00 72.31 472 ILE C N 1
ATOM 3246 C CA . ILE C 2 33 ? 59.139 48.246 63.636 1.00 68.84 472 ILE C CA 1
ATOM 3247 C C . ILE C 2 33 ? 58.801 48.903 62.306 1.00 69.89 472 ILE C C 1
ATOM 3248 O O . ILE C 2 33 ? 58.215 48.279 61.421 1.00 66.15 472 ILE C O 1
ATOM 3253 N N . SER C 2 34 ? 59.210 50.160 62.178 1.00 73.06 473 SER C N 1
ATOM 3254 C CA . SER C 2 34 ? 59.046 50.940 60.948 1.00 76.02 473 SER C CA 1
ATOM 3255 C C . SER C 2 34 ? 59.478 50.200 59.690 1.00 75.13 473 SER C C 1
ATOM 3256 O O . SER C 2 34 ? 58.783 50.230 58.668 1.00 74.38 473 SER C O 1
ATOM 3259 N N . SER C 2 35 ? 60.637 49.553 59.769 1.00 74.68 474 SER C N 1
ATOM 3260 C CA . SER C 2 35 ? 61.218 48.890 58.610 1.00 74.75 474 SER C CA 1
ATOM 3261 C C . SER C 2 35 ? 60.537 47.553 58.369 1.00 69.12 474 SER C C 1
ATOM 3262 O O . SER C 2 35 ? 60.344 47.164 57.226 1.00 67.87 474 SER C O 1
ATOM 3265 N N . SER C 2 36 ? 60.185 46.852 59.445 1.00 65.72 475 SER C N 1
ATOM 3266 C CA . SER C 2 36 ? 59.444 45.615 59.326 1.00 62.42 475 SER C CA 1
ATOM 3267 C C . SER C 2 36 ? 58.146 45.844 58.564 1.00 59.80 475 SER C C 1
ATOM 3268 O O . SER C 2 36 ? 57.800 45.041 57.729 1.00 58.20 475 SER C O 1
ATOM 3271 N N . LEU C 2 37 ? 57.447 46.943 58.844 1.00 61.04 476 LEU C N 1
ATOM 3272 C CA . LEU C 2 37 ? 56.166 47.225 58.183 1.00 60.63 476 LEU C CA 1
ATOM 3273 C C . LEU C 2 37 ? 56.324 47.495 56.678 1.00 62.23 476 LEU C C 1
ATOM 3274 O O . LEU C 2 37 ? 55.455 47.145 55.881 1.00 59.74 476 LEU C O 1
ATOM 3279 N N . ILE C 2 38 ? 57.455 48.063 56.305 1.00 66.37 477 ILE C N 1
ATOM 3280 C CA . ILE C 2 38 ? 57.777 48.359 54.910 1.00 69.38 477 ILE C CA 1
ATOM 3281 C C . ILE C 2 38 ? 58.046 47.084 54.123 1.00 67.87 477 ILE C C 1
ATOM 3282 O O . ILE C 2 38 ? 57.578 46.940 53.003 1.00 66.70 477 ILE C O 1
ATOM 3287 N N . LYS C 2 39 ? 58.792 46.160 54.720 1.00 67.47 478 LYS C N 1
ATOM 3288 C CA . LYS C 2 39 ? 59.001 44.859 54.116 1.00 66.77 478 LYS C CA 1
ATOM 3289 C C . LYS C 2 39 ? 57.674 44.101 53.978 1.00 61.12 478 LYS C C 1
ATOM 3290 O O . LYS C 2 39 ? 57.443 43.448 52.978 1.00 60.11 478 LYS C O 1
ATOM 3296 N N . PHE C 2 40 ? 56.825 44.147 54.999 1.00 56.97 479 PHE C N 1
ATOM 3297 C CA . PHE C 2 40 ? 55.526 43.503 54.868 1.00 53.79 479 PHE C CA 1
ATOM 3298 C C . PHE C 2 40 ? 54.703 44.142 53.765 1.00 55.22 479 PHE C C 1
ATOM 3299 O O . PHE C 2 40 ? 54.106 43.439 52.965 1.00 53.60 479 PHE C O 1
ATOM 3307 N N . GLN C 2 41 ? 54.673 45.463 53.736 1.00 58.84 480 GLN C N 1
ATOM 3308 C CA . GLN C 2 41 ? 53.893 46.159 52.746 1.00 63.33 480 GLN C CA 1
ATOM 3309 C C . GLN C 2 41 ? 54.370 45.787 51.356 1.00 63.28 480 GLN C C 1
ATOM 3310 O O . GLN C 2 41 ? 53.570 45.638 50.425 1.00 61.30 480 GLN C O 1
ATOM 3316 N N . SER C 2 42 ? 55.680 45.629 51.240 1.00 63.14 481 SER C N 1
ATOM 3317 C CA . SER C 2 42 ? 56.287 45.195 50.007 1.00 65.41 481 SER C CA 1
ATOM 3318 C C . SER C 2 42 ? 55.873 43.807 49.531 1.00 61.96 481 SER C C 1
ATOM 3319 O O . SER C 2 42 ? 55.975 43.515 48.360 1.00 61.40 481 SER C O 1
ATOM 3322 N N . MET C 2 43 ? 55.436 42.939 50.433 1.00 58.83 482 MET C N 1
ATOM 3323 C CA . MET C 2 43 ? 55.034 41.597 50.044 1.00 57.19 482 MET C CA 1
ATOM 3324 C C . MET C 2 43 ? 53.649 41.535 49.413 1.00 57.09 482 MET C C 1
ATOM 3325 O O . MET C 2 43 ? 53.295 40.563 48.753 1.00 54.65 482 MET C O 1
ATOM 3330 N N . LYS C 2 44 ? 52.854 42.564 49.647 1.00 58.98 483 LYS C N 1
ATOM 3331 C CA . LYS C 2 44 ? 51.440 42.500 49.333 1.00 59.45 483 LYS C CA 1
ATOM 3332 C C . LYS C 2 44 ? 51.165 42.119 47.882 1.00 57.80 483 LYS C C 1
ATOM 3333 O O . LYS C 2 44 ? 50.392 41.207 47.632 1.00 54.43 483 LYS C O 1
ATOM 3339 N N . PRO C 2 45 ? 51.831 42.783 46.915 1.00 60.12 484 PRO C N 1
ATOM 3340 C CA . PRO C 2 45 ? 51.618 42.340 45.528 1.00 60.00 484 PRO C CA 1
ATOM 3341 C C . PRO C 2 45 ? 51.943 40.851 45.349 1.00 57.60 484 PRO C C 1
ATOM 3342 O O . PRO C 2 45 ? 51.184 40.143 44.708 1.00 57.95 484 PRO C O 1
ATOM 3346 N N . ASN C 2 46 ? 53.025 40.376 45.962 1.00 55.50 485 ASN C N 1
ATOM 3347 C CA . ASN C 2 46 ? 53.438 38.975 45.844 1.00 53.25 485 ASN C CA 1
ATOM 3348 C C . ASN C 2 46 ? 52.417 38.007 46.431 1.00 48.59 485 ASN C C 1
ATOM 3349 O O . ASN C 2 46 ? 52.279 36.899 45.954 1.00 48.66 485 ASN C O 1
ATOM 3354 N N . ASN C 2 47 ? 51.744 38.411 47.495 1.00 45.67 486 ASN C N 1
ATOM 3355 C CA . ASN C 2 47 ? 50.694 37.602 48.075 1.00 42.80 486 ASN C CA 1
ATOM 3356 C C . ASN C 2 47 ? 49.545 37.367 47.078 1.00 41.69 486 ASN C C 1
ATOM 3357 O O . ASN C 2 47 ? 49.029 36.276 46.982 1.00 38.68 486 ASN C O 1
ATOM 3362 N N . ASP C 2 48 ? 49.140 38.413 46.373 1.00 44.44 487 ASP C N 1
ATOM 3363 C CA . ASP C 2 48 ? 48.063 38.321 45.375 1.00 45.56 487 ASP C CA 1
ATOM 3364 C C . ASP C 2 48 ? 48.438 37.450 44.241 1.00 45.76 487 ASP C C 1
ATOM 3365 O O . ASP C 2 48 ? 47.656 36.618 43.830 1.00 45.12 487 ASP C O 1
ATOM 3370 N N . THR C 2 49 ? 49.640 37.668 43.710 1.00 47.70 488 THR C N 1
ATOM 3371 C CA . THR C 2 49 ? 50.099 36.921 42.575 1.00 48.70 488 THR C CA 1
ATOM 3372 C C . THR C 2 49 ? 50.151 35.448 42.874 1.00 45.97 488 THR C C 1
ATOM 3373 O O . THR C 2 49 ? 49.748 34.632 42.074 1.00 46.42 488 THR C O 1
ATOM 3377 N N . LEU C 2 50 ? 50.678 35.108 44.027 1.00 44.09 489 LEU C N 1
ATOM 3378 C CA . LEU C 2 50 ? 50.765 33.727 44.423 1.00 43.30 489 LEU C CA 1
ATOM 3379 C C . LEU C 2 50 ? 49.386 33.051 44.540 1.00 41.59 489 LEU C C 1
ATOM 3380 O O . LEU C 2 50 ? 49.183 31.923 44.072 1.00 39.95 489 LEU C O 1
ATOM 3385 N N . SER C 2 51 ? 48.460 33.707 45.234 1.00 41.31 490 SER C N 1
ATOM 3386 C CA . SER C 2 51 ? 47.084 33.184 45.390 1.00 40.54 490 SER C CA 1
ATOM 3387 C C . SER C 2 51 ? 46.445 33.011 44.032 1.00 41.60 490 SER C C 1
ATOM 3388 O O . SER C 2 51 ? 45.850 31.988 43.734 1.00 38.70 490 SER C O 1
ATOM 3391 N N . ASP C 2 52 ? 46.619 34.006 43.171 1.00 44.96 491 ASP C N 1
ATOM 3392 C CA . ASP C 2 52 ? 46.126 33.894 41.824 1.00 49.16 491 ASP C CA 1
ATOM 3393 C C . ASP C 2 52 ? 46.782 32.756 41.029 1.00 49.17 491 ASP C C 1
ATOM 3394 O O . ASP C 2 52 ? 46.106 32.065 40.277 1.00 46.91 491 ASP C O 1
ATOM 3399 N N . ASN C 2 53 ? 48.085 32.559 41.203 1.00 49.72 492 ASN C N 1
ATOM 3400 C CA . ASN C 2 53 ? 48.787 31.463 40.513 1.00 50.83 492 ASN C CA 1
ATOM 3401 C C . ASN C 2 53 ? 48.271 30.129 41.042 1.00 47.72 492 ASN C C 1
ATOM 3402 O O . ASN C 2 53 ? 48.141 29.167 40.298 1.00 46.34 492 ASN C O 1
ATOM 3407 N N . LEU C 2 54 ? 47.995 30.041 42.339 1.00 44.90 493 LEU C N 1
ATOM 3408 C CA . LEU C 2 54 ? 47.451 28.766 42.846 1.00 44.77 493 LEU C CA 1
ATOM 3409 C C . LEU C 2 54 ? 46.050 28.481 42.255 1.00 45.57 493 LEU C C 1
ATOM 3410 O O . LEU C 2 54 ? 45.780 27.361 41.860 1.00 44.05 493 LEU C O 1
ATOM 3415 N N . SER C 2 55 ? 45.195 29.503 42.160 1.00 47.99 494 SER C N 1
ATOM 3416 C CA . SER C 2 55 ? 43.827 29.325 41.624 1.00 53.17 494 SER C CA 1
ATOM 3417 C C . SER C 2 55 ? 43.841 28.956 40.157 1.00 56.95 494 SER C C 1
ATOM 3418 O O . SER C 2 55 ? 43.198 27.987 39.745 1.00 57.02 494 SER C O 1
ATOM 3421 N N . MET C 2 56 ? 44.617 29.694 39.373 1.00 61.55 495 MET C N 1
ATOM 3422 C CA . MET C 2 56 ? 44.731 29.411 37.941 1.00 66.90 495 MET C CA 1
ATOM 3423 C C . MET C 2 56 ? 45.149 27.969 37.655 1.00 68.57 495 MET C C 1
ATOM 3424 O O . MET C 2 56 ? 44.724 27.396 36.654 1.00 71.05 495 MET C O 1
ATOM 3429 N N . SER C 2 57 ? 45.960 27.375 38.529 1.00 68.13 496 SER C N 1
ATOM 3430 C CA . SER C 2 57 ? 46.359 25.979 38.343 1.00 70.52 496 SER C CA 1
ATOM 3431 C C . SER C 2 57 ? 45.165 25.017 38.560 1.00 72.32 496 SER C C 1
ATOM 3432 O O . SER C 2 57 ? 45.132 23.926 38.016 1.00 73.83 496 SER C O 1
ATOM 3435 N N . MET C 2 58 ? 44.173 25.443 39.334 1.00 74.75 497 MET C N 1
ATOM 3436 C CA . MET C 2 58 ? 43.033 24.582 39.677 1.00 73.35 497 MET C CA 1
ATOM 3437 C C . MET C 2 58 ? 42.120 24.308 38.497 1.00 75.68 497 MET C C 1
ATOM 3438 O O . MET C 2 58 ? 41.218 23.471 38.609 1.00 74.22 497 MET C O 1
ATOM 3443 N N . SER C 2 59 ? 42.327 25.037 37.396 1.00 75.46 498 SER C N 1
ATOM 3444 C CA . SER C 2 59 ? 41.480 24.946 36.218 1.00 76.08 498 SER C CA 1
ATOM 3445 C C . SER C 2 59 ? 42.192 24.221 35.079 1.00 79.87 498 SER C C 1
ATOM 3446 O O . SER C 2 59 ? 43.321 24.561 34.687 1.00 77.45 498 SER C O 1
ATOM 3449 N N . ILE C 2 60 ? 41.494 23.238 34.527 1.00 79.10 499 ILE C N 1
ATOM 3450 C CA . ILE C 2 60 ? 42.012 22.457 33.431 1.00 81.30 499 ILE C CA 1
ATOM 3451 C C . ILE C 2 60 ? 42.376 23.343 32.213 1.00 83.40 499 ILE C C 1
ATOM 3452 O O . ILE C 2 60 ? 43.316 23.036 31.480 1.00 89.81 499 ILE C O 1
ATOM 3457 N N . ASP C 2 61 ? 41.654 24.446 32.015 1.00 81.91 500 ASP C N 1
ATOM 3458 C CA . ASP C 2 61 ? 41.790 25.265 30.797 1.00 82.40 500 ASP C CA 1
ATOM 3459 C C . ASP C 2 61 ? 41.903 26.758 31.092 1.00 81.53 500 ASP C C 1
ATOM 3460 O O . ASP C 2 61 ? 42.123 27.164 32.228 1.00 75.75 500 ASP C O 1
ATOM 3466 N N . GLU D 2 5 ? 38.394 2.295 26.238 1.00 116.42 444 GLU D N 1
ATOM 3467 C CA . GLU D 2 5 ? 37.003 1.877 25.892 1.00 116.78 444 GLU D CA 1
ATOM 3468 C C . GLU D 2 5 ? 35.990 2.809 26.539 1.00 111.57 444 GLU D C 1
ATOM 3469 O O . GLU D 2 5 ? 35.144 3.406 25.868 1.00 108.35 444 GLU D O 1
ATOM 3471 N N . ASP D 2 6 ? 36.086 2.910 27.858 1.00 108.10 445 ASP D N 1
ATOM 3472 C CA . ASP D 2 6 ? 35.187 3.741 28.634 1.00 106.23 445 ASP D CA 1
ATOM 3473 C C . ASP D 2 6 ? 35.443 5.218 28.408 1.00 101.37 445 ASP D C 1
ATOM 3474 O O . ASP D 2 6 ? 34.499 5.979 28.203 1.00 100.96 445 ASP D O 1
ATOM 3479 N N . LEU D 2 7 ? 36.710 5.621 28.432 1.00 100.05 446 LEU D N 1
ATOM 3480 C CA . LEU D 2 7 ? 37.052 7.025 28.234 1.00 98.45 446 LEU D CA 1
ATOM 3481 C C . LEU D 2 7 ? 36.359 7.571 26.995 1.00 99.36 446 LEU D C 1
ATOM 3482 O O . LEU D 2 7 ? 35.729 8.633 27.049 1.00 97.20 446 LEU D O 1
ATOM 3487 N N . LEU D 2 8 ? 36.455 6.816 25.905 1.00 100.17 447 LEU D N 1
ATOM 3488 C CA . LEU D 2 8 ? 35.813 7.158 24.639 1.00 102.08 447 LEU D CA 1
ATOM 3489 C C . LEU D 2 8 ? 34.302 7.295 24.740 1.00 98.57 447 LEU D C 1
ATOM 3490 O O . LEU D 2 8 ? 33.714 8.154 24.088 1.00 98.51 447 LEU D O 1
ATOM 3495 N N . GLU D 2 9 ? 33.674 6.409 25.509 1.00 96.74 448 GLU D N 1
ATOM 3496 C CA . GLU D 2 9 ? 32.222 6.441 25.693 1.00 96.13 448 GLU D CA 1
ATOM 3497 C C . GLU D 2 9 ? 31.846 7.665 26.522 1.00 88.20 448 GLU D C 1
ATOM 3498 O O . GLU D 2 9 ? 30.885 8.366 26.227 1.00 86.07 448 GLU D O 1
ATOM 3504 N N . PHE D 2 10 ? 32.635 7.918 27.557 1.00 83.96 449 PHE D N 1
ATOM 3505 C CA . PHE D 2 10 ? 32.404 9.045 28.430 1.00 77.59 449 PHE D CA 1
ATOM 3506 C C . PHE D 2 10 ? 32.575 10.367 27.688 1.00 77.18 449 PHE D C 1
ATOM 3507 O O . PHE D 2 10 ? 31.765 11.290 27.851 1.00 76.05 449 PHE D O 1
ATOM 3515 N N . VAL D 2 11 ? 33.625 10.467 26.875 1.00 79.98 450 VAL D N 1
ATOM 3516 C CA . VAL D 2 11 ? 33.866 11.690 26.102 1.00 79.70 450 VAL D CA 1
ATOM 3517 C C . VAL D 2 11 ? 32.690 11.935 25.167 1.00 81.60 450 VAL D C 1
ATOM 3518 O O . VAL D 2 11 ? 32.150 13.037 25.124 1.00 79.53 450 VAL D O 1
ATOM 3522 N N . LYS D 2 12 ? 32.308 10.893 24.430 1.00 85.24 451 LYS D N 1
ATOM 3523 C CA . LYS D 2 12 ? 31.179 10.954 23.502 1.00 87.86 451 LYS D CA 1
ATOM 3524 C C . LYS D 2 12 ? 29.898 11.396 24.187 1.00 85.44 451 LYS D C 1
ATOM 3525 O O . LYS D 2 12 ? 29.181 12.245 23.664 1.00 86.48 451 LYS D O 1
ATOM 3527 N N . LEU D 2 13 ? 29.607 10.815 25.349 1.00 83.25 452 LEU D N 1
ATOM 3528 C CA . LEU D 2 13 ? 28.409 11.182 26.111 1.00 81.47 452 LEU D CA 1
ATOM 3529 C C . LEU D 2 13 ? 28.397 12.666 26.417 1.00 77.92 452 LEU D C 1
ATOM 3530 O O . LEU D 2 13 ? 27.359 13.332 26.289 1.00 77.42 452 LEU D O 1
ATOM 3535 N N . LEU D 2 14 ? 29.555 13.176 26.826 1.00 74.97 453 LEU D N 1
ATOM 3536 C CA . LEU D 2 14 ? 29.679 14.586 27.178 1.00 73.30 453 LEU D CA 1
ATOM 3537 C C . LEU D 2 14 ? 29.534 15.476 25.953 1.00 75.21 453 LEU D C 1
ATOM 3538 O O . LEU D 2 14 ? 28.809 16.459 26.006 1.00 72.83 453 LEU D O 1
ATOM 3543 N N . GLU D 2 15 ? 30.196 15.112 24.852 1.00 79.87 454 GLU D N 1
ATOM 3544 C CA . GLU D 2 15 ? 30.102 15.869 23.589 1.00 83.61 454 GLU D CA 1
ATOM 3545 C C . GLU D 2 15 ? 28.674 15.884 23.044 1.00 86.84 454 GLU D C 1
ATOM 3546 O O . GLU D 2 15 ? 28.265 16.853 22.405 1.00 89.63 454 GLU D O 1
ATOM 3552 N N . ASP D 2 16 ? 27.916 14.824 23.317 1.00 87.73 455 ASP D N 1
ATOM 3553 C CA . ASP D 2 16 ? 26.533 14.719 22.858 1.00 90.33 455 ASP D CA 1
ATOM 3554 C C . ASP D 2 16 ? 25.513 15.446 23.757 1.00 85.83 455 ASP D C 1
ATOM 3555 O O . ASP D 2 16 ? 24.318 15.330 23.532 1.00 87.28 455 ASP D O 1
ATOM 3560 N N . LYS D 2 17 ? 25.964 16.211 24.748 1.00 82.35 456 LYS D N 1
ATOM 3561 C CA . LYS D 2 17 ? 25.049 16.792 25.740 1.00 79.19 456 LYS D CA 1
ATOM 3562 C C . LYS D 2 17 ? 24.042 17.811 25.182 1.00 79.59 456 LYS D C 1
ATOM 3563 O O . LYS D 2 17 ? 24.351 18.614 24.301 1.00 80.44 456 LYS D O 1
ATOM 3569 N N . LYS D 2 18 ? 22.825 17.761 25.707 1.00 77.93 457 LYS D N 1
ATOM 3570 C CA . LYS D 2 18 ? 21.777 18.662 25.288 1.00 79.28 457 LYS D CA 1
ATOM 3571 C C . LYS D 2 18 ? 21.711 19.796 26.283 1.00 76.21 457 LYS D C 1
ATOM 3572 O O . LYS D 2 18 ? 22.056 19.630 27.459 1.00 73.88 457 LYS D O 1
ATOM 3574 N N . GLU D 2 19 ? 21.274 20.957 25.807 1.00 76.85 458 GLU D N 1
ATOM 3575 C CA . GLU D 2 19 ? 21.182 22.129 26.650 1.00 73.42 458 GLU D CA 1
ATOM 3576 C C . GLU D 2 19 ? 19.949 21.940 27.515 1.00 71.09 458 GLU D C 1
ATOM 3577 O O . GLU D 2 19 ? 19.042 21.165 27.173 1.00 70.64 458 GLU D O 1
ATOM 3583 N N . LEU D 2 20 ? 19.935 22.623 28.652 1.00 65.81 459 LEU D N 1
ATOM 3584 C CA . LEU D 2 20 ? 18.877 22.457 29.625 1.00 64.59 459 LEU D CA 1
ATOM 3585 C C . LEU D 2 20 ? 17.612 23.081 29.053 1.00 69.66 459 LEU D C 1
ATOM 3586 O O . LEU D 2 20 ? 17.679 24.053 28.297 1.00 72.00 459 LEU D O 1
ATOM 3591 N N . ASN D 2 21 ? 16.459 22.514 29.376 1.00 71.23 460 ASN D N 1
ATOM 3592 C CA . ASN D 2 21 ? 15.215 23.103 28.920 1.00 75.13 460 ASN D CA 1
ATOM 3593 C C . ASN D 2 21 ? 14.864 24.337 29.748 1.00 72.63 460 ASN D C 1
ATOM 3594 O O . ASN D 2 21 ? 14.617 25.396 29.196 1.00 75.66 460 ASN D O 1
ATOM 3599 N N . MET D 2 22 ? 14.875 24.194 31.069 1.00 69.36 461 MET D N 1
ATOM 3600 C CA . MET D 2 22 ? 14.390 25.216 32.003 1.00 69.60 461 MET D CA 1
ATOM 3601 C C . MET D 2 22 ? 12.864 25.273 31.968 1.00 72.22 461 MET D C 1
ATOM 3602 O O . MET D 2 22 ? 12.229 24.573 31.204 1.00 75.51 461 MET D O 1
ATOM 3607 N N . LYS D 2 23 ? 12.306 26.119 32.823 1.00 71.92 462 LYS D N 1
ATOM 3608 C CA . LYS D 2 23 ? 10.895 26.398 32.868 1.00 73.64 462 LYS D CA 1
ATOM 3609 C C . LYS D 2 23 ? 10.619 27.619 32.037 1.00 76.78 462 LYS D C 1
ATOM 3610 O O . LYS D 2 23 ? 11.434 28.539 31.983 1.00 76.38 462 LYS D O 1
ATOM 3616 N N . PRO D 2 24 ? 9.444 27.652 31.404 1.00 81.60 463 PRO D N 1
ATOM 3617 C CA . PRO D 2 24 ? 9.057 28.840 30.664 1.00 83.89 463 PRO D CA 1
ATOM 3618 C C . PRO D 2 24 ? 8.942 30.014 31.610 1.00 83.84 463 PRO D C 1
ATOM 3619 O O . PRO D 2 24 ? 8.548 29.835 32.757 1.00 83.02 463 PRO D O 1
ATOM 3623 N N . SER D 2 25 ? 9.311 31.197 31.131 1.00 85.63 464 SER D N 1
ATOM 3624 C CA . SER D 2 25 ? 9.111 32.444 31.869 1.00 87.15 464 SER D CA 1
ATOM 3625 C C . SER D 2 25 ? 7.703 32.572 32.451 1.00 88.69 464 SER D C 1
ATOM 3626 O O . SER D 2 25 ? 7.511 33.116 33.534 1.00 90.30 464 SER D O 1
ATOM 3629 N N . THR D 2 26 ? 6.730 32.046 31.734 1.00 89.48 465 THR D N 1
ATOM 3630 C CA . THR D 2 26 ? 5.342 32.105 32.157 1.00 93.17 465 THR D CA 1
ATOM 3631 C C . THR D 2 26 ? 5.089 31.514 33.542 1.00 89.51 465 THR D C 1
ATOM 3632 O O . THR D 2 26 ? 4.156 31.933 34.214 1.00 91.74 465 THR D O 1
ATOM 3636 N N . ILE D 2 27 ? 5.883 30.530 33.960 1.00 83.29 466 ILE D N 1
ATOM 3637 C CA . ILE D 2 27 ? 5.675 29.937 35.280 1.00 82.74 466 ILE D CA 1
ATOM 3638 C C . ILE D 2 27 ? 6.770 30.331 36.264 1.00 77.35 466 ILE D C 1
ATOM 3639 O O . ILE D 2 27 ? 6.963 29.661 37.272 1.00 79.03 466 ILE D O 1
ATOM 3644 N N . LEU D 2 28 ? 7.498 31.407 35.969 1.00 74.15 467 LEU D N 1
ATOM 3645 C CA . LEU D 2 28 ? 8.499 31.942 36.897 1.00 68.69 467 LEU D CA 1
ATOM 3646 C C . LEU D 2 28 ? 8.154 33.395 37.195 1.00 69.70 467 LEU D C 1
ATOM 3647 O O . LEU D 2 28 ? 7.567 34.054 36.355 1.00 69.42 467 LEU D O 1
ATOM 3652 N N . PRO D 2 29 ? 8.586 33.919 38.360 1.00 67.79 468 PRO D N 1
ATOM 3653 C CA . PRO D 2 29 ? 8.495 35.373 38.561 1.00 69.52 468 PRO D CA 1
ATOM 3654 C C . PRO D 2 29 ? 9.361 36.131 37.555 1.00 69.25 468 PRO D C 1
ATOM 3655 O O . PRO D 2 29 ? 10.164 35.530 36.863 1.00 65.89 468 PRO D O 1
ATOM 3659 N N . GLN D 2 30 ? 9.195 37.446 37.496 1.00 73.69 469 GLN D N 1
ATOM 3660 C CA . GLN D 2 30 ? 10.043 38.312 36.688 1.00 75.04 469 GLN D CA 1
ATOM 3661 C C . GLN D 2 30 ? 11.424 38.301 37.304 1.00 72.75 469 GLN D C 1
ATOM 3662 O O . GLN D 2 30 ? 11.576 38.004 38.490 1.00 68.49 469 GLN D O 1
ATOM 3668 N N . GLN D 2 31 ? 12.439 38.600 36.503 1.00 74.64 470 GLN D N 1
ATOM 3669 C CA . GLN D 2 31 ? 13.809 38.472 36.971 1.00 74.44 470 GLN D CA 1
ATOM 3670 C C . GLN D 2 31 ? 14.183 39.785 37.668 1.00 74.32 470 GLN D C 1
ATOM 3671 O O . GLN D 2 31 ? 13.798 40.844 37.189 1.00 76.41 470 GLN D O 1
ATOM 3677 N N . ASP D 2 32 ? 14.882 39.703 38.805 1.00 69.53 471 ASP D N 1
ATOM 3678 C CA . ASP D 2 32 ? 15.151 40.874 39.673 1.00 72.47 471 ASP D CA 1
ATOM 3679 C C . ASP D 2 32 ? 16.541 40.863 40.338 1.00 68.95 471 ASP D C 1
ATOM 3680 O O . ASP D 2 32 ? 16.723 40.298 41.419 1.00 67.97 471 ASP D O 1
ATOM 3685 N N . ILE D 2 33 ? 17.515 41.521 39.723 1.00 67.88 472 ILE D N 1
ATOM 3686 C CA . ILE D 2 33 ? 18.900 41.474 40.242 1.00 67.34 472 ILE D CA 1
ATOM 3687 C C . ILE D 2 33 ? 19.063 42.154 41.592 1.00 67.54 472 ILE D C 1
ATOM 3688 O O . ILE D 2 33 ? 19.868 41.737 42.412 1.00 75.94 472 ILE D O 1
ATOM 3693 N N . SER D 2 34 ? 18.305 43.207 41.817 1.00 72.89 473 SER D N 1
ATOM 3694 C CA . SER D 2 34 ? 18.521 44.076 42.959 1.00 74.88 473 SER D CA 1
ATOM 3695 C C . SER D 2 34 ? 18.084 43.463 44.285 1.00 73.81 473 SER D C 1
ATOM 3696 O O . SER D 2 34 ? 18.655 43.774 45.328 1.00 74.43 473 SER D O 1
ATOM 3699 N N . SER D 2 35 ? 17.068 42.609 44.241 1.00 72.86 474 SER D N 1
ATOM 3700 C CA . SER D 2 35 ? 16.433 42.094 45.462 1.00 71.77 474 SER D CA 1
ATOM 3701 C C . SER D 2 35 ? 17.339 41.085 46.156 1.00 61.84 474 SER D C 1
ATOM 3702 O O . SER D 2 35 ? 17.419 41.033 47.366 1.00 57.97 474 SER D O 1
ATOM 3705 N N . SER D 2 36 ? 18.054 40.297 45.386 1.00 58.99 475 SER D N 1
ATOM 3706 C CA . SER D 2 36 ? 19.023 39.374 45.979 1.00 55.41 475 SER D CA 1
ATOM 3707 C C . SER D 2 36 ? 20.188 40.124 46.674 1.00 51.18 475 SER D C 1
ATOM 3708 O O . SER D 2 36 ? 20.586 39.776 47.803 1.00 48.93 475 SER D O 1
ATOM 3711 N N . LEU D 2 37 ? 20.690 41.174 46.035 1.00 50.26 476 LEU D N 1
ATOM 3712 C CA . LEU D 2 37 ? 21.752 42.002 46.633 1.00 52.49 476 LEU D CA 1
ATOM 3713 C C . LEU D 2 37 ? 21.322 42.586 47.974 1.00 53.61 476 LEU D C 1
ATOM 3714 O O . LEU D 2 37 ? 22.070 42.493 48.958 1.00 54.67 476 LEU D O 1
ATOM 3719 N N . ILE D 2 38 ? 20.106 43.107 48.032 1.00 55.70 477 ILE D N 1
ATOM 3720 C CA . ILE D 2 38 ? 19.584 43.700 49.272 1.00 59.80 477 ILE D CA 1
ATOM 3721 C C . ILE D 2 38 ? 19.578 42.671 50.399 1.00 57.73 477 ILE D C 1
ATOM 3722 O O . ILE D 2 38 ? 20.090 42.934 51.470 1.00 57.61 477 ILE D O 1
ATOM 3727 N N . LYS D 2 39 ? 19.050 41.483 50.127 1.00 57.53 478 LYS D N 1
ATOM 3728 C CA . LYS D 2 39 ? 19.031 40.411 51.117 1.00 57.43 478 LYS D CA 1
ATOM 3729 C C . LYS D 2 39 ? 20.439 40.071 51.598 1.00 52.93 478 LYS D C 1
ATOM 3730 O O . LYS D 2 39 ? 20.671 39.956 52.798 1.00 54.39 478 LYS D O 1
ATOM 3736 N N . PHE D 2 40 ? 21.376 39.920 50.677 1.00 46.92 479 PHE D N 1
ATOM 3737 C CA . PHE D 2 40 ? 22.737 39.562 51.083 1.00 45.48 479 PHE D CA 1
ATOM 3738 C C . PHE D 2 40 ? 23.361 40.641 51.935 1.00 47.79 479 PHE D C 1
ATOM 3739 O O . PHE D 2 40 ? 23.999 40.339 52.921 1.00 48.36 479 PHE D O 1
ATOM 3747 N N . GLN D 2 41 ? 23.141 41.891 51.562 1.00 53.28 480 GLN D N 1
ATOM 3748 C CA . GLN D 2 41 ? 23.670 43.013 52.290 1.00 58.73 480 GLN D CA 1
ATOM 3749 C C . GLN D 2 41 ? 23.171 42.966 53.748 1.00 62.81 480 GLN D C 1
ATOM 3750 O O . GLN D 2 41 ? 23.927 43.247 54.683 1.00 62.76 480 GLN D O 1
ATOM 3756 N N . SER D 2 42 ? 21.912 42.571 53.945 1.00 61.64 481 SER D N 1
ATOM 3757 C CA . SER D 2 42 ? 21.340 42.567 55.297 1.00 64.82 481 SER D CA 1
ATOM 3758 C C . SER D 2 42 ? 21.864 41.434 56.177 1.00 61.88 481 SER D C 1
ATOM 3759 O O . SER D 2 42 ? 21.689 41.466 57.377 1.00 65.98 481 SER D O 1
ATOM 3762 N N . MET D 2 43 ? 22.496 40.427 55.592 1.00 59.41 482 MET D N 1
ATOM 3763 C CA . MET D 2 43 ? 23.160 39.384 56.392 1.00 58.94 482 MET D CA 1
ATOM 3764 C C . MET D 2 43 ? 24.501 39.815 57.038 1.00 60.70 482 MET D C 1
ATOM 3765 O O . MET D 2 43 ? 24.901 39.257 58.068 1.00 60.33 482 MET D O 1
ATOM 3770 N N . LYS D 2 44 ? 25.195 40.786 56.446 1.00 62.43 483 LYS D N 1
ATOM 3771 C CA . LYS D 2 44 ? 26.552 41.191 56.919 1.00 65.17 483 LYS D CA 1
ATOM 3772 C C . LYS D 2 44 ? 26.790 41.289 58.435 1.00 67.40 483 LYS D C 1
ATOM 3773 O O . LYS D 2 44 ? 27.817 40.800 58.933 1.00 65.84 483 LYS D O 1
ATOM 3779 N N . PRO D 2 45 ? 25.882 41.964 59.173 1.00 71.22 484 PRO D N 1
ATOM 3780 C CA . PRO D 2 45 ? 26.122 42.075 60.611 1.00 73.60 484 PRO D CA 1
ATOM 3781 C C . PRO D 2 45 ? 26.031 40.728 61.322 1.00 71.65 484 PRO D C 1
ATOM 3782 O O . PRO D 2 45 ? 26.806 40.458 62.235 1.00 72.78 484 PRO D O 1
ATOM 3786 N N . ASN D 2 46 ? 25.086 39.894 60.907 1.00 67.93 485 ASN D N 1
ATOM 3787 C CA . ASN D 2 46 ? 24.993 38.535 61.427 1.00 66.82 485 ASN D CA 1
ATOM 3788 C C . ASN D 2 46 ? 26.250 37.703 61.124 1.00 62.33 485 ASN D C 1
ATOM 3789 O O . ASN D 2 46 ? 26.713 36.914 61.958 1.00 60.87 485 ASN D O 1
ATOM 3794 N N . ASN D 2 47 ? 26.824 37.899 59.941 1.00 60.17 486 ASN D N 1
ATOM 3795 C CA . ASN D 2 47 ? 28.104 37.262 59.601 1.00 57.74 486 ASN D CA 1
ATOM 3796 C C . ASN D 2 47 ? 29.259 37.691 60.484 1.00 59.61 486 ASN D C 1
ATOM 3797 O O . ASN D 2 47 ? 30.059 36.855 60.922 1.00 60.33 486 ASN D O 1
ATOM 3802 N N . ASP D 2 48 ? 29.372 38.990 60.723 1.00 64.91 487 ASP D N 1
ATOM 3803 C CA . ASP D 2 48 ? 30.448 39.520 61.584 1.00 69.83 487 ASP D CA 1
ATOM 3804 C C . ASP D 2 48 ? 30.271 39.042 63.012 1.00 73.45 487 ASP D C 1
ATOM 3805 O O . ASP D 2 48 ? 31.215 38.560 63.652 1.00 76.41 487 ASP D O 1
ATOM 3810 N N . THR D 2 49 ? 29.051 39.214 63.510 1.00 73.06 488 THR D N 1
ATOM 3811 C CA . THR D 2 49 ? 28.685 38.759 64.840 1.00 74.16 488 THR D CA 1
ATOM 3812 C C . THR D 2 49 ? 29.050 37.304 65.046 1.00 71.95 488 THR D C 1
ATOM 3813 O O . THR D 2 49 ? 29.744 36.962 66.003 1.00 71.32 488 THR D O 1
ATOM 3817 N N . LEU D 2 50 ? 28.611 36.454 64.119 1.00 67.75 489 LEU D N 1
ATOM 3818 C CA . LEU D 2 50 ? 28.878 35.032 64.218 1.00 65.43 489 LEU D CA 1
ATOM 3819 C C . LEU D 2 50 ? 30.388 34.727 64.288 1.00 63.58 489 LEU D C 1
ATOM 3820 O O . LEU D 2 50 ? 30.820 33.898 65.103 1.00 62.89 489 LEU D O 1
ATOM 3825 N N . SER D 2 51 ? 31.180 35.388 63.448 1.00 62.52 490 SER D N 1
ATOM 3826 C CA . SER D 2 51 ? 32.637 35.116 63.377 1.00 61.99 490 SER D CA 1
ATOM 3827 C C . SER D 2 51 ? 33.360 35.521 64.656 1.00 66.21 490 SER D C 1
ATOM 3828 O O . SER D 2 51 ? 34.288 34.839 65.093 1.00 68.09 490 SER D O 1
ATOM 3831 N N . ASP D 2 52 ? 32.914 36.617 65.270 1.00 72.01 491 ASP D N 1
ATOM 3832 C CA . ASP D 2 52 ? 33.477 37.100 66.548 1.00 77.03 491 ASP D CA 1
ATOM 3833 C C . ASP D 2 52 ? 33.100 36.201 67.726 1.00 77.98 491 ASP D C 1
ATOM 3834 O O . ASP D 2 52 ? 33.910 35.954 68.629 1.00 77.17 491 ASP D O 1
ATOM 3839 N N . ASN D 2 53 ? 31.860 35.729 67.715 1.00 76.58 492 ASN D N 1
ATOM 3840 C CA . ASN D 2 53 ? 31.421 34.719 68.661 1.00 78.52 492 ASN D CA 1
ATOM 3841 C C . ASN D 2 53 ? 32.273 33.448 68.611 1.00 75.62 492 ASN D C 1
ATOM 3842 O O . ASN D 2 53 ? 32.650 32.920 69.640 1.00 76.99 492 ASN D O 1
ATOM 3847 N N . LEU D 2 54 ? 32.594 32.965 67.421 1.00 74.53 493 LEU D N 1
ATOM 3848 C CA . LEU D 2 54 ? 33.471 31.794 67.298 1.00 76.23 493 LEU D CA 1
ATOM 3849 C C . LEU D 2 54 ? 34.894 32.072 67.816 1.00 78.53 493 LEU D C 1
ATOM 3850 O O . LEU D 2 54 ? 35.497 31.232 68.494 1.00 77.64 493 LEU D O 1
ATOM 3855 N N . SER D 2 55 ? 35.416 33.253 67.498 1.00 83.89 494 SER D N 1
ATOM 3856 C CA . SER D 2 55 ? 36.781 33.628 67.884 1.00 88.94 494 SER D CA 1
ATOM 3857 C C . SER D 2 55 ? 36.888 33.796 69.385 1.00 96.99 494 SER D C 1
ATOM 3858 O O . SER D 2 55 ? 37.786 33.239 70.016 1.00 100.08 494 SER D O 1
ATOM 3861 N N . MET D 2 56 ? 35.959 34.559 69.949 1.00 102.48 495 MET D N 1
ATOM 3862 C CA . MET D 2 56 ? 35.919 34.773 71.387 1.00 109.92 495 MET D CA 1
ATOM 3863 C C . MET D 2 56 ? 35.786 33.444 72.137 1.00 113.61 495 MET D C 1
ATOM 3864 O O . MET D 2 56 ? 36.328 33.287 73.239 1.00 113.99 495 MET D O 1
ATOM 3869 N N . SER D 2 57 ? 35.087 32.486 71.529 1.00 113.33 496 SER D N 1
ATOM 3870 C CA . SER D 2 57 ? 35.056 31.114 72.040 1.00 117.01 496 SER D CA 1
ATOM 3871 C C . SER D 2 57 ? 36.103 30.267 71.321 1.00 116.55 496 SER D C 1
ATOM 3872 O O . SER D 2 57 ? 37.304 30.528 71.423 1.00 117.55 496 SER D O 1
#